Protein AF-A0A2V5NYV8-F1 (afdb_monomer)

Structure (mmCIF, N/CA/C/O backbone):
data_AF-A0A2V5NYV8-F1
#
_entry.id   AF-A0A2V5NYV8-F1
#
loop_
_atom_site.group_PDB
_atom_site.id
_atom_site.type_symbol
_atom_site.label_atom_id
_atom_site.label_alt_id
_atom_site.label_comp_id
_atom_site.label_asym_id
_atom_site.label_entity_id
_atom_site.label_seq_id
_atom_site.pdbx_PDB_ins_code
_atom_site.Cartn_x
_atom_site.Cartn_y
_atom_site.Cartn_z
_atom_site.occupancy
_atom_site.B_iso_or_equiv
_atom_site.auth_seq_id
_atom_site.auth_comp_id
_atom_site.auth_asym_id
_atom_site.auth_atom_id
_atom_site.pdbx_PDB_model_num
ATOM 1 N N . MET A 1 1 ? -5.155 -26.600 -13.018 1.00 32.81 1 MET A N 1
ATOM 2 C CA . MET A 1 1 ? -5.856 -27.735 -12.370 1.00 32.81 1 MET A CA 1
ATOM 3 C C . MET A 1 1 ? -5.398 -27.894 -10.908 1.00 32.81 1 MET A C 1
ATOM 5 O O . MET A 1 1 ? -5.091 -28.987 -10.468 1.00 32.81 1 MET A O 1
ATOM 9 N N . ILE A 1 2 ? -5.321 -26.784 -10.155 1.00 35.56 2 ILE A N 1
ATOM 10 C CA . ILE A 1 2 ? -4.570 -26.661 -8.880 1.00 35.56 2 ILE A CA 1
ATOM 11 C C . ILE A 1 2 ? -5.507 -26.612 -7.647 1.00 35.56 2 ILE A C 1
ATOM 13 O O . ILE A 1 2 ? -5.056 -26.497 -6.518 1.00 35.56 2 ILE A O 1
ATOM 17 N N . CYS A 1 3 ? -6.829 -26.720 -7.821 1.00 31.75 3 CYS A N 1
ATOM 18 C CA . CYS A 1 3 ? -7.785 -26.412 -6.745 1.00 31.75 3 CYS A CA 1
ATOM 19 C C . CYS A 1 3 ? -8.550 -27.589 -6.130 1.00 31.75 3 CYS A C 1
ATOM 21 O O . CYS A 1 3 ? -9.298 -27.330 -5.206 1.00 31.75 3 CYS A O 1
ATOM 23 N N . ILE A 1 4 ? -8.409 -28.838 -6.589 1.00 34.25 4 ILE A N 1
ATOM 24 C CA . ILE A 1 4 ? -9.364 -29.893 -6.177 1.00 34.25 4 ILE A CA 1
ATOM 25 C C . ILE A 1 4 ? -8.821 -30.813 -5.065 1.00 34.25 4 ILE A C 1
ATOM 27 O O . ILE A 1 4 ? -9.597 -31.350 -4.285 1.00 34.25 4 ILE A O 1
ATOM 31 N N . GLN A 1 5 ? -7.501 -30.980 -4.919 1.00 30.12 5 GLN A N 1
ATOM 32 C CA . GLN A 1 5 ? -6.946 -31.970 -3.973 1.00 30.12 5 GLN A CA 1
ATOM 33 C C . GLN A 1 5 ? -6.513 -31.419 -2.606 1.00 30.12 5 GLN A C 1
ATOM 35 O O . GLN A 1 5 ? -6.285 -32.208 -1.693 1.00 30.12 5 GLN A O 1
ATOM 40 N N . PHE A 1 6 ? -6.472 -30.096 -2.420 1.00 33.28 6 PHE A N 1
ATOM 41 C CA . PHE A 1 6 ? -6.241 -29.489 -1.098 1.00 33.28 6 PHE A CA 1
ATOM 42 C C . PHE A 1 6 ? -7.518 -29.387 -0.240 1.00 33.28 6 PHE A C 1
ATOM 44 O O . PHE A 1 6 ? -7.420 -29.228 0.977 1.00 33.28 6 PHE A O 1
ATOM 51 N N . ASP A 1 7 ? -8.702 -29.547 -0.841 1.00 33.78 7 ASP A N 1
ATOM 52 C CA . ASP A 1 7 ? -9.995 -29.411 -0.155 1.00 33.78 7 ASP A CA 1
ATOM 53 C C . ASP A 1 7 ? -10.250 -30.522 0.884 1.00 33.78 7 ASP A C 1
ATOM 55 O O . ASP A 1 7 ? -10.947 -30.299 1.870 1.00 33.78 7 ASP A O 1
ATOM 59 N N . ILE A 1 8 ? -9.660 -31.712 0.726 1.00 34.81 8 ILE A N 1
ATOM 60 C CA . ILE A 1 8 ? -10.034 -32.883 1.542 1.00 34.81 8 ILE A CA 1
ATOM 61 C C . ILE A 1 8 ? -9.319 -32.915 2.904 1.00 34.81 8 ILE A C 1
ATOM 63 O O . ILE A 1 8 ? -9.892 -33.401 3.877 1.00 34.81 8 ILE A O 1
ATOM 67 N N . LEU A 1 9 ? -8.106 -32.359 3.024 1.00 32.06 9 LEU A N 1
ATOM 68 C CA . LEU A 1 9 ? -7.354 -32.402 4.289 1.00 32.06 9 LEU A CA 1
ATOM 69 C C . LEU A 1 9 ? -7.637 -31.224 5.236 1.00 32.06 9 LEU A C 1
ATOM 71 O O . LEU A 1 9 ? -7.461 -31.380 6.442 1.00 32.06 9 LEU A O 1
ATOM 75 N N . PHE A 1 10 ? -8.100 -30.073 4.733 1.00 34.00 10 PHE A N 1
ATOM 76 C CA . PHE A 1 10 ? -8.349 -28.882 5.565 1.00 34.00 10 PHE A CA 1
ATOM 77 C C . PHE A 1 10 ? -9.833 -28.606 5.854 1.00 34.00 10 PHE A C 1
ATOM 79 O O . PHE A 1 10 ? -10.146 -28.061 6.914 1.00 34.00 10 PHE A O 1
ATOM 86 N N . ALA A 1 11 ? -10.766 -29.036 4.993 1.00 34.03 11 ALA A N 1
ATOM 87 C CA . ALA A 1 11 ? -12.200 -28.791 5.200 1.00 34.03 11 ALA A CA 1
ATOM 88 C C . ALA A 1 11 ? -12.790 -29.520 6.426 1.00 34.03 11 ALA A C 1
ATOM 90 O O . ALA A 1 11 ? -13.852 -29.145 6.923 1.00 34.03 11 ALA A O 1
ATOM 91 N N . GLY A 1 12 ? -12.105 -30.551 6.936 1.00 29.92 12 GLY A N 1
ATOM 92 C CA . GLY A 1 12 ? -12.563 -31.338 8.082 1.00 29.92 12 GLY A CA 1
ATOM 93 C C . GLY A 1 12 ? -12.291 -30.721 9.459 1.00 29.92 12 GLY A C 1
ATOM 94 O O . GLY A 1 12 ? -12.978 -31.087 10.410 1.00 29.92 12 GLY A O 1
ATOM 95 N N . LEU A 1 13 ? -11.325 -29.800 9.591 1.00 35.03 13 LEU A N 1
ATOM 96 C CA . LEU A 1 13 ? -10.818 -29.386 10.911 1.00 35.03 13 LEU A CA 1
ATOM 97 C C . LEU A 1 13 ? -11.260 -28.002 11.392 1.00 35.03 13 LEU A C 1
ATOM 99 O O . LEU A 1 13 ? -11.182 -27.738 12.588 1.00 35.03 13 LEU A O 1
ATOM 103 N N . LEU A 1 14 ? -11.767 -27.134 10.518 1.00 39.56 14 LEU A N 1
ATOM 104 C CA . LEU A 1 14 ? -12.263 -25.814 10.909 1.00 39.56 14 LEU A CA 1
ATOM 105 C C . LEU A 1 14 ? -13.449 -25.438 10.020 1.00 39.56 14 LEU A C 1
ATOM 107 O O . LEU A 1 14 ? -13.295 -24.765 9.004 1.00 39.56 14 LEU A O 1
ATOM 111 N N . LYS A 1 15 ? -14.660 -25.858 10.405 1.00 31.72 15 LYS A N 1
ATOM 112 C CA . LYS A 1 15 ? -15.855 -25.168 9.906 1.00 31.72 15 LYS A CA 1
ATOM 113 C C . LYS A 1 15 ? -15.769 -23.724 10.417 1.00 31.72 15 LYS A C 1
ATOM 115 O O . LYS A 1 15 ? -15.721 -23.564 11.640 1.00 31.72 15 LYS A O 1
ATOM 120 N N . PRO A 1 16 ? -15.746 -22.693 9.551 1.00 36.78 16 PRO A N 1
ATOM 121 C CA . PRO A 1 16 ? -15.883 -21.324 10.019 1.00 36.78 16 PRO A CA 1
ATOM 122 C C . PRO A 1 16 ? -17.185 -21.255 10.812 1.00 36.78 16 PRO A C 1
ATOM 124 O O . PRO A 1 16 ? -18.257 -21.611 10.314 1.00 36.78 16 PRO A O 1
ATOM 127 N N . LYS A 1 17 ? -17.080 -20.883 12.089 1.00 33.84 17 LYS A N 1
ATOM 128 C CA . LYS A 1 17 ? -18.261 -20.577 12.888 1.00 33.84 17 LYS A CA 1
ATOM 129 C C . LYS A 1 17 ? -18.995 -19.460 12.139 1.00 33.84 17 LYS A C 1
ATOM 131 O O . LYS A 1 17 ? -18.331 -18.506 11.732 1.00 33.84 17 LYS A O 1
ATOM 136 N N . PRO A 1 18 ? -20.318 -19.553 11.923 1.00 35.09 18 PRO A N 1
ATOM 137 C CA . PRO A 1 18 ? -21.057 -18.394 11.449 1.00 35.09 18 PRO A CA 1
ATOM 138 C C . PRO A 1 18 ? -20.745 -17.237 12.400 1.00 35.09 18 PRO A C 1
ATOM 140 O O . PRO A 1 18 ? -20.776 -17.436 13.621 1.00 35.09 18 PRO A O 1
ATOM 143 N N . LEU A 1 19 ? -20.377 -16.082 11.828 1.00 43.38 19 LEU A N 1
ATOM 144 C CA . LEU A 1 19 ? -20.242 -14.819 12.550 1.00 43.38 19 LEU A CA 1
ATOM 145 C C . LEU A 1 19 ? -21.416 -14.739 13.518 1.00 43.38 19 LEU A C 1
ATOM 147 O O . LEU A 1 19 ? -22.576 -14.810 13.108 1.00 43.38 19 LEU A O 1
ATOM 151 N N . LYS A 1 20 ? -21.094 -14.735 14.811 1.00 37.03 20 LYS A N 1
ATOM 152 C CA . LYS A 1 20 ? -22.098 -14.653 15.860 1.00 37.03 20 LYS A CA 1
ATOM 153 C C . LYS A 1 20 ? -22.907 -13.396 15.568 1.00 37.03 20 LYS A C 1
ATOM 155 O O . LYS A 1 20 ? -22.323 -12.336 15.363 1.00 37.03 20 LYS A O 1
ATOM 160 N N . ASP A 1 21 ? -24.223 -13.539 15.556 1.00 38.69 21 ASP A N 1
ATOM 161 C CA . ASP A 1 21 ? -25.167 -12.429 15.577 1.00 38.69 21 ASP A CA 1
ATOM 162 C C . ASP A 1 21 ? -24.959 -11.716 16.928 1.00 38.69 21 ASP A C 1
ATOM 164 O O . ASP A 1 21 ? -25.566 -12.057 17.946 1.00 38.69 21 ASP A O 1
ATOM 168 N N . SER A 1 22 ? -23.931 -10.866 17.018 1.00 40.97 22 SER A N 1
ATOM 169 C CA . SER A 1 22 ? -23.590 -10.170 18.249 1.00 40.97 22 SER A CA 1
ATOM 170 C C . SER A 1 22 ? -24.521 -8.981 18.360 1.00 40.97 22 SER A C 1
ATOM 172 O O . SER A 1 22 ? -24.280 -7.923 17.791 1.00 40.97 22 SER A O 1
ATOM 174 N N . SER A 1 23 ? -25.571 -9.156 19.151 1.00 37.06 23 SER A N 1
ATOM 175 C CA . SER A 1 23 ? -26.461 -8.112 19.657 1.00 37.06 23 SER A CA 1
ATOM 176 C C . SER A 1 23 ? -25.756 -7.099 20.589 1.00 37.06 23 SER A C 1
ATOM 178 O O . SER A 1 23 ? -26.356 -6.614 21.545 1.00 37.06 23 SER A O 1
ATOM 180 N N . MET A 1 24 ? -24.474 -6.819 20.348 1.00 46.19 24 MET A N 1
ATOM 181 C CA . MET A 1 24 ? -23.681 -5.733 20.913 1.00 46.19 24 MET A CA 1
ATOM 182 C C . MET A 1 24 ? -22.956 -5.098 19.724 1.00 46.19 24 MET A C 1
ATOM 184 O O . MET A 1 24 ? -22.078 -5.732 19.140 1.00 46.19 24 MET A O 1
ATOM 188 N N . ASP A 1 25 ? -23.363 -3.890 19.331 1.00 65.62 25 ASP A N 1
ATOM 189 C CA . ASP A 1 25 ? -22.759 -3.130 18.229 1.00 65.62 25 ASP A CA 1
ATOM 190 C C . ASP A 1 25 ? -21.314 -2.739 18.588 1.00 65.62 25 ASP A C 1
ATOM 192 O O . ASP A 1 25 ? -21.036 -1.623 19.038 1.00 65.62 25 ASP A O 1
ATOM 196 N N . ASN A 1 26 ? -20.376 -3.673 18.422 1.00 84.44 26 ASN A N 1
ATOM 197 C CA . ASN A 1 26 ? -18.964 -3.403 18.638 1.00 84.44 26 ASN A CA 1
ATOM 198 C C . ASN A 1 26 ? -18.486 -2.398 17.584 1.00 84.44 26 ASN A C 1
ATOM 200 O O . ASN A 1 26 ? -18.541 -2.655 16.379 1.00 84.44 26 ASN A O 1
ATOM 204 N N . THR A 1 27 ? -17.999 -1.237 18.024 1.00 94.06 27 THR A N 1
ATOM 205 C CA . THR A 1 27 ? -17.425 -0.247 17.110 1.00 94.06 27 THR A CA 1
ATOM 206 C C . THR A 1 27 ? -15.948 -0.539 16.895 1.00 94.06 27 THR A C 1
ATOM 208 O O . THR A 1 27 ? -15.146 -0.472 17.824 1.00 94.06 27 THR A O 1
ATOM 211 N N . ILE A 1 28 ? -15.590 -0.818 15.644 1.00 96.94 28 ILE A N 1
ATOM 212 C CA . ILE A 1 28 ? -14.224 -1.153 15.246 1.00 96.94 28 ILE A CA 1
ATOM 213 C C . ILE A 1 28 ? -13.594 0.045 14.540 1.00 96.94 28 ILE A C 1
ATOM 215 O O . ILE A 1 28 ? -14.099 0.500 13.509 1.00 96.94 28 ILE A O 1
ATOM 219 N N . LEU A 1 29 ? -12.486 0.551 15.083 1.00 97.88 29 LEU A N 1
ATOM 220 C CA . LEU A 1 29 ? -11.746 1.684 14.531 1.00 97.88 29 LEU A CA 1
ATOM 221 C C . LEU A 1 29 ? -10.468 1.230 13.826 1.00 97.88 29 LEU A C 1
ATOM 223 O O . LEU A 1 29 ? -9.530 0.710 14.428 1.00 97.88 29 LEU A O 1
ATOM 227 N N . TYR A 1 30 ? -10.416 1.512 12.533 1.00 97.81 30 TYR A N 1
ATOM 228 C CA . TYR A 1 30 ? -9.289 1.240 11.662 1.00 97.81 30 TYR A CA 1
ATOM 229 C C . TYR A 1 30 ? -8.469 2.518 11.476 1.00 97.81 30 TYR A C 1
ATOM 231 O O . TYR A 1 30 ? -8.816 3.387 10.670 1.00 97.81 30 TYR A O 1
ATOM 239 N N . ILE A 1 31 ? -7.407 2.677 12.268 1.00 98.31 31 ILE A N 1
ATOM 240 C CA . ILE A 1 31 ? -6.591 3.895 12.266 1.00 98.31 31 ILE A CA 1
ATOM 241 C C . ILE A 1 31 ? -5.532 3.775 11.172 1.00 98.31 31 ILE A C 1
ATOM 243 O O . ILE A 1 31 ? -4.658 2.906 11.222 1.00 98.31 31 ILE A O 1
ATOM 247 N N . ALA A 1 32 ? -5.605 4.669 10.192 1.00 97.25 32 ALA A N 1
ATOM 248 C CA . ALA A 1 32 ? -4.770 4.679 9.004 1.00 97.25 32 ALA A CA 1
ATOM 249 C C . ALA A 1 32 ? -4.195 6.077 8.733 1.00 97.25 32 ALA A C 1
ATOM 251 O O . ALA A 1 32 ? -4.641 7.098 9.261 1.00 97.25 32 ALA A O 1
ATOM 252 N N . GLY A 1 33 ? -3.166 6.112 7.901 1.00 95.38 33 GLY A N 1
ATOM 253 C CA . GLY A 1 33 ? -2.465 7.319 7.487 1.00 95.38 33 GLY A CA 1
ATOM 254 C C . GLY A 1 33 ? -1.069 6.954 7.017 1.00 95.38 33 GLY A C 1
ATOM 255 O O . GLY A 1 33 ? -0.478 5.992 7.512 1.00 95.38 33 GLY A O 1
ATOM 256 N N . ALA A 1 34 ? -0.536 7.715 6.063 1.00 94.12 34 ALA A N 1
ATOM 257 C CA . ALA A 1 34 ? 0.838 7.512 5.624 1.00 94.12 34 ALA A CA 1
ATOM 258 C C . ALA A 1 34 ? 1.811 7.562 6.820 1.00 94.12 34 ALA A C 1
ATOM 260 O O . ALA A 1 34 ? 1.552 8.164 7.872 1.00 94.12 34 ALA A O 1
ATOM 261 N N . HIS A 1 35 ? 2.961 6.903 6.669 1.00 90.31 35 HIS A N 1
ATOM 262 C CA . HIS A 1 35 ? 4.016 6.955 7.680 1.00 90.31 35 HIS A CA 1
ATOM 263 C C . HIS A 1 35 ? 4.336 8.412 8.036 1.00 90.31 35 HIS A C 1
ATOM 265 O O . HIS A 1 35 ? 4.335 9.288 7.179 1.00 90.31 35 HIS A O 1
ATOM 271 N N . ARG A 1 36 ? 4.636 8.682 9.312 1.00 90.88 36 ARG A N 1
ATOM 272 C CA . ARG A 1 36 ? 4.987 10.028 9.820 1.00 90.88 36 ARG A CA 1
ATOM 273 C C . ARG A 1 36 ? 3.875 11.092 9.708 1.00 90.88 36 ARG A C 1
ATOM 275 O O . ARG A 1 36 ? 4.133 12.265 9.995 1.00 90.88 36 ARG A O 1
ATOM 282 N N . SER A 1 37 ? 2.632 10.698 9.412 1.00 93.50 37 SER A N 1
ATOM 283 C CA . SER A 1 37 ? 1.458 11.591 9.412 1.00 93.50 37 SER A CA 1
ATOM 284 C C . SER A 1 37 ? 0.828 11.833 10.790 1.00 93.50 37 SER A C 1
ATOM 286 O O . SER A 1 37 ? -0.146 12.569 10.886 1.00 93.50 37 SER A O 1
ATOM 288 N N . GLY A 1 38 ? 1.376 11.251 11.864 1.00 92.19 38 GLY A N 1
ATOM 289 C CA . GLY A 1 38 ? 0.868 11.424 13.234 1.00 92.19 38 GLY A CA 1
ATOM 290 C C . GLY A 1 38 ? -0.091 10.329 13.711 1.00 92.19 38 GLY A C 1
ATOM 291 O O . GLY A 1 38 ? -0.788 10.517 14.704 1.00 92.19 38 GLY A O 1
ATOM 292 N N . THR A 1 39 ? -0.105 9.171 13.051 1.00 93.56 39 THR A N 1
ATOM 293 C CA . THR A 1 39 ? -0.942 8.016 13.418 1.00 93.56 39 THR A CA 1
ATOM 294 C C . THR A 1 39 ? -0.701 7.529 14.853 1.00 93.56 39 THR A C 1
ATOM 296 O O . THR A 1 39 ? -1.661 7.250 15.564 1.00 93.56 39 THR A O 1
ATOM 299 N N . SER A 1 40 ? 0.549 7.499 15.332 1.00 92.88 40 SER A N 1
ATOM 300 C CA . SER A 1 40 ? 0.873 7.139 16.727 1.00 92.88 40 SER A CA 1
ATOM 301 C C . SER A 1 40 ? 0.317 8.139 17.743 1.00 92.88 40 SER A C 1
ATOM 303 O O . SER A 1 40 ? -0.157 7.741 18.803 1.00 92.88 40 SER A O 1
ATOM 305 N N . MET A 1 41 ? 0.342 9.438 17.415 1.00 94.44 41 MET A N 1
ATOM 306 C CA . MET A 1 41 ? -0.258 10.473 18.261 1.00 94.44 41 MET A CA 1
ATOM 307 C C . MET A 1 41 ? -1.767 10.252 18.360 1.00 94.44 41 MET A C 1
ATOM 309 O O . MET A 1 41 ? -2.295 10.205 19.465 1.00 94.44 41 MET A O 1
ATOM 313 N N . LEU A 1 42 ? -2.440 10.058 17.223 1.00 96.50 42 LEU A N 1
ATOM 314 C CA . LEU A 1 42 ? -3.876 9.790 17.187 1.00 96.50 42 LEU A CA 1
ATOM 315 C C . LEU A 1 42 ? -4.243 8.531 17.984 1.00 96.50 42 LEU A C 1
ATOM 317 O O . LEU A 1 42 ? -5.142 8.588 18.815 1.00 96.50 42 LEU A O 1
ATOM 321 N N . ALA A 1 43 ? -3.517 7.427 17.789 1.00 96.38 43 ALA A N 1
ATOM 322 C CA . ALA A 1 43 ? -3.752 6.181 18.516 1.00 96.38 43 ALA A CA 1
ATOM 323 C C . ALA A 1 43 ? -3.633 6.367 20.037 1.00 96.38 43 ALA A C 1
ATOM 325 O O . ALA A 1 43 ? -4.521 5.940 20.770 1.00 96.38 43 ALA A O 1
ATOM 326 N N . ARG A 1 44 ? -2.600 7.081 20.509 1.00 95.00 44 ARG A N 1
ATOM 327 C CA . ARG A 1 44 ? -2.444 7.416 21.932 1.00 95.00 44 ARG A CA 1
ATOM 328 C C . ARG A 1 44 ? -3.617 8.230 22.470 1.00 95.00 44 ARG A C 1
ATOM 330 O O . ARG A 1 44 ? -4.140 7.913 23.532 1.00 95.00 44 ARG A O 1
ATOM 337 N N . LEU A 1 45 ? -4.012 9.285 21.753 1.00 96.06 45 LEU A N 1
ATOM 338 C CA . LEU A 1 45 ? -5.104 10.163 22.179 1.00 96.06 45 LEU A CA 1
ATOM 339 C C . LEU A 1 45 ? -6.422 9.389 22.288 1.00 96.06 45 LEU A C 1
ATOM 341 O O . LEU A 1 45 ? -7.124 9.510 23.286 1.00 96.06 45 LEU A O 1
ATOM 345 N N . LEU A 1 46 ? -6.728 8.548 21.297 1.00 96.75 46 LEU A N 1
ATOM 346 C CA . LEU A 1 46 ? -7.939 7.728 21.306 1.00 96.75 46 LEU A CA 1
ATOM 347 C C . LEU A 1 46 ? -7.907 6.660 22.391 1.00 96.75 46 LEU A C 1
ATOM 349 O O . LEU A 1 46 ? -8.931 6.416 23.022 1.00 96.75 46 LEU A O 1
ATOM 353 N N . HIS A 1 47 ? -6.742 6.066 22.646 1.00 95.44 47 HIS A N 1
ATOM 354 C CA . HIS A 1 47 ? -6.571 5.139 23.755 1.00 95.44 47 HIS A CA 1
ATOM 355 C C . HIS A 1 47 ? -6.884 5.807 25.101 1.00 95.44 47 HIS A C 1
ATOM 357 O O . HIS A 1 47 ? -7.649 5.265 25.893 1.00 95.44 47 HIS A O 1
ATOM 363 N N . THR A 1 48 ? -6.398 7.035 25.327 1.00 94.69 48 THR A N 1
ATOM 364 C CA . THR A 1 48 ? -6.771 7.838 26.508 1.00 94.69 48 THR A CA 1
ATOM 365 C C . THR A 1 48 ? -8.277 8.133 26.562 1.00 94.69 48 THR A C 1
ATOM 367 O O . THR A 1 48 ? -8.866 8.152 27.644 1.00 94.69 48 THR A O 1
ATOM 370 N N . CYS A 1 49 ? -8.929 8.295 25.408 1.00 95.56 49 CYS A N 1
ATOM 371 C CA . CYS A 1 49 ? -10.384 8.446 25.299 1.00 95.56 49 CYS A CA 1
ATOM 372 C C . CYS A 1 49 ? -11.181 7.134 25.458 1.00 95.56 49 CYS A C 1
ATOM 374 O O . CYS A 1 49 ? -12.403 7.163 25.334 1.00 95.56 49 CYS A O 1
ATOM 376 N N . GLY A 1 50 ? -10.529 6.004 25.751 1.00 94.62 50 GLY A N 1
ATOM 377 C CA . GLY A 1 50 ? -11.189 4.721 26.012 1.00 94.62 50 GLY A CA 1
ATOM 378 C C . GLY A 1 50 ? -11.191 3.737 24.840 1.00 94.62 50 GLY A C 1
ATOM 379 O O . GLY A 1 50 ? -11.854 2.709 24.927 1.00 94.62 50 GLY A O 1
ATOM 380 N N . LEU A 1 51 ? -10.453 4.008 23.756 1.00 96.44 51 LEU A N 1
ATOM 381 C CA . LEU A 1 51 ? -10.262 3.032 22.683 1.00 96.44 51 LEU A CA 1
ATOM 382 C C . LEU A 1 51 ? -9.365 1.877 23.146 1.00 96.44 51 LEU A C 1
ATOM 384 O O . LEU A 1 51 ? -8.197 2.077 23.500 1.00 96.44 51 LEU A O 1
ATOM 388 N N . TYR A 1 52 ? -9.872 0.651 23.057 1.00 97.12 52 TYR A N 1
ATOM 389 C CA . TYR A 1 52 ? -9.063 -0.534 23.310 1.00 97.12 52 TYR A CA 1
ATOM 390 C C . TYR A 1 52 ? -8.180 -0.882 22.098 1.00 97.12 52 TYR A C 1
ATOM 392 O O . TYR A 1 52 ? -8.685 -1.089 20.997 1.00 97.12 52 TYR A O 1
ATOM 400 N N . LEU A 1 53 ? -6.857 -0.948 22.296 1.00 96.69 53 LEU A N 1
ATOM 401 C CA . LEU A 1 53 ? -5.863 -1.282 21.255 1.00 96.69 53 LEU A CA 1
ATOM 402 C C . LEU A 1 53 ? -5.258 -2.691 21.425 1.00 96.69 53 LEU A C 1
ATOM 404 O O . LEU A 1 53 ? -4.310 -3.067 20.727 1.00 96.69 53 LEU A O 1
ATOM 408 N N . GLY A 1 54 ? -5.805 -3.472 22.356 1.00 95.25 54 GLY A N 1
ATOM 409 C CA . GLY A 1 54 ? -5.252 -4.749 22.794 1.00 95.25 54 GLY A CA 1
ATOM 410 C C . GLY A 1 54 ? -4.473 -4.625 24.108 1.00 95.25 54 GLY A C 1
ATOM 411 O O . GLY A 1 54 ? -4.364 -3.528 24.667 1.00 95.25 54 GLY A O 1
ATOM 412 N N . PRO A 1 55 ? -3.937 -5.742 24.624 1.00 93.06 55 PRO A N 1
ATOM 413 C CA . PRO A 1 55 ? -3.110 -5.745 25.825 1.00 93.06 55 PRO A CA 1
ATOM 414 C C . PRO A 1 55 ? -1.852 -4.889 25.638 1.00 93.06 55 PRO A C 1
ATOM 416 O O . PRO A 1 55 ? -1.221 -4.936 24.583 1.00 93.06 55 PRO A O 1
ATOM 419 N N . GLU A 1 56 ? -1.433 -4.157 26.674 1.00 89.75 56 GLU A N 1
ATOM 420 C CA . GLU A 1 56 ? -0.220 -3.321 26.614 1.00 89.75 56 GLU A CA 1
ATOM 421 C C . GLU A 1 56 ? 1.035 -4.128 26.247 1.00 89.75 56 GLU A C 1
ATOM 423 O O . GLU A 1 56 ? 1.906 -3.624 25.541 1.00 89.75 56 GLU A O 1
ATOM 428 N N . SER A 1 57 ? 1.099 -5.403 26.650 1.00 91.00 57 SER A N 1
ATOM 429 C CA . SER A 1 57 ? 2.183 -6.333 26.303 1.00 91.00 57 SER A CA 1
ATOM 430 C C . SER A 1 57 ? 2.327 -6.591 24.801 1.00 91.00 57 SER A C 1
ATOM 432 O O . SER A 1 57 ? 3.390 -7.014 24.349 1.00 91.00 57 SER A O 1
ATOM 434 N N . ASP A 1 58 ? 1.267 -6.358 24.026 1.00 92.81 58 ASP A N 1
ATOM 435 C CA . ASP A 1 58 ? 1.259 -6.519 22.574 1.00 92.81 58 ASP A CA 1
ATOM 436 C C . ASP A 1 58 ? 1.441 -5.195 21.824 1.00 92.81 58 ASP A C 1
ATOM 438 O O . ASP A 1 58 ? 1.581 -5.202 20.595 1.00 92.81 58 ASP A O 1
ATOM 442 N N . LEU A 1 59 ? 1.492 -4.065 22.535 1.00 92.88 59 LEU A N 1
ATOM 443 C CA . LEU A 1 59 ? 1.779 -2.769 21.938 1.00 92.88 59 LEU A CA 1
ATOM 444 C C . LEU A 1 59 ? 3.285 -2.593 21.727 1.00 92.88 59 LEU A C 1
ATOM 446 O O . LEU A 1 59 ? 4.101 -2.786 22.627 1.00 92.88 59 LEU A O 1
ATOM 450 N N . VAL A 1 60 ? 3.666 -2.183 20.518 1.00 87.00 60 VAL A N 1
ATOM 451 C CA . VAL A 1 60 ? 5.063 -1.931 20.162 1.00 87.00 60 VAL A CA 1
ATOM 452 C C . VAL A 1 60 ? 5.594 -0.745 20.987 1.00 87.00 60 VAL A C 1
ATOM 454 O O . VAL A 1 60 ? 5.069 0.375 20.863 1.00 87.00 60 VAL A O 1
ATOM 457 N N . PRO A 1 61 ? 6.642 -0.954 21.810 1.00 79.56 61 PRO A N 1
ATOM 458 C CA . PRO A 1 61 ? 7.159 0.071 22.706 1.00 79.56 61 PRO A CA 1
ATOM 459 C C . PRO A 1 61 ? 7.858 1.186 21.930 1.00 79.56 61 PRO A C 1
ATOM 461 O O . PRO A 1 61 ? 8.344 0.984 20.816 1.00 79.56 61 PRO A O 1
ATOM 464 N N . GLY A 1 62 ? 7.944 2.370 22.536 1.00 79.31 62 GLY A N 1
ATOM 465 C CA . GLY A 1 62 ? 8.671 3.500 21.955 1.00 79.31 62 GLY A CA 1
ATOM 466 C C . GLY A 1 62 ? 10.150 3.178 21.743 1.00 79.31 62 GLY A C 1
ATOM 467 O O . GLY A 1 62 ? 10.774 2.501 22.558 1.00 79.31 62 GLY A O 1
ATOM 468 N N . ARG A 1 63 ? 10.716 3.666 20.637 1.00 74.38 63 ARG A N 1
ATOM 469 C CA . ARG A 1 63 ? 12.152 3.584 20.308 1.00 74.38 63 ARG A CA 1
ATOM 470 C C . ARG A 1 63 ? 12.624 4.936 19.777 1.00 74.38 63 ARG A C 1
ATOM 472 O O . ARG A 1 63 ? 11.792 5.807 19.559 1.00 74.38 63 ARG A O 1
ATOM 479 N N . GLY A 1 64 ? 13.935 5.124 19.607 1.00 69.00 64 GLY A N 1
ATOM 480 C CA . GLY A 1 64 ? 14.591 6.425 19.377 1.00 69.00 64 GLY A CA 1
ATOM 481 C C . GLY A 1 64 ? 13.836 7.451 18.511 1.00 69.00 64 GLY A C 1
ATOM 482 O O . GLY A 1 64 ? 13.720 8.604 18.917 1.00 69.00 64 GLY A O 1
ATOM 483 N N . ASP A 1 65 ? 13.267 7.050 17.369 1.00 66.44 65 ASP A N 1
ATOM 484 C CA . ASP A 1 65 ? 12.559 7.932 16.423 1.00 66.44 65 ASP A CA 1
ATOM 485 C C . ASP A 1 65 ? 11.088 8.243 16.787 1.00 66.44 65 ASP A C 1
ATOM 487 O O . ASP A 1 65 ? 10.447 9.084 16.142 1.00 66.44 65 ASP A O 1
ATOM 491 N N . ASN A 1 66 ? 10.548 7.562 17.800 1.00 72.31 66 ASN A N 1
ATOM 492 C CA . ASN A 1 66 ? 9.243 7.796 18.410 1.00 72.31 66 ASN A CA 1
ATOM 493 C C . ASN A 1 66 ? 9.230 7.357 19.898 1.00 72.31 66 ASN A C 1
ATOM 495 O O . ASN A 1 66 ? 8.694 6.297 20.247 1.00 72.31 66 ASN A O 1
ATOM 499 N N . PRO A 1 67 ? 9.798 8.175 20.804 1.00 71.62 67 PRO A N 1
ATOM 500 C CA . PRO A 1 67 ? 9.955 7.824 22.219 1.00 71.62 67 PRO A CA 1
ATOM 501 C C . PRO A 1 67 ? 8.626 7.726 22.981 1.00 71.62 67 PRO A C 1
ATOM 503 O O . PRO A 1 67 ? 8.558 7.099 24.029 1.00 71.62 67 PRO A O 1
ATOM 506 N N . ASP A 1 68 ? 7.556 8.319 22.448 1.00 73.12 68 ASP A N 1
ATOM 507 C CA . ASP A 1 68 ? 6.226 8.338 23.064 1.00 73.12 68 ASP A CA 1
ATOM 508 C C . ASP A 1 68 ? 5.415 7.043 22.787 1.00 73.12 68 ASP A C 1
ATOM 510 O O . ASP A 1 68 ? 4.226 6.984 23.114 1.00 73.12 68 ASP A O 1
ATOM 514 N N . GLY A 1 69 ? 6.029 6.027 22.167 1.00 80.38 69 GLY A N 1
ATOM 515 C CA . GLY A 1 69 ? 5.382 4.762 21.810 1.00 80.38 69 GLY A CA 1
ATOM 516 C C . GLY A 1 69 ? 4.851 4.745 20.383 1.00 80.38 69 GLY A C 1
ATOM 517 O O . GLY A 1 69 ? 4.365 5.759 19.875 1.00 80.38 69 GLY A O 1
ATOM 518 N N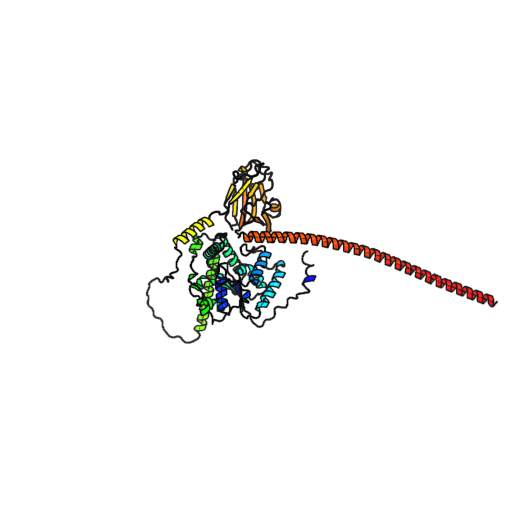 . PHE A 1 70 ? 4.922 3.590 19.718 1.00 82.81 70 PHE A N 1
ATOM 519 C CA . PHE A 1 70 ? 4.306 3.440 18.401 1.00 82.81 70 PHE A CA 1
ATOM 520 C C . PHE A 1 70 ? 2.802 3.256 18.505 1.00 82.81 70 PHE A C 1
ATOM 522 O O . PHE A 1 70 ? 2.113 3.747 17.621 1.00 82.81 70 PHE A O 1
ATOM 529 N N . TRP A 1 71 ? 2.278 2.625 19.562 1.00 91.44 71 TRP A N 1
ATOM 530 C CA . TRP A 1 71 ? 0.842 2.305 19.681 1.00 91.44 71 TRP A CA 1
ATOM 531 C C . TRP A 1 71 ? 0.347 1.414 18.526 1.00 91.44 71 TRP A C 1
ATOM 533 O O . TRP A 1 71 ? -0.791 1.501 18.079 1.00 91.44 71 TRP A O 1
ATOM 543 N N . GLU A 1 72 ? 1.259 0.621 17.961 1.00 93.88 72 GLU A N 1
ATOM 544 C CA . GLU A 1 72 ? 0.980 -0.468 17.022 1.00 93.88 72 GLU A CA 1
ATOM 545 C C . GLU A 1 72 ? 0.734 -1.737 17.830 1.00 93.88 72 GLU A C 1
ATOM 547 O O . GLU A 1 72 ? 1.535 -2.041 18.709 1.00 93.88 72 GLU A O 1
ATOM 552 N N . ASN A 1 73 ? -0.310 -2.498 17.516 1.00 96.56 73 ASN A N 1
ATOM 553 C CA . ASN A 1 73 ? -0.428 -3.860 18.024 1.00 96.56 73 ASN A CA 1
ATOM 554 C C . ASN A 1 73 ? 0.424 -4.786 17.142 1.00 96.56 73 ASN A C 1
ATOM 556 O O . ASN A 1 73 ? 0.182 -4.891 15.937 1.00 96.56 73 ASN A O 1
ATOM 560 N N . ARG A 1 74 ? 1.428 -5.445 17.729 1.00 94.75 74 ARG A N 1
ATOM 561 C CA . ARG A 1 74 ? 2.448 -6.212 16.992 1.00 94.75 74 ARG A CA 1
ATOM 562 C C . ARG A 1 74 ? 1.877 -7.337 16.127 1.00 94.75 74 ARG A C 1
ATOM 564 O O . ARG A 1 74 ? 2.483 -7.680 15.117 1.00 94.75 74 ARG A O 1
ATOM 571 N N . TRP A 1 75 ? 0.727 -7.895 16.501 1.00 96.31 75 TRP A N 1
ATOM 572 C CA . TRP A 1 75 ? 0.092 -8.980 15.758 1.00 96.31 75 TRP A CA 1
ATOM 573 C C . TRP A 1 75 ? -0.604 -8.476 14.494 1.00 96.31 75 TRP A C 1
ATOM 575 O O . TRP A 1 75 ? -0.460 -9.088 13.439 1.00 96.31 75 TRP A O 1
ATOM 585 N N . PHE A 1 76 ? -1.268 -7.317 14.565 1.00 97.56 76 PHE A N 1
ATOM 586 C CA . PHE A 1 76 ? -1.809 -6.653 13.374 1.00 97.56 76 PHE A CA 1
ATOM 587 C C . PHE A 1 76 ? -0.695 -6.211 12.422 1.00 97.56 76 PHE A C 1
ATOM 589 O O . PHE A 1 76 ? -0.843 -6.360 11.212 1.00 97.56 76 PHE A O 1
ATOM 596 N N . VAL A 1 77 ? 0.432 -5.723 12.958 1.00 94.62 77 VAL A N 1
ATOM 597 C CA . VAL A 1 77 ? 1.612 -5.371 12.148 1.00 94.62 77 VAL A CA 1
ATOM 598 C C . VAL A 1 77 ? 2.162 -6.585 11.420 1.00 94.62 77 VAL A C 1
ATOM 600 O O . VAL A 1 77 ? 2.327 -6.540 10.205 1.00 94.62 77 VAL A O 1
ATOM 603 N N . ALA A 1 78 ? 2.410 -7.676 12.151 1.00 92.81 78 ALA A N 1
ATOM 604 C CA . ALA A 1 78 ? 2.936 -8.904 11.570 1.00 92.81 78 ALA A CA 1
ATOM 605 C C . ALA A 1 78 ? 2.017 -9.432 10.463 1.00 92.81 78 ALA A C 1
ATOM 607 O O . ALA A 1 78 ? 2.492 -9.782 9.386 1.00 92.81 78 ALA A O 1
ATOM 608 N N . LEU A 1 79 ? 0.700 -9.417 10.688 1.00 95.12 79 LEU A N 1
ATOM 609 C CA . LEU A 1 79 ? -0.252 -9.887 9.690 1.00 95.12 79 LEU A CA 1
ATOM 610 C C . LEU A 1 79 ? -0.339 -8.958 8.472 1.00 95.12 79 LEU A C 1
ATOM 612 O O . LEU A 1 79 ? -0.409 -9.442 7.348 1.00 95.12 79 LEU A O 1
ATOM 616 N N . ASN A 1 80 ? -0.290 -7.637 8.668 1.00 95.12 80 ASN A N 1
ATOM 617 C CA . ASN A 1 80 ? -0.194 -6.686 7.560 1.00 95.12 80 ASN A CA 1
ATOM 618 C C . ASN A 1 80 ? 1.083 -6.915 6.738 1.00 95.12 80 ASN A C 1
ATOM 620 O O . ASN A 1 80 ? 1.017 -6.899 5.513 1.00 95.12 80 ASN A O 1
ATOM 624 N N . ASP A 1 81 ? 2.230 -7.139 7.386 1.00 90.06 81 ASP A N 1
ATOM 625 C CA . ASP A 1 81 ? 3.481 -7.465 6.696 1.00 90.06 81 ASP A CA 1
ATOM 626 C C . ASP A 1 81 ? 3.366 -8.792 5.924 1.00 90.06 81 ASP A C 1
ATOM 628 O O . ASP A 1 81 ? 3.765 -8.843 4.764 1.00 90.06 81 ASP A O 1
ATOM 632 N N . GLU A 1 82 ? 2.775 -9.844 6.505 1.00 88.31 82 GLU A N 1
ATOM 633 C CA . GLU A 1 82 ? 2.521 -11.117 5.807 1.00 88.31 82 GLU A CA 1
ATOM 634 C C . GLU A 1 82 ? 1.620 -10.932 4.575 1.00 88.31 82 GLU A C 1
ATOM 636 O O . GLU A 1 82 ? 1.943 -11.442 3.504 1.00 88.31 82 GLU A O 1
ATOM 641 N N . VAL A 1 83 ? 0.533 -10.160 4.693 1.00 89.44 83 VAL A N 1
ATOM 642 C CA . VAL A 1 83 ? -0.370 -9.859 3.569 1.00 89.44 83 VAL A CA 1
ATOM 643 C C . VAL A 1 83 ? 0.363 -9.114 2.455 1.00 89.44 83 VAL A C 1
ATOM 645 O O . VAL A 1 83 ? 0.207 -9.461 1.287 1.00 89.44 83 VAL A O 1
ATOM 648 N N . LEU A 1 84 ? 1.166 -8.098 2.789 1.00 86.62 84 LEU A N 1
ATOM 649 C CA . LEU A 1 84 ? 1.932 -7.354 1.787 1.00 86.62 84 LEU A CA 1
ATOM 650 C C . LEU A 1 84 ? 2.991 -8.237 1.121 1.00 86.62 84 LEU A C 1
ATOM 652 O O . LEU A 1 84 ? 3.113 -8.198 -0.101 1.00 86.62 84 LEU A O 1
ATOM 656 N N . ASN A 1 85 ? 3.704 -9.056 1.897 1.00 79.94 85 ASN A N 1
ATOM 657 C CA . ASN A 1 85 ? 4.727 -9.960 1.375 1.00 79.94 85 ASN A CA 1
ATOM 658 C C . ASN A 1 85 ? 4.133 -11.003 0.418 1.00 79.94 85 ASN A C 1
ATOM 660 O O . ASN A 1 85 ? 4.728 -11.266 -0.623 1.00 79.94 85 ASN A O 1
ATOM 664 N N . GLU A 1 86 ? 2.954 -11.557 0.724 1.00 79.75 86 GLU A N 1
ATOM 665 C CA . GLU A 1 86 ? 2.261 -12.512 -0.157 1.00 79.75 86 GLU A CA 1
ATOM 666 C C . GLU A 1 86 ? 1.827 -11.872 -1.488 1.00 79.75 86 GLU A C 1
ATOM 668 O O . GLU A 1 86 ? 1.704 -12.548 -2.510 1.00 79.75 86 GLU A O 1
ATOM 673 N N . LEU A 1 87 ? 1.642 -10.550 -1.498 1.00 77.69 87 LEU A N 1
ATOM 674 C CA . LEU A 1 87 ? 1.419 -9.762 -2.708 1.00 77.69 87 LEU A CA 1
ATOM 675 C C . LEU A 1 87 ? 2.723 -9.287 -3.372 1.00 77.69 87 LEU A C 1
ATOM 677 O O . LEU A 1 87 ? 2.672 -8.510 -4.311 1.00 77.69 87 LEU A O 1
ATOM 681 N N . GLY A 1 88 ? 3.900 -9.726 -2.919 1.00 72.88 88 GLY A N 1
ATOM 682 C CA . GLY A 1 88 ? 5.182 -9.285 -3.485 1.00 72.88 88 GLY A CA 1
ATOM 683 C C . GLY A 1 88 ? 5.559 -7.843 -3.120 1.00 72.88 88 GLY A C 1
ATOM 684 O O . GLY A 1 88 ? 6.439 -7.248 -3.741 1.00 72.88 88 GLY A O 1
ATOM 685 N N . GLY A 1 89 ? 4.910 -7.275 -2.103 1.00 78.19 89 GLY A N 1
ATOM 686 C CA . GLY A 1 89 ? 5.134 -5.919 -1.622 1.00 78.19 89 GLY A CA 1
ATOM 687 C C . GLY A 1 89 ? 5.683 -5.853 -0.198 1.00 78.19 89 GLY A C 1
ATOM 688 O O . GLY A 1 89 ? 5.906 -6.850 0.479 1.00 78.19 89 GLY A O 1
ATOM 689 N N . ALA A 1 90 ? 5.909 -4.630 0.262 1.00 82.06 90 ALA A N 1
ATOM 690 C CA . ALA A 1 90 ? 6.287 -4.274 1.622 1.00 82.06 90 ALA A CA 1
ATOM 691 C C . ALA A 1 90 ? 5.822 -2.836 1.916 1.00 82.06 90 ALA A C 1
ATOM 693 O O . ALA A 1 90 ? 5.238 -2.161 1.068 1.00 82.06 90 ALA A O 1
ATOM 694 N N . TRP A 1 91 ? 6.091 -2.321 3.116 1.00 86.06 91 TRP A N 1
ATOM 695 C CA . TRP A 1 91 ? 5.705 -0.949 3.467 1.00 86.06 91 TRP A CA 1
ATOM 696 C C . TRP A 1 91 ? 6.399 0.119 2.598 1.00 86.06 91 TRP A C 1
ATOM 698 O O . TRP A 1 91 ? 5.816 1.166 2.320 1.00 86.06 91 TRP A O 1
ATOM 708 N N . ASP A 1 92 ? 7.639 -0.143 2.199 1.00 80.88 92 ASP A N 1
ATOM 709 C CA . ASP A 1 92 ? 8.524 0.697 1.385 1.00 80.88 92 ASP A CA 1
ATOM 710 C C . ASP A 1 92 ? 8.516 0.322 -0.098 1.00 80.88 92 ASP A C 1
ATOM 712 O O . ASP A 1 92 ? 9.079 1.043 -0.915 1.00 80.88 92 ASP A O 1
ATOM 716 N N . LEU A 1 93 ? 7.844 -0.772 -0.440 1.00 78.75 93 LEU A N 1
ATOM 717 C CA . LEU A 1 93 ? 7.551 -1.177 -1.804 1.00 78.75 93 LEU A CA 1
ATOM 718 C C . LEU A 1 93 ? 6.082 -1.599 -1.869 1.00 78.75 93 LEU A C 1
ATOM 720 O O . LEU A 1 93 ? 5.786 -2.795 -1.850 1.00 78.75 93 LEU A O 1
ATOM 724 N N . PRO A 1 94 ? 5.140 -0.644 -1.859 1.00 84.12 94 PRO A N 1
ATOM 725 C CA . PRO A 1 94 ? 3.734 -0.996 -1.872 1.00 84.12 94 PRO A CA 1
ATOM 726 C C . PRO A 1 94 ? 3.399 -1.865 -3.096 1.00 84.12 94 PRO A C 1
ATOM 728 O O . PRO A 1 94 ? 3.866 -1.542 -4.193 1.00 84.12 94 PRO A O 1
ATOM 731 N N . PRO A 1 95 ? 2.582 -2.923 -2.927 1.00 80.19 95 PRO A N 1
ATOM 732 C CA . PRO A 1 95 ? 2.130 -3.769 -4.031 1.00 80.19 95 PRO A CA 1
ATOM 733 C C . PRO A 1 95 ? 1.424 -2.946 -5.119 1.00 80.19 95 PRO A C 1
ATOM 735 O O . PRO A 1 95 ? 0.986 -1.812 -4.876 1.00 80.19 95 PRO A O 1
ATOM 738 N N . LYS A 1 96 ? 1.260 -3.487 -6.328 1.00 73.00 96 LYS A N 1
ATOM 739 C CA . LYS A 1 96 ? 0.512 -2.782 -7.390 1.00 73.00 96 LYS A CA 1
ATOM 740 C C . LYS A 1 96 ? -0.988 -2.716 -7.072 1.00 73.00 96 LYS A C 1
ATOM 742 O O . LYS A 1 96 ? -1.485 -3.454 -6.229 1.00 73.00 96 LYS A O 1
ATOM 747 N N . ALA A 1 97 ? -1.720 -1.772 -7.671 1.00 65.12 97 ALA A N 1
ATOM 748 C CA . ALA A 1 97 ? -3.152 -1.590 -7.379 1.00 65.12 97 ALA A CA 1
ATOM 749 C C . ALA A 1 97 ? -4.013 -2.744 -7.894 1.00 65.12 97 ALA A C 1
ATOM 751 O O . ALA A 1 97 ? -5.044 -3.060 -7.306 1.00 65.12 97 ALA A O 1
ATOM 752 N N . GLU A 1 98 ? -3.558 -3.381 -8.968 1.00 61.75 98 GLU A N 1
ATOM 753 C CA . GLU A 1 98 ? -4.230 -4.489 -9.632 1.00 61.75 98 GLU A CA 1
ATOM 754 C C . GLU A 1 98 ? -4.003 -5.827 -8.911 1.00 61.75 98 GLU A C 1
ATOM 756 O O . GLU A 1 98 ? -4.647 -6.822 -9.244 1.00 61.75 98 GLU A O 1
ATOM 761 N N . GLU A 1 99 ? -3.107 -5.875 -7.919 1.00 63.91 99 GLU A N 1
ATOM 762 C CA . GLU A 1 99 ? -2.882 -7.068 -7.108 1.00 63.91 99 GLU A CA 1
ATOM 763 C C . GLU A 1 99 ? -4.062 -7.294 -6.158 1.00 63.91 99 GLU A C 1
ATOM 765 O O . GLU A 1 99 ? -4.417 -6.476 -5.306 1.00 63.91 99 GLU A O 1
ATOM 770 N N . ILE A 1 100 ? -4.722 -8.434 -6.358 1.00 62.84 100 ILE A N 1
ATOM 771 C CA . ILE A 1 100 ? -6.046 -8.698 -5.810 1.00 62.84 100 ILE A CA 1
ATOM 772 C C . ILE A 1 100 ? -5.916 -9.206 -4.368 1.00 62.84 100 ILE A C 1
ATOM 774 O O . ILE A 1 100 ? -5.609 -10.373 -4.135 1.00 62.84 100 ILE A O 1
ATOM 778 N N . LEU A 1 101 ? -6.262 -8.360 -3.393 1.00 69.12 101 LEU A N 1
ATOM 779 C CA . LEU A 1 101 ? -6.380 -8.723 -1.966 1.00 69.12 101 LEU A CA 1
ATOM 780 C C . LEU A 1 101 ? -7.450 -9.808 -1.683 1.00 69.12 101 LEU A C 1
ATOM 782 O O . LEU A 1 101 ? -7.528 -10.336 -0.577 1.00 69.12 101 LEU A O 1
ATOM 786 N N . ASN A 1 102 ? -8.232 -10.200 -2.694 1.00 60.12 102 ASN A N 1
ATOM 787 C CA . ASN A 1 102 ? -9.204 -11.303 -2.653 1.00 60.12 102 ASN A CA 1
ATOM 788 C C . ASN A 1 102 ? -8.655 -12.606 -3.266 1.00 60.12 102 ASN A C 1
ATOM 790 O O . ASN A 1 102 ? -9.416 -13.521 -3.581 1.00 60.12 102 ASN A O 1
ATOM 794 N N . HIS A 1 103 ? -7.342 -12.707 -3.488 1.00 68.00 103 HIS A N 1
ATOM 795 C CA . HIS A 1 103 ? -6.740 -13.925 -4.019 1.00 68.00 103 HIS A CA 1
ATOM 796 C C . HIS A 1 103 ? -6.841 -15.069 -3.000 1.00 68.00 103 HIS A C 1
ATOM 798 O O . HIS A 1 103 ? -6.485 -14.898 -1.837 1.00 68.00 103 HIS A O 1
ATOM 804 N N . ARG A 1 104 ? -7.170 -16.288 -3.462 1.00 72.94 104 ARG A N 1
ATOM 805 C CA . ARG A 1 104 ? -7.175 -17.527 -2.643 1.00 72.94 104 ARG A CA 1
ATOM 806 C C . ARG A 1 104 ? -5.877 -17.795 -1.860 1.00 72.94 104 ARG A C 1
ATOM 808 O O . ARG A 1 104 ? -5.869 -18.608 -0.947 1.00 72.94 104 ARG A O 1
ATOM 815 N N . ARG A 1 105 ? -4.777 -17.129 -2.226 1.00 75.56 105 ARG A N 1
ATOM 816 C CA . ARG A 1 105 ? -3.473 -17.250 -1.561 1.00 75.56 105 ARG A CA 1
ATOM 817 C C . ARG A 1 105 ? -3.496 -16.643 -0.154 1.00 75.56 105 ARG A C 1
ATOM 819 O O . ARG A 1 105 ? -2.730 -17.059 0.700 1.00 75.56 105 ARG A O 1
ATOM 826 N N . LEU A 1 106 ? -4.427 -15.723 0.104 1.00 84.38 106 LEU A N 1
ATOM 827 C CA . LEU A 1 106 ? -4.570 -15.033 1.382 1.00 84.38 106 LEU A CA 1
ATOM 828 C C . LEU A 1 106 ? -5.496 -15.766 2.369 1.00 84.38 106 LEU A C 1
ATOM 830 O O . LEU A 1 106 ? -5.583 -15.347 3.519 1.00 84.38 106 LEU A O 1
ATOM 834 N N . GLU A 1 107 ? -6.157 -16.865 1.980 1.00 84.44 107 GLU A N 1
ATOM 835 C CA . GLU A 1 107 ? -7.077 -17.608 2.864 1.00 84.44 107 GLU A CA 1
ATOM 836 C C . GLU A 1 107 ? -6.437 -18.072 4.186 1.00 84.44 107 GLU A C 1
ATOM 838 O O . GLU A 1 107 ? -7.039 -17.853 5.241 1.00 84.44 107 GLU A O 1
ATOM 843 N N . PRO A 1 108 ? -5.199 -18.613 4.213 1.00 88.06 108 PRO A N 1
ATOM 844 C CA . PRO A 1 108 ? -4.542 -18.934 5.481 1.00 88.06 108 PRO A CA 1
ATOM 845 C C . PRO A 1 108 ? -4.368 -17.706 6.387 1.00 88.06 108 PRO A C 1
ATOM 847 O O . PRO A 1 108 ? -4.499 -17.805 7.608 1.00 88.06 108 PRO A O 1
ATOM 850 N N . LEU A 1 109 ? -4.115 -16.532 5.797 1.00 90.50 109 LEU A N 1
ATOM 851 C CA . LEU A 1 109 ? -3.978 -15.275 6.534 1.00 90.50 109 LEU A CA 1
ATOM 852 C C . LEU A 1 109 ? -5.328 -14.769 7.050 1.00 90.50 109 LEU A C 1
ATOM 854 O O . LEU A 1 109 ? -5.375 -14.186 8.130 1.00 90.50 109 LEU A O 1
ATOM 858 N N . ARG A 1 110 ? -6.434 -15.036 6.342 1.00 90.81 110 ARG A N 1
ATOM 859 C CA . ARG A 1 110 ? -7.796 -14.729 6.814 1.00 90.81 110 ARG A CA 1
ATOM 860 C C . ARG A 1 110 ? -8.159 -15.523 8.063 1.00 90.81 110 ARG A C 1
ATOM 862 O O . ARG A 1 110 ? -8.722 -14.958 8.994 1.00 90.81 110 ARG A O 1
ATOM 869 N N . VAL A 1 111 ? -7.771 -16.797 8.129 1.00 89.69 111 VAL A N 1
ATOM 870 C CA . VAL A 1 111 ? -7.963 -17.620 9.336 1.00 89.69 111 VAL A CA 1
ATOM 871 C C . VAL A 1 111 ? -7.156 -17.060 10.512 1.00 89.69 111 VAL A C 1
ATOM 873 O O . VAL A 1 111 ? -7.699 -16.897 11.604 1.00 89.69 111 VAL A O 1
ATOM 876 N N . LYS A 1 112 ? -5.883 -16.695 10.291 1.00 92.88 112 LYS A N 1
ATOM 877 C CA . LYS A 1 112 ? -5.065 -16.023 11.318 1.00 92.88 112 LYS A CA 1
ATOM 878 C C . LYS A 1 112 ? -5.693 -14.702 11.778 1.00 92.88 112 LYS A C 1
ATOM 880 O O . LYS A 1 112 ? -5.722 -14.427 12.974 1.00 92.88 112 LYS A O 1
ATOM 885 N N . ALA A 1 113 ? -6.202 -13.902 10.839 1.00 95.75 113 ALA A N 1
ATOM 886 C CA . ALA A 1 113 ? -6.873 -12.639 11.130 1.00 95.75 113 ALA A CA 1
ATOM 887 C C . ALA A 1 113 ? -8.109 -12.846 12.011 1.00 95.75 113 ALA A C 1
ATOM 889 O O . ALA A 1 113 ? -8.281 -12.122 12.986 1.00 95.75 113 ALA A O 1
ATOM 890 N N . GLN A 1 114 ? -8.935 -13.850 11.704 1.00 93.94 114 GLN A N 1
ATOM 891 C CA . GLN A 1 114 ? -10.136 -14.162 12.475 1.00 93.94 114 GLN A CA 1
ATOM 892 C C . GLN A 1 114 ? -9.799 -14.498 13.934 1.00 93.94 114 GLN A C 1
ATOM 894 O O . GLN A 1 114 ? -10.395 -13.928 14.843 1.00 93.94 114 GLN A O 1
ATOM 899 N N . LEU A 1 115 ? -8.791 -15.346 14.160 1.00 93.00 115 LEU A N 1
ATOM 900 C CA . LEU A 1 115 ? -8.322 -15.686 15.509 1.00 93.00 115 LEU A CA 1
ATOM 901 C C . LEU A 1 115 ? -7.783 -14.465 16.266 1.00 93.00 115 LEU A C 1
ATOM 903 O O . LEU A 1 115 ? -7.992 -14.338 17.470 1.00 93.00 115 LEU A O 1
ATOM 907 N N . LEU A 1 116 ? -7.094 -13.555 15.569 1.00 95.50 116 LEU A N 1
ATOM 908 C CA . LEU A 1 116 ? -6.616 -12.309 16.165 1.00 95.50 116 LEU A CA 1
ATOM 909 C C . LEU A 1 116 ? -7.782 -11.401 16.582 1.00 95.50 116 LEU A C 1
ATOM 911 O O . LEU A 1 116 ? -7.746 -10.838 17.673 1.00 95.50 116 LEU A O 1
ATOM 915 N N . ILE A 1 117 ? -8.809 -11.278 15.738 1.00 95.50 117 ILE A N 1
ATOM 916 C CA . ILE A 1 117 ? -10.004 -10.462 15.998 1.00 95.50 117 ILE A CA 1
ATOM 917 C C . ILE A 1 117 ? -10.781 -10.991 17.211 1.00 95.50 117 ILE A C 1
ATOM 919 O O . ILE A 1 117 ? -11.178 -10.195 18.056 1.00 95.50 117 ILE A O 1
ATOM 923 N N . GLU A 1 118 ? -10.942 -12.311 17.342 1.00 92.44 118 GLU A N 1
ATOM 924 C CA . GLU A 1 118 ? -11.635 -12.941 18.483 1.00 92.44 118 GLU A CA 1
ATOM 925 C C . GLU A 1 118 ? -11.011 -12.557 19.839 1.00 92.44 118 GLU A C 1
ATOM 927 O O . GLU A 1 118 ? -11.706 -12.458 20.851 1.00 92.44 118 GLU A O 1
ATOM 932 N N . GLY A 1 119 ? -9.707 -12.255 19.870 1.00 91.50 119 GLY A N 1
ATOM 933 C CA . GLY A 1 119 ? -9.019 -11.752 21.064 1.00 91.50 119 GLY A CA 1
ATOM 934 C C . GLY A 1 119 ? -9.491 -10.372 21.551 1.00 91.50 119 GLY A C 1
ATOM 935 O O . GLY A 1 119 ? -9.111 -9.954 22.643 1.00 91.50 119 GLY A O 1
ATOM 936 N N . PHE A 1 120 ? -10.309 -9.664 20.768 1.00 94.38 120 PHE A N 1
ATOM 937 C CA . PHE A 1 120 ? -10.816 -8.321 21.066 1.00 94.38 120 PHE A CA 1
ATOM 938 C C . PHE A 1 120 ? -12.310 -8.299 21.420 1.00 94.38 120 PHE A C 1
ATOM 940 O O . PHE A 1 120 ? -12.826 -7.241 21.782 1.00 94.38 120 PHE A O 1
ATOM 947 N N . ASP A 1 121 ? -12.993 -9.449 21.394 1.00 87.12 121 ASP A N 1
ATOM 948 C CA . ASP A 1 121 ? -14.445 -9.571 21.611 1.00 87.12 121 ASP A CA 1
ATOM 949 C C . ASP A 1 121 ? -14.929 -9.015 22.962 1.00 87.12 121 ASP A C 1
ATOM 951 O O . ASP A 1 121 ? -16.101 -8.670 23.115 1.00 87.12 121 ASP A O 1
ATOM 955 N N . SER A 1 122 ? -14.042 -8.908 23.957 1.00 87.50 122 SER A N 1
ATOM 956 C CA . SER A 1 122 ? -14.368 -8.357 25.277 1.00 87.50 122 SER A CA 1
ATOM 957 C C . SER A 1 122 ? -14.559 -6.836 25.298 1.00 87.50 122 SER A C 1
ATOM 959 O O . SER A 1 122 ? -15.032 -6.305 26.303 1.00 87.50 122 SER A O 1
ATOM 961 N N . ALA A 1 123 ? -14.160 -6.118 24.243 1.00 91.69 123 ALA A N 1
ATOM 962 C CA . ALA A 1 123 ? -14.244 -4.663 24.168 1.00 91.69 123 ALA A CA 1
ATOM 963 C C . ALA A 1 123 ? -15.379 -4.210 23.236 1.00 91.69 123 ALA A C 1
ATOM 965 O O . ALA A 1 123 ? -15.442 -4.607 22.076 1.00 91.69 123 ALA A O 1
ATOM 966 N N . SER A 1 124 ? -16.238 -3.307 23.720 1.00 91.75 124 SER A N 1
ATOM 967 C CA . SER A 1 124 ? -17.320 -2.717 22.915 1.00 91.75 124 SER A CA 1
ATOM 968 C C . SER A 1 124 ? -16.821 -1.712 21.874 1.00 91.75 124 SER A C 1
ATOM 970 O O . SER A 1 124 ? -17.450 -1.523 20.835 1.00 91.75 124 SER A O 1
ATOM 972 N N . ILE A 1 125 ? -15.689 -1.052 22.135 1.00 95.69 125 ILE A N 1
ATOM 973 C CA . ILE A 1 125 ? -15.027 -0.149 21.191 1.00 95.69 125 ILE A CA 1
ATOM 974 C C . ILE A 1 125 ? -13.542 -0.478 21.178 1.00 95.69 125 ILE A C 1
ATOM 976 O O . ILE A 1 125 ? -12.828 -0.270 22.164 1.00 95.69 125 ILE A O 1
ATOM 980 N N . TRP A 1 126 ? -13.066 -0.981 20.048 1.00 97.44 126 TRP A N 1
ATOM 981 C CA . TRP A 1 126 ? -11.673 -1.365 19.879 1.00 97.44 126 TRP A CA 1
ATOM 982 C C . TRP A 1 126 ? -11.161 -0.994 18.496 1.00 97.44 126 TRP A C 1
ATOM 984 O O . TRP A 1 126 ? -11.913 -0.612 17.601 1.00 97.44 126 TRP A O 1
ATOM 994 N N . GLY A 1 127 ? -9.851 -1.051 18.324 1.00 97.38 127 GLY A N 1
ATOM 995 C CA . GLY A 1 127 ? -9.235 -0.748 17.050 1.00 97.38 127 GLY A CA 1
ATOM 996 C C . GLY A 1 127 ? -7.757 -1.059 17.036 1.00 97.38 127 GLY A C 1
ATOM 997 O O . GLY A 1 127 ? -7.178 -1.531 18.012 1.00 97.38 127 GLY A O 1
ATOM 998 N N . TRP A 1 128 ? -7.129 -0.755 15.913 1.00 98.19 128 TRP A N 1
ATOM 999 C CA . TRP A 1 128 ? -5.686 -0.846 15.775 1.00 98.19 128 TRP A CA 1
ATOM 1000 C C . TRP A 1 128 ? -5.185 0.240 14.842 1.00 98.19 128 TRP A C 1
ATOM 1002 O O . TRP A 1 128 ? -5.916 0.796 14.016 1.00 98.19 128 TRP A O 1
ATOM 1012 N N . LYS A 1 129 ? -3.897 0.532 14.982 1.00 96.69 129 LYS A N 1
ATOM 1013 C CA . LYS A 1 129 ? -3.178 1.464 14.131 1.00 96.69 129 LYS A CA 1
ATOM 1014 C C . LYS A 1 129 ? -2.003 0.748 13.502 1.00 96.69 129 LYS A C 1
ATOM 1016 O O . LYS A 1 129 ? -1.205 0.157 14.218 1.00 96.69 129 LYS A O 1
ATOM 1021 N N . ASP A 1 130 ? -1.850 0.925 12.199 1.00 96.19 130 ASP A N 1
ATOM 1022 C CA . ASP A 1 130 ? -0.638 0.642 11.430 1.00 96.19 130 ASP A CA 1
ATOM 1023 C C . ASP A 1 130 ? -0.664 1.550 10.193 1.00 96.19 130 ASP A C 1
ATOM 1025 O O . ASP A 1 130 ? -1.707 1.634 9.551 1.00 96.19 130 ASP A O 1
ATOM 1029 N N . PRO A 1 131 ? 0.416 2.249 9.807 1.00 94.31 131 PRO A N 1
ATOM 1030 C CA . PRO A 1 131 ? 0.438 2.968 8.534 1.00 94.31 131 PRO A CA 1
ATOM 1031 C C . PRO A 1 131 ? 0.055 2.101 7.319 1.00 94.31 131 PRO A C 1
ATOM 1033 O O . PRO A 1 131 ? -0.615 2.581 6.405 1.00 94.31 131 PRO A O 1
ATOM 1036 N N . ARG A 1 132 ? 0.422 0.810 7.316 1.00 95.12 132 ARG A N 1
ATOM 1037 C CA . ARG A 1 132 ? 0.094 -0.168 6.258 1.00 95.12 132 ARG A CA 1
ATOM 1038 C C . ARG A 1 132 ? -1.393 -0.443 6.127 1.00 95.12 132 ARG A C 1
ATOM 1040 O O . ARG A 1 132 ? -1.804 -0.979 5.104 1.00 95.12 132 ARG A O 1
ATOM 1047 N N . ASN A 1 133 ? -2.199 -0.024 7.100 1.00 96.62 133 ASN A N 1
ATOM 1048 C CA . ASN A 1 133 ? -3.648 -0.077 6.994 1.00 96.62 133 ASN A CA 1
ATOM 1049 C C . ASN A 1 133 ? -4.160 0.646 5.730 1.00 96.62 133 ASN A C 1
ATOM 1051 O O . ASN A 1 133 ? -5.161 0.261 5.133 1.00 96.62 133 ASN A O 1
ATOM 1055 N N . CYS A 1 134 ? -3.425 1.651 5.245 1.00 95.25 134 CYS A N 1
ATOM 1056 C CA . CYS A 1 134 ? -3.690 2.284 3.954 1.00 95.25 134 CYS A CA 1
ATOM 1057 C C . CYS A 1 134 ? -3.671 1.325 2.752 1.00 95.25 134 CYS A C 1
ATOM 1059 O O . CYS A 1 134 ? -4.337 1.575 1.751 1.00 95.25 134 CYS A O 1
ATOM 1061 N N . LEU A 1 135 ? -2.893 0.248 2.843 1.00 93.38 135 LEU A N 1
ATOM 1062 C CA . LEU A 1 135 ? -2.670 -0.723 1.777 1.00 93.38 135 LEU A CA 1
ATOM 1063 C C . LEU A 1 135 ? -3.511 -1.991 1.958 1.00 93.38 135 LEU A C 1
ATOM 1065 O O . LEU A 1 135 ? -3.847 -2.634 0.969 1.00 93.38 135 LEU A O 1
ATOM 1069 N N . THR A 1 136 ? -3.857 -2.348 3.199 1.00 94.81 136 THR A N 1
ATOM 1070 C CA . THR A 1 136 ? -4.505 -3.626 3.536 1.00 94.81 136 THR A CA 1
ATOM 1071 C C . THR A 1 136 ? -6.001 -3.511 3.837 1.00 94.81 136 THR A C 1
ATOM 1073 O O . THR A 1 136 ? -6.633 -4.521 4.147 1.00 94.81 136 THR A O 1
ATOM 1076 N N . LEU A 1 137 ? -6.608 -2.323 3.710 1.00 93.88 137 LEU A N 1
ATOM 1077 C CA . LEU A 1 137 ? -8.029 -2.120 4.019 1.00 93.88 137 LEU A CA 1
ATOM 1078 C C . LEU A 1 137 ? -8.971 -3.129 3.329 1.00 93.88 137 LEU A C 1
ATOM 1080 O O . LEU A 1 137 ? -9.842 -3.651 4.026 1.00 93.88 137 LEU A O 1
ATOM 1084 N N . PRO A 1 138 ? -8.842 -3.448 2.022 1.00 91.31 138 PRO A N 1
ATOM 1085 C CA . PRO A 1 138 ? -9.720 -4.440 1.397 1.00 91.31 138 PRO A CA 1
ATOM 1086 C C . PRO A 1 138 ? -9.693 -5.805 2.097 1.00 91.31 138 PRO A C 1
ATOM 1088 O O . PRO A 1 138 ? -10.757 -6.346 2.374 1.00 91.31 138 PRO A O 1
ATOM 1091 N N . PHE A 1 139 ? -8.506 -6.299 2.475 1.00 93.44 139 PHE A N 1
ATOM 1092 C CA . PHE A 1 139 ? -8.351 -7.569 3.192 1.00 93.44 139 PHE A CA 1
ATOM 1093 C C . PHE A 1 139 ? -9.115 -7.570 4.523 1.00 93.44 139 PHE A C 1
ATOM 1095 O O . PHE A 1 139 ? -9.848 -8.516 4.809 1.00 93.44 139 PHE A O 1
ATOM 1102 N N . TRP A 1 140 ? -8.985 -6.497 5.309 1.00 94.88 140 TRP A N 1
ATOM 1103 C CA . TRP A 1 140 ? -9.641 -6.377 6.614 1.00 94.88 140 TRP A CA 1
ATOM 1104 C C . TRP A 1 140 ? -11.143 -6.128 6.515 1.00 94.88 140 TRP A C 1
ATOM 1106 O O . TRP A 1 140 ? -11.899 -6.652 7.325 1.00 94.88 140 TRP A O 1
ATOM 1116 N N . ARG A 1 141 ? -11.597 -5.363 5.518 1.00 91.31 141 ARG A N 1
ATOM 1117 C CA . ARG A 1 141 ? -13.023 -5.087 5.298 1.00 91.31 141 ARG A CA 1
ATOM 1118 C C . ARG A 1 141 ? -13.805 -6.350 4.941 1.00 91.31 141 ARG A C 1
ATOM 1120 O O . ARG A 1 141 ? -14.967 -6.446 5.313 1.00 91.31 141 ARG A O 1
ATOM 1127 N N . ASP A 1 142 ? -13.188 -7.303 4.245 1.00 89.50 142 ASP A N 1
ATOM 1128 C CA . ASP A 1 142 ? -13.837 -8.587 3.955 1.00 89.50 142 ASP A CA 1
ATOM 1129 C C . ASP A 1 142 ? -14.167 -9.366 5.240 1.00 89.50 142 ASP A C 1
ATOM 1131 O O . ASP A 1 142 ? -15.177 -10.062 5.296 1.00 89.50 142 ASP A O 1
ATOM 1135 N N . LEU A 1 143 ? -13.334 -9.226 6.277 1.00 91.75 143 LEU A N 1
ATOM 1136 C CA . LEU A 1 143 ? -13.526 -9.857 7.587 1.00 91.75 143 LEU A CA 1
ATOM 1137 C C . LEU A 1 143 ? -14.411 -9.012 8.512 1.00 91.75 143 LEU A C 1
ATOM 1139 O O . LEU A 1 143 ? -15.170 -9.549 9.313 1.00 91.75 143 LEU A O 1
ATOM 1143 N N . LEU A 1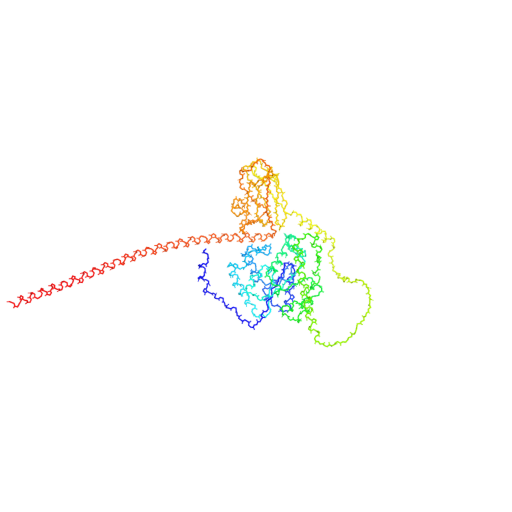 144 ? -14.312 -7.685 8.401 1.00 93.75 144 LEU A N 1
ATOM 1144 C CA . LEU A 1 144 ? -14.969 -6.703 9.264 1.00 93.75 144 LEU A CA 1
ATOM 1145 C C . LEU A 1 144 ? -15.677 -5.621 8.420 1.00 93.75 144 LEU A C 1
ATOM 1147 O O . LEU A 1 144 ? -15.197 -4.486 8.335 1.00 93.75 144 LEU A O 1
ATOM 1151 N N . PRO A 1 145 ? -16.832 -5.928 7.795 1.00 91.00 145 PRO A N 1
ATOM 1152 C CA . PRO A 1 145 ? -17.487 -5.029 6.834 1.00 91.00 145 PRO A CA 1
ATOM 1153 C C . PRO A 1 145 ? -17.921 -3.678 7.416 1.00 91.00 145 PRO A C 1
ATOM 1155 O O . PRO A 1 145 ? -17.986 -2.674 6.700 1.00 91.00 145 PRO A O 1
ATOM 1158 N N . GLU A 1 146 ? -18.199 -3.646 8.720 1.00 90.69 146 GLU A N 1
ATOM 1159 C CA . GLU A 1 146 ? -18.731 -2.475 9.417 1.00 90.69 146 GLU A CA 1
ATOM 1160 C C . GLU A 1 146 ? -17.657 -1.571 10.043 1.00 90.69 146 GLU A C 1
ATOM 1162 O O . GLU A 1 146 ? -18.013 -0.536 10.616 1.00 90.69 146 GLU A O 1
ATOM 1167 N N . LEU A 1 147 ? -16.363 -1.896 9.889 1.00 94.94 147 LEU A N 1
ATOM 1168 C CA . LEU A 1 147 ? -15.268 -1.088 10.437 1.00 94.94 147 LEU A CA 1
ATOM 1169 C C . LEU A 1 147 ? -15.350 0.381 9.981 1.00 94.94 147 LEU A C 1
ATOM 1171 O O . LEU A 1 147 ? -15.704 0.695 8.838 1.00 94.94 147 LEU A O 1
ATOM 1175 N N . LYS A 1 148 ? -14.982 1.297 10.881 1.00 96.81 148 LYS A N 1
ATOM 1176 C CA . LYS A 1 148 ? -14.875 2.736 10.614 1.00 96.81 148 LYS A CA 1
ATOM 1177 C C . LYS A 1 148 ? -13.412 3.128 10.452 1.00 96.81 148 LYS A C 1
ATOM 1179 O O . LYS A 1 148 ? -12.578 2.792 11.286 1.00 96.81 148 LYS A O 1
ATOM 1184 N N . VAL A 1 149 ? -13.096 3.883 9.407 1.00 98.00 149 VAL A N 1
ATOM 1185 C CA . VAL A 1 149 ? -11.726 4.301 9.089 1.00 98.00 149 VAL A CA 1
ATOM 1186 C C . VAL A 1 149 ? -11.445 5.694 9.645 1.00 98.00 149 VAL A C 1
ATOM 1188 O O . VAL A 1 149 ? -12.174 6.641 9.361 1.00 98.00 149 VAL A O 1
ATOM 1191 N N . LEU A 1 150 ? -10.352 5.843 10.387 1.00 98.19 150 LEU A N 1
ATOM 1192 C CA . LEU A 1 150 ? -9.805 7.142 10.776 1.00 98.19 150 LEU A CA 1
ATOM 1193 C C . LEU A 1 150 ? -8.547 7.396 9.949 1.00 98.19 150 LEU A C 1
ATOM 1195 O O . LEU A 1 150 ? -7.533 6.739 10.169 1.00 98.19 150 LEU A O 1
ATOM 1199 N N . LEU A 1 151 ? -8.615 8.327 8.997 1.00 97.88 151 LEU A N 1
ATOM 1200 C CA . LEU A 1 151 ? -7.495 8.684 8.129 1.00 97.88 151 LEU A CA 1
ATOM 1201 C C . LEU A 1 151 ? -6.859 9.985 8.612 1.00 97.88 151 LEU A C 1
ATOM 1203 O O . LEU A 1 151 ? -7.430 11.056 8.417 1.00 97.88 151 LEU A O 1
ATOM 1207 N N . ILE A 1 152 ? -5.662 9.911 9.193 1.00 97.56 152 ILE A N 1
ATOM 1208 C CA . ILE A 1 152 ? -4.884 11.112 9.515 1.00 97.56 152 ILE A CA 1
ATOM 1209 C C . ILE A 1 152 ? -3.954 11.499 8.366 1.00 97.56 152 ILE A C 1
ATOM 1211 O O . ILE A 1 152 ? -3.167 10.690 7.872 1.00 97.56 152 ILE A O 1
ATOM 1215 N N . VAL A 1 153 ? -4.024 12.767 7.966 1.00 96.50 153 VAL A N 1
ATOM 1216 C CA . VAL A 1 153 ? -3.276 13.327 6.842 1.00 96.50 153 VAL A CA 1
ATOM 1217 C C . VAL A 1 153 ? -2.406 14.479 7.324 1.00 96.50 153 VAL A C 1
ATOM 1219 O O . VAL A 1 153 ? -2.824 15.336 8.105 1.00 96.50 153 VAL A O 1
ATOM 1222 N N . ARG A 1 154 ? -1.173 14.507 6.826 1.00 94.69 154 ARG A N 1
ATOM 1223 C CA . ARG A 1 154 ? -0.173 15.546 7.082 1.00 94.69 154 ARG A CA 1
ATOM 1224 C C . ARG A 1 154 ? 0.400 16.024 5.754 1.00 94.69 154 ARG A C 1
ATOM 1226 O O . ARG A 1 154 ? 0.395 15.246 4.801 1.00 94.69 154 ARG A O 1
ATOM 1233 N N . ASN A 1 155 ? 0.903 17.259 5.711 1.00 92.31 155 ASN A N 1
ATOM 1234 C CA . ASN A 1 155 ? 1.545 17.821 4.525 1.00 92.31 155 ASN A CA 1
ATOM 1235 C C . ASN A 1 155 ? 2.590 16.836 3.937 1.00 92.31 155 ASN A C 1
ATOM 1237 O O . ASN A 1 155 ? 3.455 16.368 4.690 1.00 92.31 155 ASN A O 1
ATOM 1241 N N . PRO A 1 156 ? 2.533 16.533 2.624 1.00 89.75 156 PRO A N 1
ATOM 1242 C CA . PRO A 1 156 ? 3.436 15.582 1.974 1.00 89.75 156 PRO A CA 1
ATOM 1243 C C . PRO A 1 156 ? 4.927 15.889 2.171 1.00 89.75 156 PRO A C 1
ATOM 1245 O O . PRO A 1 156 ? 5.711 14.976 2.425 1.00 89.75 156 PRO A O 1
ATOM 1248 N N . LEU A 1 157 ? 5.333 17.165 2.125 1.00 82.69 157 LEU A N 1
ATOM 1249 C CA . LEU A 1 157 ? 6.733 17.564 2.326 1.00 82.69 157 LEU A CA 1
ATOM 1250 C C . LEU A 1 157 ? 7.205 17.305 3.750 1.00 82.69 157 LEU A C 1
ATOM 1252 O O . LEU A 1 157 ? 8.339 16.882 3.957 1.00 82.69 157 LEU A O 1
ATOM 1256 N N . GLU A 1 158 ? 6.344 17.534 4.740 1.00 87.50 158 GLU A N 1
ATOM 1257 C CA . GLU A 1 158 ? 6.683 17.249 6.135 1.00 87.50 158 GLU A CA 1
ATOM 1258 C C . GLU A 1 158 ? 6.851 15.750 6.377 1.00 87.50 158 GLU A C 1
ATOM 1260 O O . GLU A 1 158 ? 7.714 15.337 7.155 1.00 87.50 158 GLU A O 1
ATOM 1265 N N . VAL A 1 159 ? 6.029 14.937 5.709 1.00 89.50 159 VAL A N 1
ATOM 1266 C CA . VAL A 1 159 ? 6.136 13.479 5.755 1.00 89.50 159 VAL A CA 1
ATOM 1267 C C . VAL A 1 159 ? 7.432 13.020 5.097 1.00 89.50 159 VAL A C 1
ATOM 1269 O O . VAL A 1 159 ? 8.194 12.292 5.732 1.00 89.50 159 VAL A O 1
ATOM 1272 N N . ALA A 1 160 ? 7.729 13.495 3.886 1.00 83.12 160 ALA A N 1
ATOM 1273 C CA . ALA A 1 160 ? 8.961 13.163 3.175 1.00 83.12 160 ALA A CA 1
ATOM 1274 C C . ALA A 1 160 ? 10.213 13.583 3.965 1.00 83.12 160 ALA A C 1
ATOM 1276 O O . ALA A 1 160 ? 11.131 12.783 4.146 1.00 83.12 160 ALA A O 1
ATOM 1277 N N . TYR A 1 161 ? 10.210 14.794 4.528 1.00 82.25 161 TYR A N 1
ATOM 1278 C CA . TYR A 1 161 ? 11.269 15.280 5.413 1.00 82.25 161 TYR A CA 1
ATOM 1279 C C . TYR A 1 161 ? 11.441 14.385 6.646 1.00 82.25 161 TYR A C 1
ATOM 1281 O O . TYR A 1 161 ? 12.552 13.975 6.983 1.00 82.25 161 TYR A O 1
ATOM 1289 N N . SER A 1 162 ? 10.340 14.037 7.321 1.00 83.69 162 SER A N 1
ATOM 1290 C CA . SER A 1 162 ? 10.409 13.180 8.506 1.00 83.69 162 SER A CA 1
ATOM 1291 C C . SER A 1 162 ? 10.857 11.754 8.186 1.00 83.69 162 SER A C 1
ATOM 1293 O O . SER A 1 162 ? 11.452 11.129 9.063 1.00 83.69 162 SER A O 1
ATOM 1295 N N . LEU A 1 163 ? 10.531 11.220 7.006 1.00 81.88 163 LEU A N 1
ATOM 1296 C CA . LEU A 1 163 ? 10.968 9.893 6.569 1.00 81.88 163 LEU A CA 1
ATOM 1297 C C . LEU A 1 163 ? 12.473 9.869 6.314 1.00 81.88 163 LEU A C 1
ATOM 1299 O O . LEU A 1 163 ? 13.145 8.982 6.834 1.00 81.88 163 LEU A O 1
ATOM 1303 N N . ARG A 1 164 ? 13.003 10.885 5.625 1.00 76.94 164 ARG A N 1
ATOM 1304 C CA . ARG A 1 164 ? 14.442 11.017 5.371 1.00 76.94 164 ARG A CA 1
ATOM 1305 C C . ARG A 1 164 ? 15.264 11.103 6.650 1.00 76.94 164 ARG A C 1
ATOM 1307 O O . ARG A 1 164 ? 16.277 10.432 6.775 1.00 76.94 164 ARG A O 1
ATOM 1314 N N . ASN A 1 165 ? 14.806 11.879 7.630 1.00 77.31 165 ASN A N 1
ATOM 1315 C CA . ASN A 1 165 ? 15.510 11.980 8.911 1.00 77.31 165 ASN A CA 1
ATOM 1316 C C . ASN A 1 165 ? 15.470 10.682 9.731 1.00 77.31 165 ASN A C 1
ATOM 1318 O O . ASN A 1 165 ? 16.264 10.523 10.651 1.00 77.31 165 ASN A O 1
ATOM 1322 N N . ARG A 1 166 ? 14.520 9.783 9.443 1.00 74.00 166 ARG A N 1
ATOM 1323 C CA . ARG A 1 166 ? 14.443 8.457 10.067 1.00 74.00 166 ARG A CA 1
ATOM 1324 C C . ARG A 1 166 ? 15.341 7.450 9.345 1.00 74.00 166 ARG A C 1
ATOM 1326 O O . ARG A 1 166 ? 15.976 6.635 10.001 1.00 74.00 166 ARG A O 1
ATOM 1333 N N . ASN A 1 167 ? 15.357 7.496 8.013 1.00 68.25 167 ASN A N 1
ATOM 1334 C CA . ASN A 1 167 ? 16.064 6.558 7.151 1.00 68.25 167 ASN A CA 1
ATOM 1335 C C . ASN A 1 167 ? 16.967 7.354 6.198 1.00 68.25 167 ASN A C 1
ATOM 1337 O O . ASN A 1 167 ? 16.473 7.879 5.195 1.00 68.25 167 ASN A O 1
ATOM 1341 N N . GLU A 1 168 ? 18.267 7.427 6.491 1.00 58.88 168 GLU A N 1
ATOM 1342 C CA . GLU A 1 168 ? 19.230 8.255 5.743 1.00 58.88 168 GLU A CA 1
ATOM 1343 C C . GLU A 1 168 ? 19.251 7.943 4.233 1.00 58.88 168 GLU A C 1
ATOM 1345 O O . GLU A 1 168 ? 19.404 8.855 3.417 1.00 58.88 168 GLU A O 1
ATOM 1350 N N . ASP A 1 169 ? 18.953 6.695 3.860 1.00 60.81 169 ASP A N 1
ATOM 1351 C CA . ASP A 1 169 ? 18.925 6.215 2.472 1.00 60.81 169 ASP A CA 1
ATOM 1352 C C . ASP A 1 169 ? 17.636 6.567 1.703 1.00 60.81 169 ASP A C 1
ATOM 1354 O O . ASP A 1 169 ? 17.488 6.220 0.532 1.00 60.81 169 ASP A O 1
ATOM 1358 N N . THR A 1 170 ? 16.661 7.235 2.334 1.00 66.81 170 THR A N 1
ATOM 1359 C CA . THR A 1 170 ? 15.393 7.589 1.669 1.00 66.81 170 THR A CA 1
ATOM 1360 C C . THR A 1 170 ? 15.427 8.983 1.044 1.00 66.81 170 THR A C 1
ATOM 1362 O O . THR A 1 170 ? 15.794 9.978 1.673 1.00 66.81 170 THR A O 1
ATOM 1365 N N . SER A 1 171 ? 15.007 9.077 -0.220 1.00 66.62 171 SER A N 1
ATOM 1366 C CA . SER A 1 171 ? 14.895 10.351 -0.935 1.00 66.62 171 SER A CA 1
ATOM 1367 C C . SER A 1 171 ? 13.575 11.070 -0.615 1.00 66.62 171 SER A C 1
ATOM 1369 O O . SER A 1 171 ? 12.600 10.472 -0.154 1.00 66.62 171 SER A O 1
ATOM 1371 N N . TYR A 1 172 ? 13.505 12.374 -0.894 1.00 70.81 172 TYR A N 1
ATOM 1372 C CA . TYR A 1 172 ? 12.237 13.106 -0.777 1.00 70.81 172 TYR A CA 1
ATOM 1373 C C . TYR A 1 172 ? 11.202 12.641 -1.799 1.00 70.81 172 TYR A C 1
ATOM 1375 O O . TYR A 1 172 ? 10.028 12.540 -1.452 1.00 70.81 172 TYR A O 1
ATOM 1383 N N . ALA A 1 173 ? 11.633 12.326 -3.026 1.00 67.31 173 ALA A N 1
ATOM 1384 C CA . ALA A 1 173 ? 10.765 11.772 -4.063 1.00 67.31 173 ALA A CA 1
ATOM 1385 C C . ALA A 1 173 ? 10.113 10.464 -3.588 1.00 67.31 173 ALA A C 1
ATOM 1387 O O . ALA A 1 173 ? 8.895 10.323 -3.663 1.00 67.31 173 ALA A O 1
ATOM 1388 N N . PHE A 1 174 ? 10.899 9.578 -2.969 1.00 74.12 174 PHE A N 1
ATOM 1389 C CA . PHE A 1 174 ? 10.397 8.362 -2.335 1.00 74.12 174 PHE A CA 1
ATOM 1390 C C . PHE A 1 174 ? 9.356 8.662 -1.247 1.00 74.12 174 PHE A C 1
ATOM 1392 O O . PHE A 1 174 ? 8.283 8.062 -1.226 1.00 74.12 174 PHE A O 1
ATOM 1399 N N . GLY A 1 175 ? 9.635 9.624 -0.362 1.00 79.81 175 GLY A N 1
ATOM 1400 C CA . GLY A 1 175 ? 8.696 10.027 0.687 1.00 79.81 175 GLY A CA 1
ATOM 1401 C C . GLY A 1 175 ? 7.374 10.586 0.147 1.00 79.81 175 GLY A C 1
ATOM 1402 O O . GLY A 1 175 ? 6.311 10.233 0.659 1.00 79.81 175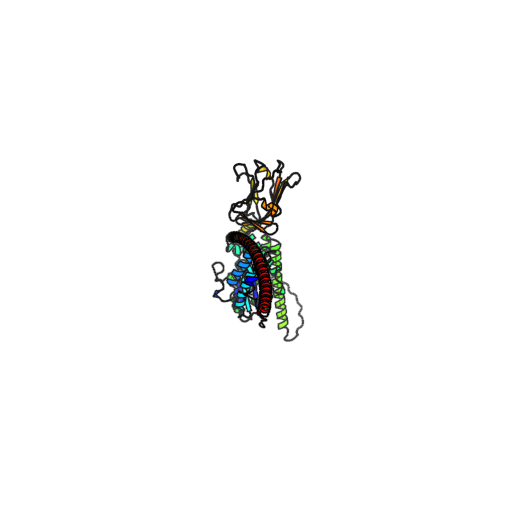 GLY A O 1
ATOM 1403 N N . LEU A 1 176 ? 7.428 11.417 -0.900 1.00 79.62 176 LEU A N 1
ATOM 1404 C CA . LEU A 1 176 ? 6.247 11.967 -1.575 1.00 79.62 176 LEU A CA 1
ATOM 1405 C C . LEU A 1 176 ? 5.437 10.873 -2.277 1.00 79.62 176 LEU A C 1
ATOM 1407 O O . LEU A 1 176 ? 4.217 10.830 -2.125 1.00 79.62 176 LEU A O 1
ATOM 1411 N N . ARG A 1 177 ? 6.109 9.948 -2.968 1.00 81.81 177 ARG A N 1
ATOM 1412 C CA . ARG A 1 177 ? 5.473 8.794 -3.610 1.00 81.81 177 ARG A CA 1
ATOM 1413 C C . ARG A 1 177 ? 4.783 7.893 -2.591 1.00 81.81 177 ARG A C 1
ATOM 1415 O O . ARG A 1 177 ? 3.624 7.537 -2.780 1.00 81.81 177 ARG A O 1
ATOM 1422 N N . LEU A 1 178 ? 5.464 7.522 -1.503 1.00 87.00 178 LEU A N 1
ATOM 1423 C CA . LEU A 1 178 ? 4.851 6.707 -0.450 1.00 87.00 178 LEU A CA 1
ATOM 1424 C C . LEU A 1 178 ? 3.639 7.411 0.156 1.00 87.00 178 LEU A C 1
ATOM 1426 O O . LEU A 1 178 ? 2.609 6.775 0.373 1.00 87.00 178 LEU A O 1
ATOM 1430 N N . TRP A 1 179 ? 3.748 8.717 0.413 1.00 92.75 179 TRP A N 1
ATOM 1431 C CA . TRP A 1 179 ? 2.622 9.510 0.892 1.00 92.75 179 TRP A CA 1
ATOM 1432 C C . TRP A 1 179 ? 1.437 9.429 -0.075 1.00 92.75 179 TRP A C 1
ATOM 1434 O O . TRP A 1 179 ? 0.312 9.183 0.362 1.00 92.75 179 TRP A O 1
ATOM 1444 N N . GLU A 1 180 ? 1.684 9.581 -1.375 1.00 89.62 180 GLU A N 1
ATOM 1445 C CA . GLU A 1 180 ? 0.644 9.504 -2.396 1.00 89.62 180 GLU A CA 1
ATOM 1446 C C . GLU A 1 180 ? -0.012 8.125 -2.427 1.00 89.62 180 GLU A C 1
ATOM 1448 O O . GLU A 1 180 ? -1.223 8.027 -2.241 1.00 89.62 180 GLU A O 1
ATOM 1453 N N . ILE A 1 181 ? 0.783 7.062 -2.597 1.00 88.88 181 ILE A N 1
ATOM 1454 C CA . ILE A 1 181 ? 0.285 5.688 -2.735 1.00 88.88 181 ILE A CA 1
ATOM 1455 C C . ILE A 1 181 ? -0.580 5.311 -1.534 1.00 88.88 181 ILE A C 1
ATOM 1457 O O . ILE A 1 181 ? -1.686 4.806 -1.711 1.00 88.88 181 ILE A O 1
ATOM 1461 N N . TYR A 1 182 ? -0.108 5.576 -0.313 1.00 94.69 182 TYR A N 1
ATOM 1462 C CA . TYR A 1 182 ? -0.836 5.212 0.901 1.00 94.69 182 TYR A CA 1
ATOM 1463 C C . TYR A 1 182 ? -2.187 5.929 0.975 1.00 94.69 182 TYR A C 1
ATOM 1465 O O . TYR A 1 182 ? -3.221 5.296 1.185 1.00 94.69 182 TYR A O 1
ATOM 1473 N N . ASN A 1 183 ? -2.202 7.251 0.807 1.00 94.94 183 ASN A N 1
ATOM 1474 C CA . ASN A 1 183 ? -3.445 8.003 0.945 1.00 94.94 183 ASN A CA 1
ATOM 1475 C C . ASN A 1 183 ? -4.410 7.721 -0.217 1.00 94.94 183 ASN A C 1
ATOM 1477 O O . ASN A 1 183 ? -5.600 7.523 0.026 1.00 94.94 183 ASN A O 1
ATOM 1481 N N . ARG A 1 184 ? -3.906 7.635 -1.455 1.00 92.56 184 ARG A N 1
ATOM 1482 C CA . ARG A 1 184 ? -4.707 7.335 -2.649 1.00 92.56 184 ARG A CA 1
ATOM 1483 C C . ARG A 1 184 ? -5.378 5.967 -2.523 1.00 92.56 184 ARG A C 1
ATOM 1485 O O . ARG A 1 184 ? -6.602 5.884 -2.607 1.00 92.56 184 ARG A O 1
ATOM 1492 N N . ARG A 1 185 ? -4.607 4.925 -2.188 1.00 90.31 185 ARG A N 1
ATOM 1493 C CA . ARG A 1 185 ? -5.109 3.551 -2.034 1.00 90.31 185 ARG A CA 1
ATOM 1494 C C . ARG A 1 185 ? -6.213 3.451 -0.984 1.00 90.31 185 ARG A C 1
ATOM 1496 O O . ARG A 1 185 ? -7.236 2.807 -1.221 1.00 90.31 185 ARG A O 1
ATOM 1503 N N . LEU A 1 186 ? -6.037 4.098 0.168 1.00 92.56 186 LEU A N 1
ATOM 1504 C CA . LEU A 1 186 ? -7.048 4.074 1.221 1.00 92.56 186 LEU A CA 1
ATOM 1505 C C . LEU A 1 186 ? -8.345 4.752 0.760 1.00 92.56 186 LEU A C 1
ATOM 1507 O O . LEU A 1 186 ? -9.428 4.226 1.006 1.00 92.56 186 LEU A O 1
ATOM 1511 N N . ILE A 1 187 ? -8.248 5.902 0.085 1.00 92.62 187 ILE A N 1
ATOM 1512 C CA . ILE A 1 187 ? -9.414 6.652 -0.400 1.00 92.62 187 ILE A CA 1
ATOM 1513 C C . ILE A 1 187 ? -10.167 5.890 -1.490 1.00 92.62 187 ILE A C 1
ATOM 1515 O O . ILE A 1 187 ? -11.395 5.834 -1.428 1.00 92.62 187 ILE A O 1
ATOM 1519 N N . GLU A 1 188 ? -9.456 5.281 -2.438 1.00 89.38 188 GLU A N 1
ATOM 1520 C CA . GLU A 1 188 ? -10.038 4.475 -3.522 1.00 89.38 188 GLU A CA 1
ATOM 1521 C C . GLU A 1 188 ? -10.755 3.228 -2.992 1.00 89.38 188 GLU A C 1
ATOM 1523 O O . GLU A 1 188 ? -11.766 2.792 -3.542 1.00 89.38 188 GLU A O 1
ATOM 1528 N N . THR A 1 189 ? -10.262 2.662 -1.889 1.00 88.62 189 THR A N 1
ATOM 1529 C CA . THR A 1 189 ? -10.791 1.417 -1.322 1.00 88.62 189 THR A CA 1
ATOM 1530 C C . THR A 1 189 ? -11.795 1.626 -0.191 1.00 88.62 189 THR A C 1
ATOM 1532 O O . THR A 1 189 ? -12.397 0.653 0.272 1.00 88.62 189 THR A O 1
ATOM 1535 N N . THR A 1 190 ? -12.050 2.866 0.232 1.00 90.62 190 THR A N 1
ATOM 1536 C CA . THR A 1 190 ? -13.009 3.176 1.299 1.00 90.62 190 THR A CA 1
ATOM 1537 C C . THR A 1 190 ? -14.139 4.088 0.832 1.00 90.62 190 THR A C 1
ATOM 1539 O O . THR A 1 190 ? -13.965 4.993 0.021 1.00 90.62 190 THR A O 1
ATOM 1542 N N . LYS A 1 191 ? -15.333 3.890 1.394 1.00 88.56 191 LYS A N 1
ATOM 1543 C CA . LYS A 1 191 ? -16.489 4.754 1.123 1.00 88.56 191 LYS A CA 1
ATOM 1544 C C . LYS A 1 191 ? -16.428 5.979 2.034 1.00 88.56 191 LYS A C 1
ATOM 1546 O O . LYS A 1 191 ? -16.224 5.819 3.233 1.00 88.56 191 LYS A O 1
ATOM 1551 N N . ALA A 1 192 ? -16.720 7.173 1.511 1.00 86.88 192 ALA A N 1
ATOM 1552 C CA . ALA A 1 192 ? -16.702 8.428 2.282 1.00 86.88 192 ALA A CA 1
ATOM 1553 C C . ALA A 1 192 ? -17.497 8.348 3.605 1.00 86.88 192 ALA A C 1
ATOM 1555 O O . ALA A 1 192 ? -17.023 8.780 4.644 1.00 86.88 192 ALA A O 1
ATOM 1556 N N . LYS A 1 193 ? -18.666 7.688 3.610 1.00 87.56 193 LYS A N 1
ATOM 1557 C CA . LYS A 1 193 ? -19.504 7.517 4.817 1.00 87.56 193 LYS A CA 1
ATOM 1558 C C . LYS A 1 193 ? -18.893 6.625 5.909 1.00 87.56 193 LYS A C 1
ATOM 1560 O O . LYS A 1 193 ? -19.372 6.645 7.037 1.00 87.56 193 LYS A O 1
ATOM 1565 N N . LYS A 1 194 ? -17.899 5.801 5.571 1.00 91.94 194 LYS A N 1
ATOM 1566 C CA . LYS A 1 194 ? -17.220 4.874 6.490 1.00 91.94 194 LYS A CA 1
ATOM 1567 C C . LYS A 1 194 ? -15.855 5.403 6.938 1.00 91.94 194 LYS A C 1
ATOM 1569 O O . LYS A 1 194 ? -15.179 4.714 7.696 1.00 91.94 194 LYS A O 1
ATOM 1574 N N . ARG A 1 195 ? -15.447 6.604 6.507 1.00 95.62 195 ARG A N 1
ATOM 1575 C CA . ARG A 1 195 ? -14.179 7.227 6.905 1.00 95.62 195 ARG A CA 1
ATOM 1576 C C . ARG A 1 195 ? -14.371 8.612 7.517 1.00 95.62 195 ARG A C 1
ATOM 1578 O O . ARG A 1 195 ? -15.314 9.321 7.186 1.00 95.62 195 ARG A O 1
ATOM 1585 N N . LEU A 1 196 ? -13.426 9.000 8.363 1.00 97.06 196 LEU A N 1
ATOM 1586 C CA . LEU A 1 196 ? -13.227 10.369 8.819 1.00 97.06 196 LEU A CA 1
ATOM 1587 C C . LEU A 1 196 ? -11.805 10.799 8.465 1.00 97.06 196 LEU A C 1
ATOM 1589 O O . LEU A 1 196 ? -10.844 10.169 8.910 1.00 97.06 196 LEU A O 1
ATOM 1593 N N . VAL A 1 197 ? -11.670 11.874 7.687 1.00 97.25 197 VAL A N 1
ATOM 1594 C CA . VAL A 1 197 ? -10.366 12.481 7.390 1.00 97.25 197 VAL A CA 1
ATOM 1595 C C . VAL A 1 197 ? -10.023 13.501 8.471 1.00 97.25 197 VAL A C 1
ATOM 1597 O O . VAL A 1 197 ? -10.852 14.334 8.847 1.00 97.25 197 VAL A O 1
ATOM 1600 N N . ILE A 1 198 ? -8.804 13.412 8.993 1.00 97.00 198 ILE A N 1
ATOM 1601 C CA . ILE A 1 198 ? -8.280 14.195 10.112 1.00 97.00 198 ILE A CA 1
ATOM 1602 C C . ILE A 1 198 ? -7.025 14.915 9.630 1.00 97.00 198 ILE A C 1
ATOM 1604 O O . ILE A 1 198 ? -6.053 14.282 9.217 1.00 97.00 198 ILE A O 1
ATOM 1608 N N . GLN A 1 199 ? -7.016 16.242 9.709 1.00 95.06 199 GLN A N 1
ATOM 1609 C CA . GLN A 1 199 ? -5.813 17.013 9.424 1.00 95.06 199 GLN A CA 1
ATOM 1610 C C . GLN A 1 199 ? -4.917 17.026 10.665 1.00 95.06 199 GLN A C 1
ATOM 1612 O O . GLN A 1 199 ? -5.319 17.505 11.721 1.00 95.06 199 GLN A O 1
ATOM 1617 N N . TYR A 1 200 ? -3.671 16.571 10.530 1.00 94.19 200 TYR A N 1
ATOM 1618 C CA . TYR A 1 200 ? -2.686 16.555 11.617 1.00 94.19 200 TYR A CA 1
ATOM 1619 C C . TYR A 1 200 ? -2.547 17.916 12.326 1.00 94.19 200 TYR A C 1
ATOM 1621 O O . TYR A 1 200 ? -2.454 17.979 13.550 1.00 94.19 200 TYR A O 1
ATOM 1629 N N . ASP A 1 201 ? -2.595 19.014 11.568 1.00 90.81 201 ASP A N 1
ATOM 1630 C CA . ASP A 1 201 ? -2.478 20.375 12.102 1.00 90.81 201 ASP A CA 1
ATOM 1631 C C . ASP A 1 201 ? -3.668 20.821 12.963 1.00 90.81 201 ASP A C 1
ATOM 1633 O O . ASP A 1 201 ? -3.516 21.749 13.758 1.00 90.81 201 ASP A O 1
ATOM 1637 N N . ALA A 1 202 ? -4.831 20.169 12.852 1.00 92.06 202 ALA A N 1
ATOM 1638 C CA . ALA A 1 202 ? -6.016 20.524 13.632 1.00 92.06 202 ALA A CA 1
ATOM 1639 C C . ALA A 1 202 ? -5.765 20.378 15.142 1.00 92.06 202 ALA A C 1
ATOM 1641 O O . ALA A 1 202 ? -6.122 21.274 15.907 1.00 92.06 202 ALA A O 1
ATOM 1642 N N . PHE A 1 203 ? -5.023 19.345 15.560 1.00 92.44 203 PHE A N 1
ATOM 1643 C CA . PHE A 1 203 ? -4.656 19.130 16.966 1.00 92.44 203 PHE A CA 1
ATOM 1644 C C . PHE A 1 203 ? -3.825 20.268 17.566 1.00 92.44 203 PHE A C 1
ATOM 1646 O O . PHE A 1 203 ? -3.853 20.497 18.771 1.00 92.44 203 PHE A O 1
ATOM 1653 N N . PHE A 1 204 ? -3.067 20.995 16.746 1.00 90.75 204 PHE A N 1
ATOM 1654 C CA . PHE A 1 204 ? -2.217 22.085 17.226 1.00 90.75 204 PHE A CA 1
ATOM 1655 C C . PHE A 1 204 ? -2.952 23.427 17.259 1.00 90.75 204 PHE A C 1
ATOM 1657 O O . PHE A 1 204 ? -2.519 24.330 17.977 1.00 90.75 204 PHE A O 1
ATOM 1664 N N . LYS A 1 205 ? -4.071 23.541 16.530 1.00 89.50 205 LYS A N 1
ATOM 1665 C CA . LYS A 1 205 ? -4.984 24.688 16.582 1.00 89.50 205 LYS A CA 1
ATOM 1666 C C . LYS A 1 205 ? -5.927 24.567 17.777 1.00 89.50 205 LYS A C 1
ATOM 1668 O O . LYS A 1 205 ? -5.903 25.426 18.653 1.00 89.50 205 LYS A O 1
ATOM 1673 N N . ASP A 1 206 ? -6.688 23.476 17.831 1.00 91.19 206 ASP A N 1
ATOM 1674 C CA . ASP A 1 206 ? -7.648 23.178 18.895 1.00 91.19 206 ASP A CA 1
ATOM 1675 C C . ASP A 1 206 ? -7.806 21.655 19.050 1.00 91.19 206 ASP A C 1
ATOM 1677 O O . ASP A 1 206 ? -8.601 21.006 18.368 1.00 91.19 206 ASP A O 1
ATOM 1681 N N . ALA A 1 207 ? -7.000 21.073 19.943 1.00 93.69 207 ALA A N 1
ATOM 1682 C CA . ALA A 1 207 ? -7.002 19.636 20.203 1.00 93.69 207 ALA A CA 1
ATOM 1683 C C . ALA A 1 207 ? -8.324 19.135 20.795 1.00 93.69 207 ALA A C 1
ATOM 1685 O O . ALA A 1 207 ? -8.729 18.016 20.493 1.00 93.69 207 ALA A O 1
ATOM 1686 N N . GLU A 1 208 ? -8.977 19.925 21.650 1.00 94.94 208 GLU A N 1
ATOM 1687 C CA . GLU A 1 208 ? -10.197 19.504 22.342 1.00 94.94 208 GLU A CA 1
ATOM 1688 C C . GLU A 1 208 ? -11.361 19.404 21.354 1.00 94.94 208 GLU A C 1
ATOM 1690 O O . GLU A 1 208 ? -12.045 18.380 21.316 1.00 94.94 208 GLU A O 1
ATOM 1695 N N . SER A 1 209 ? -11.539 20.424 20.510 1.00 93.94 209 SER A N 1
ATOM 1696 C CA . SER A 1 209 ? -12.571 20.425 19.468 1.00 93.94 209 SER A CA 1
ATOM 1697 C C . SER A 1 209 ? -12.369 19.290 18.459 1.00 93.94 209 SER A C 1
ATOM 1699 O O . SER A 1 209 ? -13.302 18.532 18.173 1.00 93.94 209 SER A O 1
ATOM 1701 N N . GLU A 1 210 ? -11.135 19.088 17.983 1.00 95.50 210 GLU A N 1
ATOM 1702 C CA . GLU A 1 210 ? -10.845 18.008 17.033 1.00 95.50 210 GLU A CA 1
ATOM 1703 C C . GLU A 1 210 ? -11.045 16.620 17.664 1.00 95.50 210 GLU A C 1
ATOM 1705 O O . GLU A 1 210 ? -11.592 15.721 17.025 1.00 95.50 210 GLU A O 1
ATOM 1710 N N . LEU A 1 211 ? -10.686 16.430 18.939 1.00 96.25 211 LEU A N 1
ATOM 1711 C CA . LEU A 1 211 ? -10.940 15.166 19.634 1.00 96.25 211 LEU A CA 1
ATOM 1712 C C . LEU A 1 211 ? -12.429 14.900 19.862 1.00 96.25 211 LEU A C 1
ATOM 1714 O O . LEU A 1 211 ? -12.837 13.752 19.707 1.00 96.25 211 LEU A O 1
ATOM 1718 N N . ARG A 1 212 ? -13.255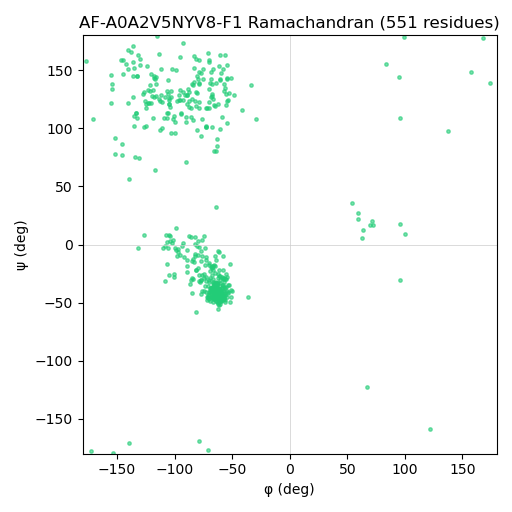 15.918 20.151 1.00 95.56 212 ARG A N 1
ATOM 1719 C CA . ARG A 1 212 ? -14.727 15.761 20.199 1.00 95.56 212 ARG A CA 1
ATOM 1720 C C . ARG A 1 212 ? -15.283 15.317 18.856 1.00 95.56 212 ARG A C 1
ATOM 1722 O O . ARG A 1 212 ? -16.100 14.400 18.798 1.00 95.56 212 ARG A O 1
ATOM 1729 N N . ARG A 1 213 ? -14.795 15.914 17.765 1.00 94.75 213 ARG A N 1
ATOM 1730 C CA . ARG A 1 213 ? -15.176 15.543 16.396 1.00 94.75 213 ARG A CA 1
ATOM 1731 C C . ARG A 1 213 ? -14.904 14.062 16.121 1.00 94.75 213 ARG A C 1
ATOM 1733 O O . ARG A 1 213 ? -15.767 13.353 15.602 1.00 94.75 213 ARG A O 1
ATOM 1740 N N . ILE A 1 214 ? -13.716 13.594 16.503 1.00 96.19 214 ILE A N 1
ATOM 1741 C CA . ILE A 1 214 ? -13.301 12.204 16.304 1.00 96.19 214 ILE A CA 1
ATOM 1742 C C . ILE A 1 214 ? -14.064 11.263 17.242 1.00 96.19 214 ILE A C 1
ATOM 1744 O O . ILE A 1 214 ? -14.533 10.222 16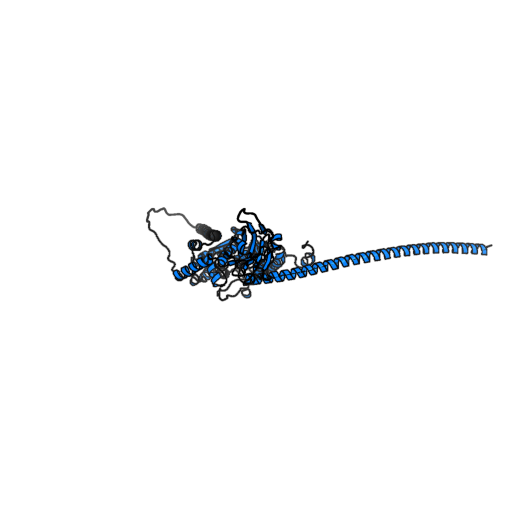.787 1.00 96.19 214 ILE A O 1
ATOM 1748 N N . ALA A 1 215 ? -14.237 11.628 18.515 1.00 95.25 215 ALA A N 1
ATOM 1749 C CA . ALA A 1 215 ? -14.977 10.840 19.499 1.00 95.25 215 ALA A CA 1
ATOM 1750 C C . ALA A 1 215 ? -16.433 10.620 19.070 1.00 95.25 215 ALA A C 1
ATOM 1752 O O . ALA A 1 215 ? -16.904 9.486 19.092 1.00 95.25 215 ALA A O 1
ATOM 1753 N N . CYS A 1 216 ? -17.101 11.662 18.562 1.00 94.75 216 CYS A N 1
ATOM 1754 C CA . CYS A 1 216 ? -18.456 11.577 18.019 1.00 94.75 216 CYS A CA 1
ATOM 1755 C C . CYS A 1 216 ? -18.559 10.557 16.871 1.00 94.75 216 CYS A C 1
ATOM 1757 O O . CYS A 1 216 ? -19.433 9.692 16.873 1.00 94.75 216 CYS A O 1
ATOM 1759 N N . PHE A 1 217 ? -17.632 10.598 15.909 1.00 94.38 217 PHE A N 1
ATOM 1760 C CA . PHE A 1 217 ? -17.592 9.621 14.815 1.00 94.38 217 PHE A CA 1
ATOM 1761 C C . PHE A 1 217 ? -17.290 8.195 15.314 1.00 94.38 217 PHE A C 1
ATOM 1763 O O . PHE A 1 217 ? -17.883 7.213 14.847 1.00 94.38 217 PHE A O 1
ATOM 1770 N N . ALA A 1 218 ? -16.374 8.090 16.276 1.00 93.19 218 ALA A N 1
ATOM 1771 C CA . ALA A 1 218 ? -15.905 6.845 16.866 1.00 93.19 218 ALA A CA 1
ATOM 1772 C C . ALA A 1 218 ? -16.878 6.222 17.882 1.00 93.19 218 ALA A C 1
ATOM 1774 O O . ALA A 1 218 ? -16.707 5.059 18.224 1.00 93.19 218 ALA A O 1
ATOM 1775 N N . GLY A 1 219 ? -17.886 6.962 18.354 1.00 93.44 219 GLY A N 1
ATOM 1776 C CA . GLY A 1 219 ? -18.764 6.528 19.445 1.00 93.44 219 GLY A CA 1
ATOM 1777 C C . GLY A 1 219 ? -18.088 6.513 20.823 1.00 93.44 219 GLY A C 1
ATOM 1778 O O . GLY A 1 219 ? -18.562 5.825 21.719 1.00 93.44 219 GLY A O 1
ATOM 1779 N N . LEU A 1 220 ? -16.978 7.238 20.998 1.00 93.62 220 LEU A N 1
ATOM 1780 C CA . LEU A 1 220 ? -16.267 7.343 22.278 1.00 93.62 220 LEU A CA 1
ATOM 1781 C C . LEU A 1 220 ? -16.916 8.402 23.180 1.00 93.62 220 LEU A C 1
ATOM 1783 O O . LEU A 1 220 ? -17.482 9.379 22.696 1.00 93.62 220 LEU A O 1
ATOM 1787 N N . ALA A 1 221 ? -16.799 8.223 24.497 1.00 91.75 221 ALA A N 1
ATOM 1788 C CA . ALA A 1 221 ? -17.342 9.158 25.477 1.00 91.75 221 ALA A CA 1
ATOM 1789 C C . ALA A 1 221 ? -16.460 10.409 25.657 1.00 91.75 221 ALA A C 1
ATOM 1791 O O . ALA A 1 221 ? -15.231 10.341 25.635 1.00 91.75 221 ALA A O 1
ATOM 1792 N N . ASP A 1 222 ? -17.095 11.541 25.963 1.00 90.88 222 ASP A N 1
ATOM 1793 C CA . ASP A 1 222 ? -16.418 12.837 26.105 1.00 90.88 222 ASP A CA 1
ATOM 1794 C C . ASP A 1 222 ? -15.569 12.990 27.385 1.00 90.88 222 ASP A C 1
ATOM 1796 O O . ASP A 1 222 ? -14.797 13.945 27.508 1.00 90.88 222 ASP A O 1
ATOM 1800 N N . ALA A 1 223 ? -15.684 12.061 28.342 1.00 89.12 223 ALA A N 1
ATOM 1801 C CA . ALA A 1 223 ? -15.142 12.199 29.699 1.00 89.12 223 ALA A CA 1
ATOM 1802 C C . ALA A 1 223 ? -13.625 12.477 29.748 1.00 89.12 223 ALA A C 1
ATOM 1804 O O . ALA A 1 223 ? -13.172 13.279 30.564 1.00 89.12 223 ALA A O 1
ATOM 1805 N N . ASN A 1 224 ? -12.851 11.865 28.847 1.00 93.62 224 ASN A N 1
ATOM 1806 C CA . ASN A 1 224 ? -11.385 11.938 28.838 1.00 93.62 224 ASN A CA 1
ATOM 1807 C C . ASN A 1 224 ? -10.819 12.852 27.741 1.00 93.62 224 ASN A C 1
ATOM 1809 O O . ASN A 1 224 ? -9.609 12.899 27.532 1.00 93.62 224 ASN A O 1
ATOM 1813 N N . ILE A 1 225 ? -11.661 13.607 27.032 1.00 93.75 225 ILE A N 1
ATOM 1814 C CA . ILE A 1 225 ? -11.191 14.426 25.908 1.00 93.75 225 ILE A CA 1
ATOM 1815 C C . ILE A 1 225 ? -10.210 15.504 26.373 1.00 93.75 225 ILE A C 1
ATOM 1817 O O . ILE A 1 225 ? -9.175 15.709 25.743 1.00 93.75 225 ILE A O 1
ATOM 1821 N N . LYS A 1 226 ? -10.498 16.176 27.494 1.00 92.94 226 LYS A N 1
ATOM 1822 C CA . LYS A 1 226 ? -9.627 17.234 28.030 1.00 92.94 226 LYS A CA 1
ATOM 1823 C C . LYS A 1 226 ? -8.257 16.701 28.446 1.00 92.94 226 LYS A C 1
ATOM 1825 O O . LYS A 1 226 ? -7.241 17.330 28.157 1.00 92.94 226 LYS A O 1
ATOM 1830 N N . SER A 1 227 ? -8.220 15.539 29.101 1.00 93.25 227 SER A N 1
ATOM 1831 C CA . SER A 1 227 ? -6.962 14.906 29.511 1.00 93.25 227 SER A CA 1
ATOM 1832 C C . SER A 1 227 ? -6.169 14.409 28.303 1.00 93.25 227 SER A C 1
ATOM 1834 O O . SER A 1 227 ? -4.963 14.634 28.244 1.00 93.25 227 SER A O 1
ATOM 1836 N N . ALA A 1 228 ? -6.836 13.826 27.303 1.00 93.44 228 ALA A N 1
ATOM 1837 C CA . ALA A 1 228 ? -6.204 13.443 26.046 1.00 93.44 228 ALA A CA 1
ATOM 1838 C C . ALA A 1 228 ? -5.633 14.664 25.303 1.00 93.44 228 ALA A C 1
ATOM 1840 O O . ALA A 1 228 ? -4.463 14.655 24.923 1.00 93.44 228 ALA A O 1
ATOM 1841 N N . ALA A 1 229 ? -6.402 15.748 25.156 1.00 93.44 229 ALA A N 1
ATOM 1842 C CA . ALA A 1 229 ? -5.975 16.976 24.480 1.00 93.44 229 ALA A CA 1
ATOM 1843 C C . ALA A 1 229 ? -4.685 17.568 25.080 1.00 93.44 229 ALA A C 1
ATOM 1845 O O . ALA A 1 229 ? -3.813 18.032 24.343 1.00 93.44 229 ALA A O 1
ATOM 1846 N N . ALA A 1 230 ? -4.517 17.483 26.404 1.00 92.44 230 ALA A N 1
ATOM 1847 C CA . ALA A 1 230 ? -3.317 17.947 27.101 1.00 92.44 230 ALA A CA 1
ATOM 1848 C C . ALA A 1 230 ? -2.037 17.164 26.734 1.00 92.44 230 ALA A C 1
ATOM 1850 O O . ALA A 1 230 ? -0.931 17.669 26.927 1.00 92.44 230 ALA A O 1
ATOM 1851 N N . LEU A 1 231 ? -2.150 15.958 26.162 1.00 91.19 231 LEU A N 1
ATOM 1852 C CA . LEU A 1 231 ? -1.003 15.159 25.709 1.00 91.19 231 LEU A CA 1
ATOM 1853 C C . LEU A 1 231 ? -0.394 15.669 24.391 1.00 91.19 231 LEU A C 1
ATOM 1855 O O . LEU A 1 231 ? 0.666 15.182 23.975 1.00 91.19 231 LEU A O 1
ATOM 1859 N N . VAL A 1 232 ? -1.043 16.609 23.696 1.00 88.81 232 VAL A N 1
ATOM 1860 C CA . VAL A 1 232 ? -0.526 17.188 22.449 1.00 88.81 232 VAL A CA 1
ATOM 1861 C C . VAL A 1 232 ? 0.644 18.125 22.764 1.00 88.81 232 VAL A C 1
ATOM 1863 O O . VAL A 1 232 ? 0.482 19.274 23.169 1.00 88.81 232 VAL A O 1
ATOM 1866 N N . LYS A 1 233 ? 1.866 17.632 22.546 1.00 82.06 233 LYS A N 1
ATOM 1867 C CA . LYS A 1 233 ? 3.106 18.388 22.767 1.00 82.06 233 LYS A CA 1
ATOM 1868 C C . LYS A 1 233 ? 3.326 19.383 21.624 1.00 82.06 233 LYS A C 1
ATOM 1870 O O . LYS A 1 233 ? 3.923 19.025 20.609 1.00 82.06 233 LYS A O 1
ATOM 1875 N N . ARG A 1 234 ? 2.871 20.631 21.797 1.00 74.44 234 ARG A N 1
ATOM 1876 C CA . ARG A 1 234 ? 3.040 21.720 20.807 1.00 74.44 234 ARG A CA 1
ATOM 1877 C C . ARG A 1 234 ? 4.489 21.933 20.397 1.00 74.44 234 ARG A C 1
ATOM 1879 O O . ARG A 1 234 ? 4.748 22.198 19.230 1.00 74.44 234 ARG A O 1
ATOM 1886 N N . GLU A 1 235 ? 5.415 21.752 21.334 1.00 63.72 235 GLU A N 1
ATOM 1887 C CA . GLU A 1 235 ? 6.848 21.872 21.083 1.00 63.72 235 GLU A CA 1
ATOM 1888 C C . GLU A 1 235 ? 7.268 20.974 19.924 1.00 63.72 235 GLU A C 1
ATOM 1890 O O . GLU A 1 235 ? 7.841 21.485 18.984 1.00 63.72 235 GLU A O 1
ATOM 1895 N N . LYS A 1 236 ? 6.824 19.712 19.854 1.00 65.81 236 LYS A N 1
ATOM 1896 C CA . LYS A 1 236 ? 7.188 18.782 18.766 1.00 65.81 236 LYS A CA 1
ATOM 1897 C C . LYS A 1 236 ? 6.722 19.213 17.357 1.00 65.81 236 LYS A C 1
ATOM 1899 O O . LYS A 1 236 ? 7.085 18.566 16.371 1.00 65.81 236 LYS A O 1
ATOM 1904 N N . ARG A 1 237 ? 5.940 20.292 17.213 1.00 69.62 237 ARG A N 1
ATOM 1905 C CA . ARG A 1 237 ? 5.509 20.878 15.929 1.00 69.62 237 ARG A CA 1
ATOM 1906 C C . ARG A 1 237 ? 6.512 21.938 15.445 1.00 69.62 237 ARG A C 1
ATOM 1908 O O . ARG A 1 237 ? 6.205 23.122 15.404 1.00 69.62 237 ARG A O 1
ATOM 1915 N N . HIS A 1 238 ? 7.698 21.508 15.019 1.00 63.38 238 HIS A N 1
ATOM 1916 C CA . HIS A 1 238 ? 8.770 22.433 14.607 1.00 63.38 238 HIS A CA 1
ATOM 1917 C C . HIS A 1 238 ? 8.852 22.724 13.094 1.00 63.38 238 HIS A C 1
ATOM 1919 O O . HIS A 1 238 ? 9.636 23.571 12.687 1.00 63.38 238 HIS A O 1
ATOM 1925 N N . ILE A 1 239 ? 8.111 22.010 12.235 1.00 68.88 239 ILE A N 1
ATOM 1926 C CA . ILE A 1 239 ? 8.296 22.079 10.768 1.00 68.88 239 ILE A CA 1
ATOM 1927 C C . ILE A 1 239 ? 6.957 22.172 10.060 1.00 68.88 239 ILE A C 1
ATOM 1929 O O . ILE A 1 239 ? 6.306 21.145 9.917 1.00 68.88 239 ILE A O 1
ATOM 1933 N N . HIS A 1 240 ? 6.563 23.356 9.604 1.00 76.44 240 HIS A N 1
ATOM 1934 C CA . HIS A 1 240 ? 5.311 23.570 8.879 1.00 76.44 240 HIS A CA 1
ATOM 1935 C C . HIS A 1 240 ? 5.575 23.938 7.417 1.00 76.44 240 HIS A C 1
ATOM 1937 O O . HIS A 1 240 ? 6.344 24.866 7.166 1.00 76.44 240 HIS A O 1
ATOM 1943 N N . PHE A 1 241 ? 4.931 23.235 6.480 1.00 78.06 241 PHE A N 1
ATOM 1944 C CA . PHE A 1 241 ? 4.946 23.588 5.056 1.00 78.06 241 PHE A CA 1
ATOM 1945 C C . PHE A 1 241 ? 3.546 23.954 4.544 1.00 78.06 241 PHE A C 1
ATOM 1947 O O . PHE A 1 241 ? 2.548 23.340 4.936 1.00 78.06 241 PHE A O 1
ATOM 1954 N N . THR A 1 242 ? 3.475 24.919 3.624 1.00 77.00 242 THR A N 1
ATOM 1955 C CA . THR A 1 242 ? 2.234 25.320 2.937 1.00 77.00 242 THR A CA 1
ATOM 1956 C C . THR A 1 242 ? 2.034 24.568 1.615 1.00 77.00 242 THR A C 1
ATOM 1958 O O . THR A 1 242 ? 2.900 23.808 1.173 1.00 77.00 242 THR A O 1
ATOM 1961 N N . ILE A 1 243 ? 0.872 24.752 0.977 1.00 77.19 243 ILE A N 1
ATOM 1962 C CA . ILE A 1 243 ? 0.596 24.193 -0.357 1.00 77.19 243 ILE A CA 1
ATOM 1963 C C . ILE A 1 243 ? 1.424 24.920 -1.422 1.00 77.19 243 ILE A C 1
ATOM 1965 O O . ILE A 1 243 ? 1.911 24.287 -2.350 1.00 77.19 243 ILE A O 1
ATOM 1969 N N . GLU A 1 244 ? 1.635 26.225 -1.277 1.00 70.81 244 GLU A N 1
ATOM 1970 C CA . GLU A 1 244 ? 2.490 27.013 -2.171 1.00 70.81 244 GLU A CA 1
ATOM 1971 C C . GLU A 1 244 ? 3.914 26.463 -2.145 1.00 70.81 244 GLU A C 1
ATOM 1973 O O . GLU A 1 244 ? 4.499 26.224 -3.191 1.00 70.81 244 GLU A O 1
ATOM 1978 N N . GLN A 1 245 ? 4.424 26.124 -0.960 1.00 73.56 245 GLN A N 1
ATOM 1979 C CA . GLN A 1 245 ? 5.735 25.493 -0.830 1.00 73.56 245 GLN A CA 1
ATOM 1980 C C . GLN A 1 245 ? 5.781 24.085 -1.436 1.00 73.56 245 GLN A C 1
ATOM 1982 O O . GLN A 1 245 ? 6.833 23.684 -1.918 1.00 73.56 245 GLN A O 1
ATOM 1987 N N . LEU A 1 246 ? 4.669 23.341 -1.449 1.00 69.94 246 LEU A N 1
ATOM 1988 C CA . LEU A 1 246 ? 4.551 22.056 -2.154 1.00 69.94 246 LEU A CA 1
ATOM 1989 C C . LEU A 1 246 ? 4.611 22.240 -3.684 1.00 69.94 246 LEU A C 1
ATOM 1991 O O . LEU A 1 246 ? 5.243 21.437 -4.370 1.00 69.94 246 LEU A O 1
ATOM 1995 N N . ILE A 1 247 ? 4.014 23.316 -4.206 1.00 67.62 247 ILE A N 1
ATOM 1996 C CA . ILE A 1 247 ? 4.077 23.697 -5.627 1.00 67.62 247 ILE A CA 1
ATOM 1997 C C . ILE A 1 247 ? 5.486 24.170 -5.998 1.00 67.62 247 ILE A C 1
ATOM 1999 O O . ILE A 1 247 ? 6.063 23.680 -6.967 1.00 67.62 247 ILE A O 1
ATOM 2003 N N . ASP A 1 248 ? 6.071 25.067 -5.202 1.00 64.81 248 ASP A N 1
ATOM 2004 C CA . ASP A 1 248 ? 7.444 25.556 -5.376 1.00 64.81 248 ASP A CA 1
ATOM 2005 C C . ASP A 1 248 ? 8.452 24.403 -5.332 1.00 64.81 248 ASP A C 1
ATOM 2007 O O . ASP A 1 248 ? 9.492 24.437 -5.997 1.00 64.81 248 ASP A O 1
ATOM 2011 N N . ALA A 1 249 ? 8.115 23.346 -4.587 1.00 60.44 249 ALA A N 1
ATOM 2012 C CA . ALA A 1 249 ? 8.899 22.128 -4.511 1.00 60.44 249 ALA A CA 1
ATOM 2013 C C . ALA A 1 249 ? 8.825 21.234 -5.749 1.00 60.44 249 ALA A C 1
ATOM 2015 O O . ALA A 1 249 ? 9.484 20.195 -5.785 1.00 60.44 249 ALA A O 1
ATOM 2016 N N . ARG A 1 250 ? 8.010 21.606 -6.740 1.00 63.16 250 ARG A N 1
ATOM 2017 C CA . ARG A 1 250 ? 7.718 20.798 -7.925 1.00 63.16 250 ARG A CA 1
ATOM 2018 C C . ARG A 1 250 ? 7.224 19.392 -7.570 1.00 63.16 250 ARG A C 1
ATOM 2020 O O . ARG A 1 250 ? 7.548 18.433 -8.267 1.00 63.16 250 ARG A O 1
ATOM 2027 N N . ALA A 1 251 ? 6.452 19.260 -6.486 1.00 67.06 251 ALA A N 1
ATOM 2028 C CA . ALA A 1 251 ? 5.701 18.032 -6.251 1.00 67.06 251 ALA A CA 1
ATOM 2029 C C . ALA A 1 251 ? 4.759 17.773 -7.438 1.00 67.06 251 ALA A C 1
ATOM 2031 O O . ALA A 1 251 ? 4.326 18.717 -8.106 1.00 67.06 251 ALA A O 1
ATOM 2032 N N . SER A 1 252 ? 4.446 16.505 -7.709 1.00 70.38 252 SER A N 1
ATOM 2033 C CA . SER A 1 252 ? 3.535 16.163 -8.801 1.00 70.38 252 SER A CA 1
ATOM 2034 C C . SER A 1 252 ? 2.166 16.815 -8.590 1.00 70.38 252 SER A C 1
ATOM 2036 O O . SER A 1 252 ? 1.701 16.982 -7.456 1.00 70.38 252 SER A O 1
ATOM 2038 N N . THR A 1 253 ? 1.505 17.163 -9.696 1.00 71.50 253 THR A N 1
ATOM 2039 C CA . THR A 1 253 ? 0.127 17.670 -9.672 1.00 71.50 253 THR A CA 1
ATOM 2040 C C . THR A 1 253 ? -0.787 16.710 -8.911 1.00 71.50 253 THR A C 1
ATOM 2042 O O . THR A 1 253 ? -1.539 17.148 -8.048 1.00 71.50 253 THR A O 1
ATOM 2045 N N . ASP A 1 254 ? -0.613 15.405 -9.127 1.00 75.56 254 ASP A N 1
ATOM 2046 C CA . ASP A 1 254 ? -1.294 14.328 -8.408 1.00 75.56 254 ASP A CA 1
ATOM 2047 C C . ASP A 1 254 ? -1.192 14.434 -6.877 1.00 75.56 254 ASP A C 1
ATOM 2049 O O . ASP A 1 254 ? -2.203 14.384 -6.174 1.00 75.56 254 ASP A O 1
ATOM 2053 N N . VAL A 1 255 ? 0.016 14.631 -6.335 1.00 80.94 255 VAL A N 1
ATOM 2054 C CA . VAL A 1 255 ? 0.233 14.790 -4.886 1.00 80.94 255 VAL A CA 1
ATOM 2055 C C . VAL A 1 255 ? -0.464 16.046 -4.362 1.00 80.94 255 VAL A C 1
ATOM 2057 O O . VAL A 1 255 ? -1.086 16.017 -3.296 1.00 80.94 255 VAL A O 1
ATOM 2060 N N . ILE A 1 256 ? -0.362 17.154 -5.098 1.00 78.31 256 ILE A N 1
ATOM 2061 C CA . ILE A 1 256 ? -0.945 18.444 -4.708 1.00 78.31 256 ILE A CA 1
ATOM 2062 C C . ILE A 1 256 ? -2.475 18.360 -4.694 1.00 78.31 256 ILE A C 1
ATOM 2064 O O . ILE A 1 256 ? -3.110 18.802 -3.732 1.00 78.31 256 ILE A O 1
ATOM 2068 N N . GLU A 1 257 ? -3.069 17.796 -5.743 1.00 84.81 257 GLU A N 1
ATOM 2069 C CA . GLU A 1 257 ? -4.516 17.642 -5.886 1.00 84.81 257 GLU A CA 1
ATOM 2070 C C . GLU A 1 257 ? -5.084 16.680 -4.847 1.00 84.81 257 GLU A C 1
ATOM 2072 O O . GLU A 1 257 ? -6.061 17.020 -4.174 1.00 84.81 257 GLU A O 1
ATOM 2077 N N . LEU A 1 258 ? -4.425 15.537 -4.626 1.00 91.12 258 LEU A N 1
ATOM 2078 C CA . LEU A 1 258 ? -4.815 14.592 -3.584 1.00 91.12 258 LEU A CA 1
ATOM 2079 C C . LEU A 1 258 ? -4.772 15.242 -2.197 1.00 91.12 258 LEU A C 1
ATOM 2081 O O . LEU A 1 258 ? -5.714 15.103 -1.415 1.00 91.12 258 LEU A O 1
ATOM 2085 N N . TYR A 1 259 ? -3.713 15.996 -1.884 1.00 94.12 259 TYR A N 1
ATOM 2086 C CA . TYR A 1 259 ? -3.615 16.685 -0.599 1.00 94.12 259 TYR A CA 1
ATOM 2087 C C . TYR A 1 259 ? -4.715 17.736 -0.428 1.00 94.12 259 TYR A C 1
ATOM 2089 O O . TYR A 1 259 ? -5.372 17.767 0.613 1.00 94.12 259 TYR A O 1
ATOM 2097 N N . ARG A 1 260 ? -4.979 18.552 -1.456 1.00 91.75 260 ARG A N 1
ATOM 2098 C CA . ARG A 1 260 ? -6.077 19.534 -1.441 1.00 91.75 260 ARG A CA 1
ATOM 2099 C C . ARG A 1 260 ? -7.433 18.875 -1.205 1.00 91.75 260 ARG A C 1
ATOM 2101 O O . ARG A 1 260 ? -8.195 19.361 -0.370 1.00 91.75 260 ARG A O 1
ATOM 2108 N N . ALA A 1 261 ? -7.715 17.773 -1.897 1.00 91.81 261 ALA A N 1
ATOM 2109 C CA . ALA A 1 261 ? -8.964 17.034 -1.747 1.00 91.81 261 ALA A CA 1
ATOM 2110 C C . ALA A 1 261 ? -9.142 16.502 -0.316 1.00 91.81 261 ALA A C 1
ATOM 2112 O O . ALA A 1 261 ? -10.194 16.698 0.289 1.00 91.81 261 ALA A O 1
ATOM 2113 N N . LEU A 1 262 ? -8.091 15.910 0.263 1.00 94.06 262 LEU A N 1
ATOM 2114 C CA . LEU A 1 262 ? -8.109 15.388 1.633 1.00 94.06 262 LEU A CA 1
ATOM 2115 C C . LEU A 1 262 ? -8.320 16.485 2.683 1.00 94.06 262 LEU A C 1
ATOM 2117 O O . LEU A 1 262 ? -9.096 16.298 3.621 1.00 94.06 262 LEU A O 1
ATOM 2121 N N . ILE A 1 263 ? -7.659 17.636 2.532 1.00 93.44 263 ILE A N 1
ATOM 2122 C CA . ILE A 1 263 ? -7.860 18.775 3.437 1.00 93.44 263 ILE A CA 1
ATOM 2123 C C . ILE A 1 263 ? -9.280 19.334 3.302 1.00 93.44 263 ILE A C 1
ATOM 2125 O O . ILE A 1 263 ? -9.919 19.607 4.316 1.00 93.44 263 ILE A O 1
ATOM 2129 N N . SER A 1 264 ? -9.805 19.444 2.078 1.00 90.94 264 SER A N 1
ATOM 2130 C CA . SER A 1 264 ? -11.186 19.884 1.855 1.00 90.94 264 SER A CA 1
ATOM 2131 C C . SER A 1 264 ? -12.200 18.941 2.512 1.00 90.94 264 SER A C 1
ATOM 2133 O O . SER A 1 264 ? -13.105 19.408 3.203 1.00 90.94 264 SER A O 1
ATOM 2135 N N . GLU A 1 265 ? -12.019 17.622 2.378 1.00 92.31 265 GLU A N 1
ATOM 2136 C CA . GLU A 1 265 ? -12.876 16.621 3.027 1.00 92.31 265 GLU A CA 1
ATOM 2137 C C . GLU A 1 265 ? -12.825 16.737 4.562 1.00 92.31 265 GLU A C 1
ATOM 2139 O O . GLU A 1 265 ? -13.864 16.693 5.227 1.00 92.31 265 GLU A O 1
ATOM 2144 N N . ALA A 1 266 ? -11.634 16.951 5.135 1.00 90.50 266 ALA A N 1
ATOM 2145 C CA . ALA A 1 266 ? -11.474 17.154 6.575 1.00 90.50 266 ALA A CA 1
ATOM 2146 C C . ALA A 1 266 ? -12.227 18.403 7.075 1.00 90.50 266 ALA A C 1
ATOM 2148 O O . ALA A 1 266 ? -12.911 18.335 8.100 1.00 90.50 266 ALA A O 1
ATOM 2149 N N . SER A 1 267 ? -12.146 19.520 6.342 1.00 84.94 267 SER A N 1
ATOM 2150 C CA . SER A 1 267 ? -12.837 20.772 6.682 1.00 84.94 267 SER A CA 1
ATOM 2151 C C . SER A 1 267 ? -14.361 20.654 6.580 1.00 84.94 267 SER A C 1
ATOM 2153 O O . SER A 1 267 ? -15.060 21.030 7.519 1.00 84.94 267 SER A O 1
ATOM 2155 N N . GLN A 1 268 ? -14.886 20.056 5.505 1.00 80.06 268 GLN A N 1
ATOM 2156 C CA . GLN A 1 268 ? -16.333 19.841 5.341 1.00 80.06 268 GLN A CA 1
ATOM 2157 C C . GLN A 1 268 ? -16.910 18.958 6.458 1.00 80.06 268 GLN A C 1
ATOM 2159 O O . GLN A 1 268 ? -18.002 19.213 6.971 1.00 80.06 268 GLN A O 1
ATOM 2164 N N . GLY A 1 269 ? -16.159 17.934 6.881 1.00 70.00 269 GLY A N 1
ATOM 2165 C CA . GLY A 1 269 ? -16.540 17.091 8.013 1.00 70.00 269 GLY A CA 1
ATOM 2166 C C . GLY A 1 269 ? -16.618 17.858 9.338 1.00 70.00 269 GLY A C 1
ATOM 2167 O O . GLY A 1 269 ? -17.475 17.552 10.166 1.00 70.00 269 GLY A O 1
ATOM 2168 N N . ALA A 1 270 ? -15.755 18.855 9.548 1.00 63.38 270 ALA A N 1
ATOM 2169 C CA . ALA A 1 270 ? -15.806 19.721 10.726 1.00 63.38 270 ALA A CA 1
ATOM 2170 C C . ALA A 1 270 ? -17.027 20.657 10.709 1.00 63.38 270 ALA A C 1
ATOM 2172 O O . ALA A 1 270 ? -17.737 20.760 11.711 1.00 63.38 270 ALA A O 1
ATOM 2173 N N . GLU A 1 271 ? -17.335 21.265 9.563 1.00 64.94 271 GLU A N 1
ATOM 2174 C CA . GLU A 1 271 ? -18.481 22.173 9.402 1.00 64.94 271 GLU A CA 1
ATOM 2175 C C . GLU A 1 271 ? -19.836 21.458 9.553 1.00 64.94 271 GLU A C 1
ATOM 2177 O O . GLU A 1 271 ? -20.755 21.968 10.206 1.00 64.94 271 GLU A O 1
ATOM 2182 N N . ALA A 1 272 ? -19.966 20.240 9.013 1.00 59.69 272 ALA A N 1
ATOM 2183 C CA . ALA A 1 272 ? -21.189 19.443 9.126 1.00 59.69 272 ALA A CA 1
ATOM 2184 C C . ALA A 1 272 ? -21.515 19.060 10.584 1.00 59.69 272 ALA A C 1
ATOM 2186 O O . ALA A 1 272 ? -22.685 19.044 10.979 1.00 59.69 272 ALA A O 1
ATOM 2187 N N . LEU A 1 273 ? -20.488 18.779 11.394 1.00 58.12 273 LEU A N 1
ATOM 2188 C CA . LEU A 1 273 ? -20.633 18.468 12.819 1.00 58.12 273 LEU A CA 1
ATOM 2189 C C . LEU A 1 273 ? -20.932 19.722 13.650 1.00 58.12 273 LEU A C 1
ATOM 2191 O O . LEU A 1 273 ? -21.824 19.676 14.497 1.00 58.12 273 LEU A O 1
ATOM 2195 N N . ALA A 1 274 ? -20.290 20.856 13.347 1.00 56.03 274 ALA A N 1
ATOM 2196 C CA . ALA A 1 274 ? -20.608 22.140 13.977 1.00 56.03 274 ALA A CA 1
ATOM 2197 C C . ALA A 1 274 ? -22.074 22.550 13.737 1.00 56.03 274 ALA A C 1
ATOM 2199 O O . ALA A 1 274 ? -22.760 22.984 14.660 1.00 56.03 274 ALA A O 1
ATOM 2200 N N . THR A 1 275 ? -22.594 22.326 12.526 1.00 54.34 275 THR A N 1
ATOM 2201 C CA . THR A 1 275 ? -23.991 22.639 12.172 1.00 54.34 275 THR A CA 1
ATOM 2202 C C . THR A 1 275 ? -25.000 21.711 12.868 1.00 54.34 275 THR A C 1
ATOM 2204 O O . THR A 1 275 ? -26.111 22.138 13.192 1.00 54.34 275 THR A O 1
ATOM 2207 N N . LYS A 1 276 ? -24.638 20.444 13.130 1.00 50.88 276 LYS A N 1
ATOM 2208 C CA . LYS A 1 276 ? -25.466 19.516 13.923 1.00 50.88 276 LYS A CA 1
ATOM 2209 C C . LYS A 1 276 ? -25.496 19.895 15.406 1.00 50.88 276 LYS A C 1
ATOM 2211 O O . LYS A 1 276 ? -26.588 19.958 15.962 1.00 50.88 276 LYS A O 1
ATOM 2216 N N . GLY A 1 277 ? -24.345 20.226 15.998 1.00 40.53 277 GLY A N 1
ATOM 2217 C CA . GLY A 1 277 ? -24.264 20.694 17.388 1.00 40.53 277 GLY A CA 1
ATOM 2218 C C . GLY A 1 277 ? -25.061 21.982 17.626 1.00 40.53 277 GLY A C 1
ATOM 2219 O O . GLY A 1 277 ? -25.815 22.075 18.589 1.00 40.53 277 GLY A O 1
ATOM 2220 N N . TYR A 1 278 ? -25.013 22.926 16.677 1.00 33.16 278 TYR A N 1
ATOM 2221 C CA . TYR A 1 278 ? -25.808 24.161 16.740 1.00 33.16 278 TYR A CA 1
ATOM 2222 C C . TYR A 1 278 ? -27.327 23.912 16.677 1.00 33.16 278 TYR A C 1
ATOM 2224 O O . TYR A 1 278 ? -28.103 24.636 17.296 1.00 33.16 278 TYR A O 1
ATOM 2232 N N . LYS A 1 279 ? -27.786 22.884 15.948 1.00 38.22 279 LYS A N 1
ATOM 2233 C CA . LYS A 1 279 ? -29.218 22.536 15.883 1.00 38.22 279 LYS A CA 1
ATOM 2234 C C . LYS A 1 279 ? -29.729 21.850 17.151 1.00 38.22 279 LYS A C 1
ATOM 2236 O O . LYS A 1 279 ? -30.908 22.005 17.462 1.00 38.22 279 LYS A O 1
ATOM 2241 N N . GLU A 1 280 ? -28.875 21.129 17.874 1.00 37.94 280 GLU A N 1
ATOM 2242 C CA . GLU A 1 280 ? -29.235 20.510 19.156 1.00 37.94 280 GLU A CA 1
ATOM 2243 C C . GLU A 1 280 ? -29.271 21.535 20.307 1.00 37.94 280 GLU A C 1
ATOM 2245 O O . GLU A 1 280 ? -30.130 21.424 21.182 1.00 37.94 280 GLU A O 1
ATOM 2250 N N . GLU A 1 281 ? -28.453 22.597 20.264 1.00 36.00 281 GLU A N 1
ATOM 2251 C CA . GLU A 1 281 ? -28.497 23.694 21.252 1.00 36.00 281 GLU A CA 1
ATOM 2252 C C . GLU A 1 281 ? -29.627 24.722 21.020 1.00 36.00 281 GLU A C 1
ATOM 2254 O O . GLU A 1 281 ? -30.123 25.310 21.981 1.00 36.00 281 GLU A O 1
ATOM 2259 N N . ILE A 1 282 ? -30.118 24.912 19.787 1.00 38.44 282 ILE A N 1
ATOM 2260 C CA . ILE A 1 282 ? -31.187 25.896 19.481 1.00 38.44 282 ILE A CA 1
ATOM 2261 C C . ILE A 1 282 ? -32.599 25.411 19.887 1.00 38.44 282 ILE A C 1
ATOM 2263 O O . ILE A 1 282 ? -33.562 26.178 19.871 1.00 38.44 282 ILE A O 1
ATOM 2267 N N . ALA A 1 283 ? -32.764 24.167 20.345 1.00 32.91 283 ALA A N 1
ATOM 2268 C CA . ALA A 1 283 ? -34.073 23.634 20.737 1.00 32.91 283 ALA A CA 1
ATOM 2269 C C . ALA A 1 283 ? -34.623 24.156 22.089 1.00 32.91 283 ALA A C 1
ATOM 2271 O O . ALA A 1 283 ? -35.664 23.675 22.542 1.00 32.91 283 ALA A O 1
ATOM 2272 N N . LYS A 1 284 ? -33.989 25.143 22.745 1.00 32.81 284 LYS A N 1
ATOM 2273 C CA . LYS A 1 284 ? -34.525 25.768 23.970 1.00 32.81 284 LYS A CA 1
ATOM 2274 C C . LYS A 1 284 ? -34.432 27.306 23.966 1.00 32.81 284 LYS A C 1
ATOM 2276 O O . LYS A 1 284 ? -33.387 27.878 24.258 1.00 32.81 284 LYS A O 1
ATOM 2281 N N . THR A 1 285 ? -35.615 27.932 23.869 1.00 28.42 285 THR A N 1
ATOM 2282 C CA . THR A 1 285 ? -36.001 29.304 24.317 1.00 28.42 285 THR A CA 1
ATOM 2283 C C . THR A 1 285 ? -35.692 30.506 23.382 1.00 28.42 285 THR A C 1
ATOM 2285 O O . THR A 1 285 ? -34.894 30.374 22.462 1.00 28.42 285 THR A O 1
ATOM 2288 N N . PRO A 1 286 ? -36.430 31.643 23.486 1.00 29.58 286 PRO A N 1
ATOM 2289 C CA . PRO A 1 286 ? -37.215 32.179 22.374 1.00 29.58 286 PRO A CA 1
ATOM 2290 C C . PRO A 1 286 ? -36.727 33.532 21.828 1.00 29.58 286 PRO A C 1
ATOM 2292 O O . PRO A 1 286 ? -36.000 34.291 22.464 1.00 29.58 286 PRO A O 1
ATOM 2295 N N . GLN A 1 287 ? -37.222 33.829 20.628 1.00 34.47 287 GLN A N 1
ATOM 2296 C CA . GLN A 1 287 ? -37.024 35.045 19.844 1.00 34.47 287 GLN A CA 1
ATOM 2297 C C . GLN A 1 287 ? -37.393 36.329 20.605 1.00 34.47 287 GLN A C 1
ATOM 2299 O O . GLN A 1 287 ? -38.540 36.494 21.011 1.00 34.47 287 GLN A O 1
ATOM 2304 N N . ASN A 1 288 ? -36.440 37.264 20.712 1.00 28.67 288 ASN A N 1
ATOM 2305 C CA . ASN A 1 288 ? -36.688 38.711 20.729 1.00 28.67 288 ASN A CA 1
ATOM 2306 C C . ASN A 1 288 ? -35.369 39.503 20.626 1.00 28.67 288 ASN A C 1
ATOM 2308 O O . ASN A 1 288 ? -34.627 39.563 21.599 1.00 28.67 288 ASN A O 1
ATOM 2312 N N . ALA A 1 289 ? -35.108 40.144 19.478 1.00 26.59 289 ALA A N 1
ATOM 2313 C CA . ALA A 1 289 ? -34.604 41.527 19.365 1.00 26.59 289 ALA A CA 1
ATOM 2314 C C . ALA A 1 289 ? -34.279 41.902 17.903 1.00 26.59 289 ALA A C 1
ATOM 2316 O O . ALA A 1 289 ? -33.744 41.112 17.133 1.00 26.59 289 ALA A O 1
ATOM 2317 N N . LYS A 1 290 ? -34.646 43.138 17.553 1.00 29.34 290 LYS A N 1
ATOM 2318 C CA . LYS A 1 290 ? -34.570 43.817 16.246 1.00 29.34 290 LYS A CA 1
ATOM 2319 C C . LYS A 1 290 ? -33.137 44.182 15.797 1.00 29.34 290 LYS A C 1
ATOM 2321 O O . LYS A 1 290 ? -32.241 44.236 16.637 1.00 29.34 290 LYS A O 1
ATOM 2326 N N . PRO A 1 291 ? -32.940 44.510 14.501 1.00 27.75 291 PRO A N 1
ATOM 2327 C CA . PRO A 1 291 ? -31.628 44.759 13.910 1.00 27.75 291 PRO A CA 1
ATOM 2328 C C . PRO A 1 291 ? -31.124 46.177 14.208 1.00 27.75 291 PRO A C 1
ATOM 2330 O O . PRO A 1 291 ? -31.908 47.130 14.241 1.00 27.75 291 PRO A O 1
ATOM 2333 N N . ARG A 1 292 ? -29.808 46.321 14.389 1.00 27.47 292 ARG A N 1
ATOM 2334 C CA . ARG A 1 292 ? -29.117 47.613 14.329 1.00 27.47 292 ARG A CA 1
ATOM 2335 C C . ARG A 1 292 ? -28.107 47.601 13.190 1.00 27.47 292 ARG A C 1
ATOM 2337 O O . ARG A 1 292 ? -27.291 46.695 13.076 1.00 27.47 292 ARG A O 1
ATOM 2344 N N . ASP A 1 293 ? -28.268 48.625 12.372 1.00 27.03 293 ASP A N 1
ATOM 2345 C CA . ASP A 1 293 ? -27.460 49.056 11.244 1.00 27.03 293 ASP A CA 1
ATOM 2346 C C . ASP A 1 293 ? -26.215 49.817 11.739 1.00 27.03 293 ASP A C 1
ATOM 2348 O O . ASP A 1 293 ? -26.234 50.356 12.852 1.00 27.03 293 ASP A O 1
ATOM 2352 N N . GLY A 1 294 ? -25.170 49.898 10.914 1.00 26.05 294 GLY A N 1
ATOM 2353 C CA . GLY A 1 294 ? -24.018 50.773 11.162 1.00 26.05 294 GLY A CA 1
ATOM 2354 C C . GLY A 1 294 ? -22.653 50.149 10.886 1.00 26.05 294 GLY A C 1
ATOM 2355 O O . GLY A 1 294 ? -22.083 49.460 11.725 1.00 26.05 294 GLY A O 1
ATOM 2356 N N . SER A 1 295 ? -22.144 50.461 9.699 1.00 29.00 295 SER A N 1
ATOM 2357 C CA . SER A 1 295 ? -20.763 50.370 9.223 1.00 29.00 295 SER A CA 1
ATOM 2358 C C . SER A 1 295 ? -19.665 50.627 10.262 1.00 29.00 295 SER A C 1
ATOM 2360 O O . SER A 1 295 ? -19.704 51.650 10.935 1.00 29.00 295 SER A O 1
ATOM 2362 N N . ASP A 1 296 ? -18.614 49.804 10.229 1.00 26.20 296 ASP A N 1
ATOM 2363 C CA . ASP A 1 296 ? -17.230 50.289 10.257 1.00 26.20 296 ASP A CA 1
ATOM 2364 C C . ASP A 1 296 ? -16.289 49.255 9.620 1.00 26.20 296 ASP A C 1
ATOM 2366 O O . ASP A 1 296 ? -16.213 48.092 10.021 1.00 26.20 296 ASP A O 1
ATOM 2370 N N . MET A 1 297 ? -15.584 49.689 8.575 1.00 26.06 297 MET A N 1
ATOM 2371 C CA . MET A 1 297 ? -14.399 49.004 8.071 1.00 26.06 297 MET A CA 1
ATOM 2372 C C . MET A 1 297 ? -13.271 49.137 9.097 1.00 26.06 297 MET A C 1
ATOM 2374 O O . MET A 1 297 ? -13.080 50.223 9.630 1.00 26.06 297 MET A O 1
ATOM 2378 N N . LEU A 1 298 ? -12.463 48.088 9.282 1.00 25.00 298 LEU A N 1
ATOM 2379 C CA . LEU A 1 298 ? -11.012 48.100 9.027 1.00 25.00 298 LEU A CA 1
ATOM 2380 C C . LEU A 1 298 ? -10.391 46.695 9.264 1.00 25.00 298 LEU A C 1
ATOM 2382 O O . LEU A 1 298 ? -10.991 45.846 9.924 1.00 25.00 298 LEU A O 1
ATOM 2386 N N . PRO A 1 299 ? -9.219 46.419 8.656 1.00 27.03 299 PRO A N 1
ATOM 2387 C CA . PRO A 1 299 ? -8.703 45.091 8.352 1.00 27.03 299 PRO A CA 1
ATOM 2388 C C . PRO A 1 299 ? -7.746 44.549 9.419 1.00 27.03 299 PRO A C 1
ATOM 2390 O O . PRO A 1 299 ? -7.080 45.293 10.132 1.00 27.03 299 PRO A O 1
ATOM 2393 N N . GLY A 1 300 ? -7.561 43.230 9.395 1.00 23.67 300 GLY A N 1
ATOM 2394 C CA . GLY A 1 300 ? -6.373 42.590 9.950 1.00 23.67 300 GLY A CA 1
ATOM 2395 C C . GLY A 1 300 ? -6.533 42.072 11.374 1.00 23.67 300 GLY A C 1
ATOM 2396 O O . GLY A 1 300 ? -6.495 42.804 12.354 1.00 23.67 300 GLY A O 1
ATOM 2397 N N . SER A 1 301 ? -6.578 40.751 11.492 1.00 22.69 301 SER A N 1
ATOM 2398 C CA . SER A 1 301 ? -6.081 40.035 12.665 1.00 22.69 301 SER A CA 1
ATOM 2399 C C . SER A 1 301 ? -5.507 38.711 12.180 1.00 22.69 301 SER A C 1
ATOM 2401 O O . SER A 1 301 ? -6.123 37.656 12.265 1.00 22.69 301 SER A O 1
ATOM 2403 N N . ILE A 1 302 ? -4.305 38.793 11.605 1.00 24.00 302 ILE A N 1
ATOM 2404 C CA . ILE A 1 302 ? -3.416 37.641 11.488 1.00 24.00 302 ILE A CA 1
ATOM 2405 C C . ILE A 1 302 ? -3.009 37.312 12.923 1.00 24.00 302 ILE A C 1
ATOM 2407 O O . ILE A 1 302 ? -2.167 37.994 13.510 1.00 24.00 302 ILE A O 1
ATOM 2411 N N . SER A 1 303 ? -3.641 36.298 13.510 1.00 25.17 303 SER A N 1
ATOM 2412 C CA . SER A 1 303 ? -3.198 35.717 14.771 1.00 25.17 303 SER A CA 1
ATOM 2413 C C . SER A 1 303 ? -1.787 35.167 14.571 1.00 25.17 303 SER A C 1
ATOM 2415 O O . SER A 1 303 ? -1.583 34.095 14.003 1.00 25.17 303 SER A O 1
ATOM 2417 N N . ARG A 1 304 ? -0.798 35.949 15.015 1.00 26.58 304 ARG A N 1
ATOM 2418 C CA . ARG A 1 304 ? 0.602 35.550 15.146 1.00 26.58 304 ARG A CA 1
ATOM 2419 C C . ARG A 1 304 ? 0.693 34.421 16.170 1.00 26.58 304 ARG A C 1
ATOM 2421 O O . ARG A 1 304 ? 0.871 34.663 17.360 1.00 26.58 304 ARG A O 1
ATOM 2428 N N . LEU A 1 305 ? 0.597 33.182 15.705 1.00 24.75 305 LEU A N 1
ATOM 2429 C CA . LEU A 1 305 ? 1.215 32.068 16.407 1.00 24.75 305 LEU A CA 1
ATOM 2430 C C . LEU A 1 305 ? 2.722 32.193 16.173 1.00 24.75 305 LEU A C 1
ATOM 2432 O O . LEU A 1 305 ? 3.218 31.889 15.091 1.00 24.75 305 LEU A O 1
ATOM 2436 N N . ASN A 1 306 ? 3.436 32.692 17.184 1.00 23.77 306 ASN A N 1
ATOM 2437 C CA . ASN A 1 306 ? 4.890 32.587 17.274 1.00 23.77 306 ASN A CA 1
ATOM 2438 C C . ASN A 1 306 ? 5.255 31.098 17.371 1.00 23.77 306 ASN A C 1
ATOM 2440 O O . ASN A 1 306 ? 5.397 30.542 18.458 1.00 23.77 306 ASN A O 1
ATOM 2444 N N . VAL A 1 307 ? 5.366 30.443 16.220 1.00 28.28 307 VAL A N 1
ATOM 2445 C CA . VAL A 1 307 ? 6.034 29.153 16.078 1.00 28.28 307 VAL A CA 1
ATOM 2446 C C . VAL A 1 307 ? 7.472 29.471 15.701 1.00 28.28 307 VAL A C 1
ATOM 2448 O O . VAL A 1 307 ? 7.715 30.200 14.742 1.00 28.28 307 VAL A O 1
ATOM 2451 N N . SER A 1 308 ? 8.423 28.959 16.480 1.00 30.62 308 SER A N 1
ATOM 2452 C CA . SER A 1 308 ? 9.841 28.979 16.127 1.00 30.62 308 SER A CA 1
ATOM 2453 C C . SER A 1 308 ? 10.007 28.336 14.748 1.00 30.62 308 SER A C 1
ATOM 2455 O O . SER A 1 308 ? 9.868 27.123 14.602 1.00 30.62 308 SER A O 1
ATOM 2457 N N . ILE A 1 309 ? 10.227 29.168 13.729 1.00 36.19 309 ILE A N 1
ATOM 2458 C CA . ILE A 1 309 ? 10.644 28.740 12.399 1.00 36.19 309 ILE A CA 1
ATOM 2459 C C . ILE A 1 309 ? 12.109 28.318 12.573 1.00 36.19 309 ILE A C 1
ATOM 2461 O O . ILE A 1 309 ? 12.919 29.174 12.941 1.00 36.19 309 ILE A O 1
ATOM 2465 N N . PRO A 1 310 ? 12.492 27.048 12.342 1.00 36.81 310 PRO A N 1
ATOM 2466 C CA . PRO A 1 310 ? 13.904 26.709 12.249 1.00 36.81 310 PRO A CA 1
ATOM 2467 C C . PRO A 1 310 ? 14.506 27.643 11.205 1.00 36.81 310 PRO A C 1
ATOM 2469 O O . PRO A 1 310 ? 13.942 27.732 10.117 1.00 36.81 310 PRO A O 1
ATOM 2472 N N . ASN A 1 311 ? 15.549 28.393 11.589 1.00 39.28 311 ASN A N 1
ATOM 2473 C CA . ASN A 1 311 ? 16.046 29.589 10.899 1.00 39.28 311 ASN A CA 1
ATOM 2474 C C . ASN A 1 311 ? 15.766 29.502 9.390 1.00 39.28 311 ASN A C 1
ATOM 2476 O O . ASN A 1 311 ? 16.323 28.631 8.717 1.00 39.28 311 ASN A O 1
ATOM 2480 N N . SER A 1 312 ? 14.811 30.301 8.895 1.00 41.47 312 SER A N 1
ATOM 2481 C CA . SER A 1 312 ? 14.133 30.063 7.607 1.00 41.47 312 SER A CA 1
ATOM 2482 C C . SER A 1 312 ? 15.110 29.948 6.439 1.00 41.47 312 SER A C 1
ATOM 2484 O O . SER A 1 312 ? 14.835 29.251 5.471 1.00 41.47 312 SER A O 1
ATOM 2486 N N . GLU A 1 313 ? 16.290 30.555 6.550 1.00 39.75 313 GLU A N 1
ATOM 2487 C CA . GLU A 1 313 ? 17.379 30.407 5.594 1.00 39.75 313 GLU A CA 1
ATOM 2488 C C . GLU A 1 313 ? 18.040 29.029 5.576 1.00 39.75 313 GLU A C 1
ATOM 2490 O O . GLU A 1 313 ? 18.413 28.575 4.501 1.00 39.75 313 GLU A O 1
ATOM 2495 N N . THR A 1 314 ? 18.214 28.360 6.715 1.00 44.69 314 THR A N 1
ATOM 2496 C CA . THR A 1 314 ? 18.833 27.028 6.783 1.00 44.69 314 THR A CA 1
ATOM 2497 C C . THR A 1 314 ? 17.883 25.986 6.218 1.00 44.69 314 THR A C 1
ATOM 2499 O O . THR A 1 314 ? 18.278 25.226 5.344 1.00 44.69 314 THR A O 1
ATOM 2502 N N . VAL A 1 315 ? 16.602 26.037 6.599 1.00 41.31 315 VAL A N 1
ATOM 2503 C CA . VAL A 1 315 ? 15.572 25.160 6.025 1.00 41.31 315 VAL A CA 1
ATOM 2504 C C . VAL A 1 315 ? 15.374 25.469 4.550 1.00 41.31 315 VAL A C 1
ATOM 2506 O O . VAL A 1 315 ? 15.312 24.545 3.759 1.00 41.31 315 VAL A O 1
ATOM 2509 N N . ARG A 1 316 ? 15.361 26.741 4.131 1.00 43.12 316 ARG A N 1
ATOM 2510 C CA . ARG A 1 316 ? 15.260 27.108 2.710 1.00 43.12 316 ARG A CA 1
ATOM 2511 C C . ARG A 1 316 ? 16.526 26.767 1.919 1.00 43.12 316 ARG A C 1
ATOM 2513 O O . ARG A 1 316 ? 16.406 26.456 0.742 1.00 43.12 316 ARG A O 1
ATOM 2520 N N . ARG A 1 317 ? 17.730 26.791 2.511 1.00 51.44 317 ARG A N 1
ATOM 2521 C CA . ARG A 1 317 ? 18.980 26.317 1.875 1.00 51.44 317 ARG A CA 1
ATOM 2522 C C . ARG A 1 317 ? 19.002 24.804 1.763 1.00 51.44 317 ARG A C 1
ATOM 2524 O O . ARG A 1 317 ? 19.293 24.311 0.681 1.00 51.44 317 ARG A O 1
ATOM 2531 N N . ASP A 1 318 ? 18.673 24.086 2.831 1.00 49.16 318 ASP A N 1
ATOM 2532 C CA . ASP A 1 318 ? 18.564 22.631 2.818 1.00 49.16 318 ASP A CA 1
ATOM 2533 C C . ASP A 1 318 ? 17.466 22.201 1.851 1.00 49.16 318 ASP A C 1
ATOM 2535 O O . ASP A 1 318 ? 17.701 21.311 1.050 1.00 49.16 318 ASP A O 1
ATOM 2539 N N . PHE A 1 319 ? 16.329 22.897 1.824 1.00 45.88 319 PHE A N 1
ATOM 2540 C CA . PHE A 1 319 ? 15.231 22.659 0.896 1.00 45.88 319 PHE A CA 1
ATOM 2541 C C . PHE A 1 319 ? 15.595 23.009 -0.547 1.00 45.88 319 PHE A C 1
ATOM 2543 O O . PHE A 1 319 ? 15.383 22.193 -1.423 1.00 45.88 319 PHE A O 1
ATOM 2550 N N . ASN A 1 320 ? 16.229 24.150 -0.829 1.00 47.81 320 ASN A N 1
ATOM 2551 C CA . ASN A 1 320 ? 16.712 24.471 -2.180 1.00 47.81 320 ASN A CA 1
ATOM 2552 C C . ASN A 1 320 ? 17.827 23.521 -2.640 1.00 47.81 320 ASN A C 1
ATOM 2554 O O . ASN A 1 320 ? 17.898 23.188 -3.822 1.00 47.81 320 ASN A O 1
ATOM 2558 N N . ARG A 1 321 ? 18.691 23.058 -1.727 1.00 49.41 321 ARG A N 1
ATOM 2559 C CA . ARG A 1 321 ? 19.666 21.987 -1.984 1.00 49.41 321 ARG A CA 1
ATOM 2560 C C . ARG A 1 321 ? 18.941 20.678 -2.288 1.00 49.41 321 ARG A C 1
ATOM 2562 O O . ARG A 1 321 ? 19.319 19.988 -3.223 1.00 49.41 321 ARG A O 1
ATOM 2569 N N . VAL A 1 322 ? 17.873 20.384 -1.556 1.00 45.47 322 VAL A N 1
ATOM 2570 C CA . VAL A 1 322 ? 16.998 19.221 -1.728 1.00 45.47 322 VAL A CA 1
ATOM 2571 C C . VAL A 1 322 ? 16.192 19.276 -3.019 1.00 45.47 322 VAL A C 1
ATOM 2573 O O . VAL A 1 322 ? 16.071 18.250 -3.662 1.00 45.47 322 VAL A O 1
ATOM 2576 N N . LEU A 1 323 ? 15.712 20.440 -3.453 1.00 44.81 323 LEU A N 1
ATOM 2577 C CA . LEU A 1 323 ? 15.037 20.631 -4.736 1.00 44.81 323 LEU A CA 1
ATOM 2578 C C . LEU A 1 323 ? 16.001 20.451 -5.897 1.00 44.81 323 LEU A C 1
ATOM 2580 O O . LEU A 1 323 ? 15.660 19.802 -6.879 1.00 44.81 323 LEU A O 1
ATOM 2584 N N . ARG A 1 324 ? 17.236 20.944 -5.756 1.00 45.31 324 ARG A N 1
ATOM 2585 C CA . ARG A 1 324 ? 18.305 20.637 -6.711 1.00 45.31 324 ARG A CA 1
ATOM 2586 C C . ARG A 1 324 ? 18.679 19.158 -6.695 1.00 45.31 324 ARG A C 1
ATOM 2588 O O . ARG A 1 324 ? 18.990 18.647 -7.751 1.00 45.31 324 ARG A O 1
ATOM 2595 N N . GLN A 1 325 ? 18.633 18.473 -5.551 1.00 43.88 325 GLN A N 1
ATOM 2596 C CA . GLN A 1 325 ? 18.924 17.036 -5.439 1.00 43.88 325 GLN A CA 1
ATOM 2597 C C . GLN A 1 325 ? 17.761 16.133 -5.887 1.00 43.88 325 GLN A C 1
ATOM 2599 O O . GLN A 1 325 ? 18.017 15.048 -6.381 1.00 43.88 325 GLN A O 1
ATOM 2604 N N . ALA A 1 326 ? 16.505 16.557 -5.722 1.00 40.62 326 ALA A N 1
ATOM 2605 C CA . ALA A 1 326 ? 15.303 15.812 -6.103 1.00 40.62 326 ALA A CA 1
ATOM 2606 C C . ALA A 1 326 ? 14.929 16.015 -7.579 1.00 40.62 326 ALA A C 1
ATOM 2608 O O . ALA A 1 326 ? 14.348 15.120 -8.180 1.00 40.62 326 ALA A O 1
ATOM 2609 N N . ALA A 1 327 ? 15.268 17.173 -8.159 1.00 38.94 327 ALA A N 1
ATOM 2610 C CA . ALA A 1 327 ? 15.159 17.435 -9.595 1.00 38.94 327 ALA A CA 1
ATOM 2611 C C . ALA A 1 327 ? 16.449 17.099 -10.367 1.00 38.94 327 ALA A C 1
ATOM 2613 O O . ALA A 1 327 ? 16.441 17.110 -11.598 1.00 38.94 327 ALA A O 1
ATOM 2614 N N . ALA A 1 328 ? 17.562 16.835 -9.671 1.00 41.12 328 ALA A N 1
ATOM 2615 C CA . ALA A 1 328 ? 18.749 16.286 -10.309 1.00 41.12 328 ALA A CA 1
ATOM 2616 C C . ALA A 1 328 ? 18.548 14.785 -10.528 1.00 41.12 328 ALA A C 1
ATOM 2618 O O . ALA A 1 328 ? 18.065 14.097 -9.627 1.00 41.12 328 ALA A O 1
ATOM 2619 N N . PRO A 1 329 ? 18.974 14.257 -11.681 1.00 53.19 329 PRO A N 1
ATOM 2620 C CA . PRO A 1 329 ? 19.098 12.825 -11.855 1.00 53.19 329 PRO A CA 1
ATOM 2621 C C . PRO A 1 329 ? 20.067 12.300 -10.804 1.00 53.19 329 PRO A C 1
ATOM 2623 O O . PRO A 1 329 ? 21.257 12.610 -10.833 1.00 53.19 329 PRO A O 1
ATOM 2626 N N . THR A 1 330 ? 19.545 11.564 -9.829 1.00 58.56 330 THR A N 1
ATOM 2627 C CA . THR A 1 330 ? 20.357 10.963 -8.764 1.00 58.56 330 THR A CA 1
ATOM 2628 C C . THR A 1 330 ? 20.959 9.636 -9.191 1.00 58.56 330 THR A C 1
ATOM 2630 O O . THR A 1 330 ? 21.837 9.113 -8.511 1.00 58.56 330 THR A O 1
ATOM 2633 N N . GLN A 1 331 ? 20.489 9.097 -10.313 1.00 71.81 331 GLN A N 1
ATOM 2634 C CA . GLN A 1 331 ? 20.873 7.802 -10.826 1.00 71.81 331 GLN A CA 1
ATOM 2635 C C . GLN A 1 331 ? 21.192 7.906 -12.317 1.00 71.81 331 GLN A C 1
ATOM 2637 O O . GLN A 1 331 ? 20.581 8.692 -13.043 1.00 71.81 331 GLN A O 1
ATOM 2642 N N . VAL A 1 332 ? 22.169 7.123 -12.766 1.00 82.56 332 VAL A N 1
ATOM 2643 C CA . VAL A 1 332 ? 22.653 7.132 -14.146 1.00 82.56 332 VAL A CA 1
ATOM 2644 C C . VAL A 1 332 ? 22.567 5.713 -14.678 1.00 82.56 332 VAL A C 1
ATOM 2646 O O . VAL A 1 332 ? 23.170 4.808 -14.109 1.00 82.56 332 VAL A O 1
ATOM 2649 N N . LEU A 1 333 ? 21.816 5.533 -15.758 1.00 88.56 333 LEU A N 1
ATOM 2650 C CA . LEU A 1 333 ? 21.854 4.321 -16.565 1.00 88.56 333 LEU A CA 1
ATOM 2651 C C . LEU A 1 333 ? 23.018 4.429 -17.536 1.00 88.56 333 LEU A C 1
ATOM 2653 O O . LEU A 1 333 ? 23.246 5.497 -18.108 1.00 88.56 333 LEU A O 1
ATOM 2657 N N . LYS A 1 334 ? 23.732 3.331 -17.754 1.00 89.75 334 LYS A N 1
ATOM 2658 C CA . LYS A 1 334 ? 24.815 3.298 -18.734 1.00 89.75 334 LYS A CA 1
ATOM 2659 C C . LYS A 1 334 ? 24.525 2.292 -19.837 1.00 89.75 334 LYS A C 1
ATOM 2661 O O . LYS A 1 334 ? 23.959 1.230 -19.597 1.00 89.75 334 LYS A O 1
ATOM 2666 N N . VAL A 1 335 ? 24.915 2.642 -21.056 1.00 91.06 335 VAL A N 1
ATOM 2667 C CA . VAL A 1 335 ? 24.824 1.774 -22.233 1.00 91.06 335 VAL A CA 1
ATOM 2668 C C . VAL A 1 335 ? 26.222 1.537 -22.772 1.00 91.06 335 VAL A C 1
ATOM 2670 O O . VAL A 1 335 ? 26.985 2.486 -22.952 1.00 91.06 335 VAL A O 1
ATOM 2673 N N . TYR A 1 336 ? 26.530 0.279 -23.058 1.00 89.94 336 TYR A N 1
ATOM 2674 C CA . TYR A 1 336 ? 27.804 -0.174 -23.596 1.00 89.94 336 TYR A CA 1
ATOM 2675 C C . TYR A 1 336 ? 27.579 -1.066 -24.817 1.00 89.94 336 TYR A C 1
ATOM 2677 O O . TYR A 1 336 ? 26.526 -1.686 -24.977 1.00 89.94 336 TYR A O 1
ATOM 2685 N N . ALA A 1 337 ? 28.619 -1.206 -25.632 1.00 86.00 337 ALA A N 1
ATOM 2686 C CA . ALA A 1 337 ? 28.740 -2.285 -26.606 1.00 86.00 337 ALA A CA 1
ATOM 2687 C C . ALA A 1 337 ? 29.970 -3.138 -26.268 1.00 86.00 337 ALA A C 1
ATOM 2689 O O . ALA A 1 337 ? 30.975 -2.607 -25.788 1.00 86.00 337 ALA A O 1
ATOM 2690 N N . ASP A 1 338 ? 29.897 -4.446 -26.505 1.00 80.69 338 ASP A N 1
ATOM 2691 C CA . ASP A 1 338 ? 31.052 -5.341 -26.359 1.00 80.69 338 ASP A CA 1
ATOM 2692 C C . ASP A 1 338 ? 32.113 -5.029 -27.430 1.00 80.69 338 ASP A C 1
ATOM 2694 O O . ASP A 1 338 ? 31.816 -4.963 -28.625 1.00 80.69 338 ASP A O 1
ATOM 2698 N N . GLN A 1 339 ? 33.351 -4.821 -26.980 1.00 77.38 339 GLN A N 1
ATOM 2699 C CA . GLN A 1 339 ? 34.498 -4.430 -27.801 1.00 77.38 339 GLN A CA 1
ATOM 2700 C C . GLN A 1 339 ? 35.325 -5.631 -28.294 1.00 77.38 339 GLN A C 1
ATOM 2702 O O . GLN A 1 339 ? 36.322 -5.457 -28.988 1.00 77.38 339 GLN A O 1
ATOM 2707 N N . GLY A 1 340 ? 34.950 -6.862 -27.930 1.00 65.56 340 GLY A N 1
ATOM 2708 C CA . GLY A 1 340 ? 35.669 -8.091 -28.278 1.00 65.56 340 GLY A CA 1
ATOM 2709 C C . GLY A 1 340 ? 36.643 -8.580 -27.202 1.00 65.56 340 GLY A C 1
ATOM 2710 O O . GLY A 1 340 ? 36.793 -9.791 -27.059 1.00 65.56 340 GLY A O 1
ATOM 2711 N N . GLU A 1 341 ? 37.226 -7.672 -26.411 1.00 66.19 341 GLU A N 1
ATOM 2712 C CA . GLU A 1 341 ? 38.005 -7.975 -25.190 1.00 66.19 341 GLU A CA 1
ATOM 2713 C C . GLU A 1 341 ? 37.223 -7.671 -23.895 1.00 66.19 341 GLU A C 1
ATOM 2715 O O . GLU A 1 341 ? 37.764 -7.744 -22.793 1.00 66.19 341 GLU A O 1
ATOM 2720 N N . GLY A 1 342 ? 35.936 -7.329 -24.020 1.00 70.31 342 GLY A N 1
ATOM 2721 C CA . GLY A 1 342 ? 35.061 -6.940 -22.916 1.00 70.31 342 GLY A CA 1
ATOM 2722 C C . GLY A 1 342 ? 34.458 -5.546 -23.098 1.00 70.31 342 GLY A C 1
ATOM 2723 O O . GLY A 1 342 ? 34.363 -5.020 -24.207 1.00 70.31 342 GLY A O 1
ATOM 2724 N N . TYR A 1 343 ? 34.025 -4.949 -21.988 1.00 74.44 343 TYR A N 1
ATOM 2725 C CA . TYR A 1 343 ? 33.347 -3.650 -21.952 1.00 74.44 343 TYR A CA 1
ATOM 2726 C C . TYR A 1 343 ? 34.282 -2.562 -21.415 1.00 74.44 343 TYR A C 1
ATOM 2728 O O . TYR A 1 343 ? 35.044 -2.803 -20.481 1.00 74.44 343 TYR A O 1
ATOM 2736 N N . SER A 1 344 ? 34.207 -1.356 -21.986 1.00 71.62 344 SER A N 1
ATOM 2737 C CA . SER A 1 344 ? 35.046 -0.214 -21.602 1.00 71.62 344 SER A CA 1
ATOM 2738 C C . SER A 1 344 ? 34.205 0.926 -21.036 1.00 71.62 344 SER A C 1
ATOM 2740 O O . SER A 1 344 ? 33.284 1.404 -21.692 1.00 71.62 344 SER A O 1
ATOM 2742 N N . GLU A 1 345 ? 34.568 1.419 -19.850 1.00 72.19 345 GLU A N 1
ATOM 2743 C CA . GLU A 1 345 ? 33.964 2.619 -19.244 1.00 72.19 345 GLU A CA 1
ATOM 2744 C C . GLU A 1 345 ? 34.099 3.862 -20.132 1.00 72.19 345 GLU A C 1
ATOM 2746 O O . GLU A 1 345 ? 33.179 4.676 -20.201 1.00 72.19 345 GLU A O 1
ATOM 2751 N N . ALA A 1 346 ? 35.216 3.985 -20.858 1.00 72.25 346 ALA A N 1
ATOM 2752 C CA . ALA A 1 346 ? 35.470 5.107 -21.760 1.00 72.25 346 ALA A CA 1
ATOM 2753 C C . ALA A 1 346 ? 34.575 5.089 -23.015 1.00 72.25 346 ALA A C 1
ATOM 2755 O O . ALA A 1 346 ? 34.436 6.115 -23.677 1.00 72.25 346 ALA A O 1
ATOM 2756 N N . LEU A 1 347 ? 33.969 3.940 -23.335 1.00 81.81 347 LEU A N 1
ATOM 2757 C CA . LEU A 1 347 ? 33.058 3.742 -24.463 1.00 81.81 347 LEU A CA 1
ATOM 2758 C C . LEU A 1 347 ? 31.671 3.367 -23.936 1.00 81.81 347 LEU A C 1
ATOM 2760 O O . LEU A 1 347 ? 31.165 2.267 -24.165 1.00 81.81 347 LEU A O 1
ATOM 2764 N N . SER A 1 348 ? 31.068 4.308 -23.212 1.00 88.00 348 SER A N 1
ATOM 2765 C CA . SER A 1 348 ? 29.715 4.190 -22.679 1.00 88.00 348 SER A CA 1
ATOM 2766 C C . SER A 1 348 ? 28.914 5.470 -22.898 1.00 88.00 348 SER A C 1
ATOM 2768 O O . SER A 1 348 ? 29.467 6.570 -22.965 1.00 88.00 348 SER A O 1
ATOM 2770 N N . ILE A 1 349 ? 27.592 5.334 -23.003 1.00 89.19 349 ILE A N 1
ATOM 2771 C CA . ILE A 1 349 ? 26.666 6.468 -22.960 1.00 89.19 349 ILE A CA 1
ATOM 2772 C C . ILE A 1 349 ? 25.987 6.460 -21.597 1.00 89.19 349 ILE A C 1
ATOM 2774 O O . ILE A 1 349 ? 25.334 5.488 -21.226 1.00 89.19 349 ILE A O 1
ATOM 2778 N N . SER A 1 350 ? 26.152 7.550 -20.853 1.00 88.44 350 SER A N 1
ATOM 2779 C CA . SER A 1 350 ? 25.525 7.756 -19.549 1.00 88.44 350 SER A CA 1
ATOM 2780 C C . SER A 1 350 ? 24.252 8.576 -19.703 1.00 88.44 350 SER A C 1
ATOM 2782 O O . SER A 1 350 ? 24.286 9.687 -20.232 1.00 88.44 350 SER A O 1
ATOM 2784 N N . VAL A 1 351 ? 23.137 8.041 -19.214 1.00 87.44 351 VAL A N 1
ATOM 2785 C CA . VAL A 1 351 ? 21.819 8.661 -19.311 1.00 87.44 351 VAL A CA 1
ATOM 2786 C C . VAL A 1 351 ? 21.262 8.901 -17.911 1.00 87.44 351 VAL A C 1
ATOM 2788 O O . VAL A 1 351 ? 21.118 7.955 -17.133 1.00 87.44 351 VAL A O 1
ATOM 2791 N N . PRO A 1 352 ? 20.945 10.155 -17.563 1.00 81.50 352 PRO A N 1
ATOM 2792 C CA . PRO A 1 352 ? 20.322 10.469 -16.289 1.00 81.50 352 PRO A CA 1
ATOM 2793 C C . PRO A 1 352 ? 18.926 9.851 -16.164 1.00 81.50 352 PRO A C 1
ATOM 2795 O O . PRO A 1 352 ? 18.133 9.915 -17.101 1.00 81.50 352 PRO A O 1
ATOM 2798 N N . LEU A 1 353 ? 18.600 9.326 -14.984 1.00 77.38 353 LEU A N 1
ATOM 2799 C CA . LEU A 1 353 ? 17.282 8.784 -14.665 1.00 77.38 353 LEU A CA 1
ATOM 2800 C C . LEU A 1 353 ? 16.600 9.581 -13.563 1.00 77.38 353 LEU A C 1
ATOM 2802 O O . LEU A 1 353 ? 17.214 9.925 -12.549 1.00 77.38 353 LEU A O 1
ATOM 2806 N N . MET A 1 354 ? 15.300 9.813 -13.742 1.00 71.00 354 MET A N 1
ATOM 2807 C CA . MET A 1 354 ? 14.430 10.238 -12.652 1.00 71.00 354 MET A CA 1
ATOM 2808 C C . MET A 1 354 ? 13.928 9.006 -11.887 1.00 71.00 354 MET A C 1
ATOM 2810 O O . MET A 1 354 ? 13.363 8.103 -12.516 1.00 71.00 354 MET A O 1
ATOM 2814 N N . PRO A 1 355 ? 14.116 8.937 -10.558 1.00 69.38 355 PRO A N 1
ATOM 2815 C CA . PRO A 1 355 ? 13.514 7.889 -9.748 1.00 69.38 355 PRO A CA 1
ATOM 2816 C C . PRO A 1 355 ? 11.989 8.047 -9.689 1.00 69.38 355 PRO A C 1
ATOM 2818 O O . PRO A 1 355 ? 11.452 9.150 -9.721 1.00 69.38 355 PRO A O 1
ATOM 2821 N N . ASP A 1 356 ? 11.304 6.915 -9.576 1.00 63.75 356 ASP A N 1
ATOM 2822 C CA . ASP A 1 356 ? 9.864 6.735 -9.398 1.00 63.75 356 ASP A CA 1
ATOM 2823 C C . ASP A 1 356 ? 8.960 7.249 -10.536 1.00 63.75 356 ASP A C 1
ATOM 2825 O O . ASP A 1 356 ? 7.737 7.127 -10.455 1.00 63.75 356 ASP A O 1
ATOM 2829 N N . VAL A 1 357 ? 9.533 7.721 -11.644 1.00 69.44 357 VAL A N 1
ATOM 2830 C CA . VAL A 1 357 ? 8.804 8.204 -12.826 1.00 69.44 357 VAL A CA 1
ATOM 2831 C C . VAL A 1 357 ? 8.924 7.196 -13.968 1.00 69.44 357 VAL A C 1
ATOM 2833 O O . VAL A 1 357 ? 10.021 6.731 -14.281 1.00 69.44 357 VAL A O 1
ATOM 2836 N N . LEU A 1 358 ? 7.797 6.851 -14.602 1.00 76.50 358 LEU A N 1
ATOM 2837 C CA . LEU A 1 358 ? 7.823 6.125 -15.871 1.00 76.50 358 LEU A CA 1
ATOM 2838 C C . LEU A 1 358 ? 8.337 7.075 -16.953 1.00 76.50 358 LEU A C 1
ATOM 2840 O O . LEU A 1 358 ? 7.711 8.094 -17.237 1.00 76.50 358 LEU A O 1
ATOM 2844 N N . GLN A 1 359 ? 9.476 6.743 -17.547 1.00 83.62 359 GLN A N 1
ATOM 2845 C CA . GLN A 1 359 ? 10.150 7.592 -18.522 1.00 83.62 359 GLN A CA 1
ATOM 2846 C C . GLN A 1 359 ? 10.556 6.784 -19.749 1.00 83.62 359 GLN A C 1
ATOM 2848 O O . GLN A 1 359 ? 10.914 5.610 -19.645 1.00 83.62 359 GLN A O 1
ATOM 2853 N N . THR A 1 360 ? 10.494 7.428 -20.915 1.00 90.88 360 THR A N 1
ATOM 2854 C CA . THR A 1 360 ? 11.050 6.887 -22.157 1.00 90.88 360 THR A CA 1
ATOM 2855 C C . THR A 1 360 ? 12.323 7.647 -22.484 1.00 90.88 360 THR A C 1
ATOM 2857 O O . THR A 1 360 ? 12.286 8.845 -22.759 1.00 90.88 360 THR A O 1
ATOM 2860 N N . LEU A 1 361 ? 13.448 6.949 -22.412 1.00 91.38 361 LEU A N 1
ATOM 2861 C CA . LEU A 1 361 ? 14.769 7.471 -22.722 1.00 91.38 361 LEU A CA 1
ATOM 2862 C C . LEU A 1 361 ? 15.029 7.255 -24.205 1.00 91.38 361 LEU A C 1
ATOM 2864 O O . LEU A 1 361 ? 14.898 6.130 -24.681 1.00 91.38 361 LEU A O 1
ATOM 2868 N N . LYS A 1 362 ? 15.422 8.312 -24.912 1.00 93.19 362 LYS A N 1
ATOM 2869 C CA . LYS A 1 362 ? 15.911 8.233 -26.289 1.00 93.19 362 LYS A CA 1
ATOM 2870 C C . LYS A 1 362 ? 17.416 8.445 -26.267 1.00 93.19 362 LYS A C 1
ATOM 2872 O O . LYS A 1 362 ? 17.878 9.516 -25.885 1.00 93.19 362 LYS A O 1
ATOM 2877 N N . ILE A 1 363 ? 18.163 7.402 -26.605 1.00 93.38 363 ILE A N 1
ATOM 2878 C CA . ILE A 1 363 ? 19.621 7.368 -26.507 1.00 93.38 363 ILE A CA 1
ATOM 2879 C C . ILE A 1 363 ? 20.174 7.311 -27.926 1.00 93.38 363 ILE A C 1
ATOM 2881 O O . ILE A 1 363 ? 20.176 6.256 -28.557 1.00 93.38 363 ILE A O 1
ATOM 2885 N N . GLU A 1 364 ? 20.585 8.464 -28.437 1.00 91.62 364 GLU A N 1
ATOM 2886 C CA . GLU A 1 364 ? 21.138 8.624 -29.786 1.00 91.62 364 GLU A CA 1
ATOM 2887 C C . GLU A 1 364 ? 22.620 8.240 -29.836 1.00 91.62 364 GLU A C 1
ATOM 2889 O O . GLU A 1 364 ? 23.320 8.224 -28.819 1.00 91.62 364 GLU A O 1
ATOM 2894 N N . GLY A 1 365 ? 23.120 7.935 -31.035 1.00 86.56 365 GLY A N 1
ATOM 2895 C CA . GLY A 1 365 ? 24.546 7.667 -31.243 1.00 86.56 365 GLY A CA 1
ATOM 2896 C C . GLY A 1 365 ? 25.054 6.362 -30.621 1.00 86.56 365 GLY A C 1
ATOM 2897 O O . GLY A 1 365 ? 26.265 6.176 -30.494 1.00 86.56 365 GLY A O 1
ATOM 2898 N N . VAL A 1 366 ? 24.156 5.438 -30.262 1.00 87.81 366 VAL A N 1
ATOM 2899 C CA . VAL A 1 366 ? 24.500 4.103 -29.729 1.00 87.81 366 VAL A CA 1
ATOM 2900 C C . VAL A 1 366 ? 25.318 3.311 -30.743 1.00 87.81 366 VAL A C 1
ATOM 2902 O O . VAL A 1 366 ? 26.210 2.544 -30.377 1.00 87.81 366 VAL A O 1
ATOM 2905 N N . ASN A 1 367 ? 25.096 3.561 -32.034 1.00 85.19 367 ASN A N 1
ATOM 2906 C CA . ASN A 1 367 ? 25.906 2.995 -33.097 1.00 85.19 367 ASN A CA 1
ATOM 2907 C C . ASN A 1 367 ? 27.408 3.320 -32.938 1.00 85.19 367 ASN A C 1
ATOM 2909 O O . ASN A 1 367 ? 28.241 2.495 -33.299 1.00 85.19 367 ASN A O 1
ATOM 2913 N N . ARG A 1 368 ? 27.794 4.452 -32.342 1.00 85.62 368 ARG A N 1
ATOM 2914 C CA . ARG A 1 368 ? 29.210 4.813 -32.140 1.00 85.62 368 ARG A CA 1
ATOM 2915 C C . ARG A 1 368 ? 29.916 3.950 -31.092 1.00 85.62 368 ARG A C 1
ATOM 2917 O O . ARG A 1 368 ? 31.141 3.947 -31.051 1.00 85.62 368 ARG A O 1
ATOM 2924 N N . LEU A 1 369 ? 29.165 3.225 -30.258 1.00 84.44 369 LEU A N 1
ATOM 2925 C CA . LEU A 1 369 ? 29.735 2.350 -29.233 1.00 84.44 369 LEU A CA 1
ATOM 2926 C C . LEU A 1 369 ? 30.265 1.034 -29.807 1.00 84.44 369 LEU A C 1
ATOM 2928 O O . LEU A 1 369 ? 31.215 0.480 -29.258 1.00 84.44 369 LEU A O 1
ATOM 2932 N N . HIS A 1 370 ? 29.676 0.510 -30.886 1.00 77.38 370 HIS A N 1
ATOM 2933 C CA . HIS A 1 370 ? 30.154 -0.748 -31.455 1.00 77.38 370 HIS A CA 1
ATOM 2934 C C . HIS A 1 370 ? 31.410 -0.523 -32.285 1.00 77.38 370 HIS A C 1
ATOM 2936 O O . HIS A 1 370 ? 31.369 0.093 -33.349 1.00 77.38 370 HIS A O 1
ATOM 2942 N N . THR A 1 371 ? 32.497 -1.139 -31.848 1.00 72.50 371 THR A N 1
ATOM 2943 C CA . THR A 1 371 ? 33.669 -1.401 -32.688 1.00 72.50 371 THR A CA 1
ATOM 2944 C C . THR A 1 371 ? 33.478 -2.651 -33.553 1.00 72.50 371 THR A C 1
ATOM 2946 O O . THR A 1 371 ? 34.100 -2.769 -34.604 1.00 72.50 371 THR A O 1
ATOM 2949 N N . ASN A 1 372 ? 32.571 -3.558 -33.160 1.00 72.56 372 ASN A N 1
ATOM 2950 C CA . ASN A 1 372 ? 32.140 -4.715 -33.945 1.00 72.56 372 ASN A CA 1
ATOM 2951 C C . ASN A 1 372 ? 30.616 -4.941 -33.801 1.00 72.56 372 ASN A C 1
ATOM 2953 O O . ASN A 1 372 ? 30.099 -5.113 -32.696 1.00 72.56 372 ASN A O 1
ATOM 2957 N N . ARG A 1 373 ? 29.880 -4.932 -34.921 1.00 66.06 373 ARG A N 1
ATOM 2958 C CA . ARG A 1 373 ? 28.402 -4.984 -34.965 1.00 66.06 373 ARG A CA 1
ATOM 2959 C C . ARG A 1 373 ? 27.809 -6.355 -34.638 1.00 66.06 373 ARG A C 1
ATOM 2961 O O . ARG A 1 373 ? 26.649 -6.430 -34.258 1.00 66.06 373 ARG A O 1
ATOM 2968 N N . THR A 1 374 ? 28.598 -7.430 -34.700 1.00 68.31 374 THR A N 1
ATOM 2969 C CA . THR A 1 374 ? 28.145 -8.772 -34.286 1.00 68.31 374 THR A CA 1
ATOM 2970 C C . THR A 1 374 ? 28.174 -8.957 -32.765 1.00 68.31 374 THR A C 1
ATOM 2972 O O . THR A 1 374 ? 27.950 -10.060 -32.264 1.00 68.31 374 THR A O 1
ATOM 2975 N N . ARG A 1 375 ? 28.526 -7.906 -32.017 1.00 77.19 375 ARG A N 1
ATOM 2976 C CA . ARG A 1 375 ? 28.683 -7.921 -30.564 1.00 77.19 375 ARG A CA 1
ATOM 2977 C C . ARG A 1 375 ? 27.489 -7.285 -29.872 1.00 77.19 375 ARG A C 1
ATOM 2979 O O . ARG A 1 375 ? 26.805 -6.426 -30.423 1.00 77.19 375 ARG A O 1
ATOM 2986 N N . ARG A 1 376 ? 27.221 -7.751 -28.656 1.00 86.81 376 ARG A N 1
ATOM 2987 C CA . ARG A 1 376 ? 25.999 -7.426 -27.919 1.00 86.81 376 ARG A C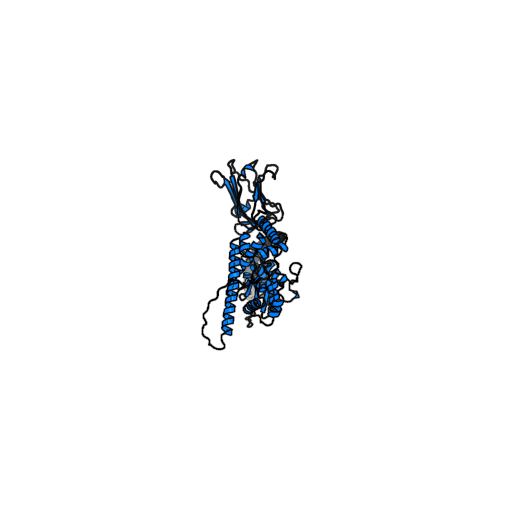A 1
ATOM 2988 C C . ARG A 1 376 ? 26.058 -6.027 -27.317 1.00 86.81 376 ARG A C 1
ATOM 2990 O O . ARG A 1 376 ? 27.114 -5.574 -26.868 1.00 86.81 376 ARG A O 1
ATOM 2997 N N . LEU A 1 377 ? 24.894 -5.392 -27.241 1.00 89.62 377 LEU A N 1
ATOM 2998 C CA . LEU A 1 377 ? 24.683 -4.230 -26.386 1.00 89.62 377 LEU A CA 1
ATOM 2999 C C . LEU A 1 377 ? 24.457 -4.684 -24.945 1.00 89.62 377 LEU A C 1
ATOM 3001 O O . LEU A 1 377 ? 23.794 -5.695 -24.696 1.00 89.62 377 LEU A O 1
ATOM 3005 N N . ARG A 1 378 ? 24.993 -3.908 -24.006 1.00 91.12 378 ARG A N 1
ATOM 3006 C CA . ARG A 1 378 ? 24.786 -4.079 -22.570 1.00 91.12 378 ARG A CA 1
ATOM 3007 C C . ARG A 1 378 ? 24.183 -2.803 -22.002 1.00 91.12 378 ARG A C 1
ATOM 3009 O O . ARG A 1 378 ? 24.654 -1.706 -22.294 1.00 91.12 378 ARG A O 1
ATOM 3016 N N . ILE A 1 379 ? 23.132 -2.958 -21.214 1.00 91.31 379 ILE A N 1
ATOM 3017 C CA . ILE A 1 379 ? 22.488 -1.886 -20.467 1.00 91.31 379 ILE A CA 1
ATOM 3018 C C . ILE A 1 379 ? 22.739 -2.165 -18.994 1.00 91.31 379 ILE A C 1
ATOM 3020 O O . ILE A 1 379 ? 22.347 -3.220 -18.496 1.00 91.31 379 ILE A O 1
ATOM 3024 N N . ASP A 1 380 ? 23.332 -1.201 -18.308 1.00 88.69 380 ASP A N 1
ATOM 3025 C CA . ASP A 1 380 ? 23.564 -1.255 -16.872 1.00 88.69 380 ASP A CA 1
ATOM 3026 C C . ASP A 1 380 ? 22.508 -0.352 -16.224 1.00 88.69 380 ASP A C 1
ATOM 3028 O O . ASP A 1 380 ? 22.640 0.883 -16.248 1.00 88.69 380 ASP A O 1
ATOM 3032 N N . PRO A 1 381 ? 21.382 -0.925 -15.752 1.00 81.69 381 PRO A N 1
ATOM 3033 C CA . PRO A 1 381 ? 20.376 -0.166 -15.031 1.00 81.69 381 PRO A CA 1
ATOM 3034 C C . PRO A 1 381 ? 20.895 0.234 -13.642 1.00 81.69 381 PRO A C 1
ATOM 3036 O O . PRO A 1 381 ? 22.033 -0.024 -13.263 1.00 81.69 381 PRO A O 1
ATOM 3039 N N . VAL A 1 382 ? 20.049 0.884 -12.851 1.00 76.56 382 VAL A N 1
ATOM 3040 C CA . VAL A 1 382 ? 20.454 1.352 -11.524 1.00 76.56 382 VAL A CA 1
ATOM 3041 C C . VAL A 1 382 ? 20.287 0.246 -10.496 1.00 76.56 382 VAL A C 1
ATOM 3043 O O . VAL A 1 382 ? 19.259 -0.432 -10.477 1.00 76.56 382 VAL A O 1
ATOM 3046 N N . GLY A 1 383 ? 21.264 0.122 -9.600 1.00 64.56 383 GLY A N 1
ATOM 3047 C CA . GLY A 1 383 ? 21.182 -0.733 -8.427 1.00 64.56 383 GLY A CA 1
ATOM 3048 C C . GLY A 1 383 ? 21.850 -0.111 -7.191 1.00 64.56 383 GLY A C 1
ATOM 3049 O O . GLY A 1 383 ? 22.729 0.745 -7.339 1.00 64.56 383 GLY A O 1
ATOM 3050 N N . PRO A 1 384 ? 21.438 -0.510 -5.974 1.00 65.25 384 PRO A N 1
ATOM 3051 C CA . PRO A 1 384 ? 20.333 -1.428 -5.683 1.00 65.25 384 PRO A CA 1
ATOM 3052 C C . PRO A 1 384 ? 18.953 -0.765 -5.869 1.00 65.25 384 PRO A C 1
ATOM 3054 O O . PRO A 1 384 ? 18.766 0.408 -5.546 1.00 65.25 384 PRO A O 1
ATOM 3057 N N . GLY A 1 385 ? 17.971 -1.505 -6.391 1.00 71.94 385 GLY A N 1
ATOM 3058 C CA . GLY A 1 385 ? 16.631 -0.970 -6.657 1.00 71.94 385 GLY A CA 1
ATOM 3059 C C . GLY A 1 385 ? 15.746 -1.871 -7.518 1.00 71.94 385 GLY A C 1
ATOM 3060 O O . GLY A 1 385 ? 16.161 -2.935 -7.977 1.00 71.94 385 GLY A O 1
ATOM 3061 N N . PHE A 1 386 ? 14.504 -1.436 -7.739 1.00 75.31 386 PHE A N 1
ATOM 3062 C CA . PHE A 1 386 ? 13.555 -2.126 -8.614 1.00 75.31 386 PHE A CA 1
ATOM 3063 C C . PHE A 1 386 ? 13.461 -1.388 -9.941 1.00 75.31 386 PHE A C 1
ATOM 3065 O O . PHE A 1 386 ? 13.177 -0.192 -9.974 1.00 75.31 386 PHE A O 1
ATOM 3072 N N . VAL A 1 387 ? 13.650 -2.098 -11.044 1.00 81.38 387 VAL A N 1
ATOM 3073 C CA . VAL A 1 387 ? 13.577 -1.534 -12.390 1.00 81.38 387 VAL A CA 1
ATOM 3074 C C . VAL A 1 387 ? 12.452 -2.236 -13.131 1.00 81.38 387 VAL A C 1
ATOM 3076 O O . VAL A 1 387 ? 12.546 -3.413 -13.463 1.00 81.38 387 VAL A O 1
ATOM 3079 N N . SER A 1 388 ? 11.356 -1.519 -13.365 1.00 80.94 388 SER A N 1
ATOM 3080 C CA . SER A 1 388 ? 10.245 -2.004 -14.182 1.00 80.94 388 SER A CA 1
ATOM 3081 C C . SER A 1 388 ? 10.495 -1.600 -15.627 1.00 80.94 388 SER A C 1
ATOM 3083 O O . SER A 1 388 ? 10.339 -0.432 -15.984 1.00 80.94 388 SER A O 1
ATOM 3085 N N . LEU A 1 389 ? 10.878 -2.562 -16.458 1.00 86.38 389 LEU A N 1
ATOM 3086 C CA . LEU A 1 389 ? 11.139 -2.365 -17.875 1.00 86.38 389 LEU A CA 1
ATOM 3087 C C . LEU A 1 389 ? 9.888 -2.726 -18.686 1.00 86.38 389 LEU A C 1
ATOM 3089 O O . LEU A 1 389 ? 9.337 -3.821 -18.557 1.00 86.38 389 LEU A O 1
ATOM 3093 N N . SER A 1 390 ? 9.426 -1.779 -19.501 1.00 87.00 390 SER A N 1
ATOM 3094 C CA . SER A 1 390 ? 8.207 -1.925 -20.309 1.00 87.00 390 SER A CA 1
ATOM 3095 C C . SER A 1 390 ? 8.497 -2.074 -21.795 1.00 87.00 390 SER A C 1
ATOM 3097 O O . SER A 1 390 ? 7.745 -2.751 -22.484 1.00 87.00 390 SER A O 1
ATOM 3099 N N . ARG A 1 391 ? 9.576 -1.456 -22.287 1.00 91.75 391 ARG A N 1
ATOM 3100 C CA . ARG A 1 391 ? 9.969 -1.535 -23.694 1.00 91.75 391 ARG A CA 1
ATOM 3101 C C . ARG A 1 391 ? 11.464 -1.314 -23.862 1.00 91.75 391 ARG A C 1
ATOM 3103 O O . ARG A 1 391 ? 12.022 -0.398 -23.257 1.00 91.75 391 ARG A O 1
ATOM 3110 N N . ILE A 1 392 ? 12.074 -2.119 -24.724 1.00 94.69 392 ILE A N 1
ATOM 3111 C CA . ILE A 1 392 ? 13.370 -1.842 -25.349 1.00 94.69 392 ILE A CA 1
ATOM 3112 C C . ILE A 1 392 ? 13.137 -1.807 -26.853 1.00 94.69 392 ILE A C 1
ATOM 3114 O O . ILE A 1 392 ? 12.599 -2.768 -27.389 1.00 94.69 392 ILE A O 1
ATOM 3118 N N . ALA A 1 393 ? 13.565 -0.754 -27.539 1.00 94.75 393 ALA A N 1
ATOM 3119 C CA . ALA A 1 393 ? 13.522 -0.693 -28.994 1.00 94.75 393 ALA A CA 1
ATOM 3120 C C . ALA A 1 393 ? 14.819 -0.117 -29.564 1.00 94.75 393 ALA A C 1
ATOM 3122 O O . ALA A 1 393 ? 15.410 0.784 -28.978 1.00 94.75 393 ALA A O 1
ATOM 3123 N N . ILE A 1 394 ? 15.249 -0.619 -30.720 1.00 93.25 394 ILE A N 1
ATOM 3124 C CA . ILE A 1 394 ? 16.312 -0.001 -31.517 1.00 93.25 394 ILE A CA 1
ATOM 3125 C C . ILE A 1 394 ? 15.695 0.489 -32.816 1.00 93.25 394 ILE A C 1
ATOM 3127 O O . ILE A 1 394 ? 15.042 -0.282 -33.520 1.00 93.25 394 ILE A O 1
ATOM 3131 N N . ILE A 1 395 ? 15.888 1.771 -33.107 1.00 93.38 395 ILE A N 1
ATOM 3132 C CA . ILE A 1 395 ? 15.247 2.463 -34.224 1.00 93.38 395 ILE A CA 1
ATOM 3133 C C . ILE A 1 395 ? 16.326 3.157 -35.048 1.00 93.38 395 ILE A C 1
ATOM 3135 O O . ILE A 1 395 ? 17.160 3.874 -34.490 1.00 93.38 395 ILE A O 1
ATOM 3139 N N . ARG A 1 396 ? 16.316 2.946 -36.365 1.00 92.25 396 ARG A N 1
ATOM 3140 C CA . ARG A 1 396 ? 17.191 3.662 -37.297 1.00 92.25 396 ARG A CA 1
ATOM 3141 C C . ARG A 1 396 ? 16.751 5.121 -37.409 1.00 92.25 396 ARG A C 1
ATOM 3143 O O . ARG A 1 396 ? 15.566 5.402 -37.545 1.00 92.25 396 ARG A O 1
ATOM 3150 N N . GLU A 1 397 ? 17.701 6.046 -37.334 1.00 90.94 397 GLU A N 1
ATOM 3151 C CA . GLU A 1 397 ? 17.407 7.483 -37.253 1.00 90.94 397 GLU A CA 1
ATOM 3152 C C . GLU A 1 397 ? 16.990 8.095 -38.600 1.00 90.94 397 GLU A C 1
ATOM 3154 O O . GLU A 1 397 ? 16.270 9.086 -38.609 1.00 90.94 397 GLU A O 1
ATOM 3159 N N . GLU A 1 398 ? 17.413 7.519 -39.729 1.00 89.75 398 GLU A N 1
ATOM 3160 C CA . GLU A 1 398 ? 17.126 8.073 -41.061 1.00 89.75 398 GLU A CA 1
ATOM 3161 C C . GLU A 1 398 ? 15.650 7.936 -41.466 1.00 89.75 398 GLU A C 1
ATOM 3163 O O . GLU A 1 398 ? 15.052 8.886 -41.970 1.00 89.75 398 GLU A O 1
ATOM 3168 N N . ASP A 1 399 ? 15.064 6.757 -41.253 1.00 91.50 399 ASP A N 1
ATOM 3169 C CA . ASP A 1 399 ? 13.737 6.391 -41.759 1.00 91.50 399 ASP A CA 1
ATOM 3170 C C . ASP A 1 399 ? 12.777 5.887 -40.673 1.00 91.50 399 ASP A C 1
ATOM 3172 O O . ASP A 1 399 ? 11.689 5.406 -40.989 1.00 91.50 399 ASP A O 1
ATOM 3176 N N . GLU A 1 400 ? 13.168 5.989 -39.399 1.00 92.62 400 GLU A N 1
ATOM 3177 C CA . GLU A 1 400 ? 12.395 5.508 -38.247 1.00 92.62 400 GLU A CA 1
ATOM 3178 C C . GLU A 1 400 ? 12.095 3.993 -38.294 1.00 92.62 400 GLU A C 1
ATOM 3180 O O . GLU A 1 400 ? 11.173 3.506 -37.631 1.00 92.62 400 GLU A O 1
ATOM 3185 N N . ALA A 1 401 ? 12.878 3.211 -39.052 1.00 92.12 401 ALA A N 1
ATOM 3186 C CA . ALA A 1 401 ? 12.694 1.767 -39.131 1.00 92.12 401 ALA A CA 1
ATOM 3187 C C . ALA A 1 401 ? 13.022 1.081 -37.794 1.00 92.12 401 ALA A C 1
ATOM 3189 O O . ALA A 1 401 ? 14.099 1.260 -37.216 1.00 92.12 401 ALA A O 1
ATOM 3190 N N . LEU A 1 402 ? 12.099 0.241 -37.320 1.00 92.81 402 LEU A N 1
ATOM 3191 C CA . LEU A 1 402 ? 12.274 -0.567 -36.115 1.00 92.81 402 LEU A CA 1
ATOM 3192 C C . LEU A 1 402 ? 13.203 -1.756 -36.405 1.00 92.81 402 LEU A C 1
ATOM 3194 O O . LEU A 1 402 ? 12.808 -2.709 -37.073 1.00 92.81 402 LEU A O 1
ATOM 3198 N N . LEU A 1 403 ? 14.428 -1.709 -35.881 1.00 90.69 403 LEU A N 1
ATOM 3199 C CA . LEU A 1 403 ? 15.443 -2.754 -36.065 1.00 90.69 403 LEU A CA 1
ATOM 3200 C C . LEU A 1 403 ? 15.309 -3.885 -35.036 1.00 90.69 403 LEU A C 1
ATOM 3202 O O . LEU A 1 403 ? 15.638 -5.034 -35.328 1.00 90.69 403 LEU A O 1
ATOM 3206 N N . TYR A 1 404 ? 14.829 -3.560 -33.833 1.00 92.75 404 TYR A N 1
ATOM 3207 C CA . TYR A 1 404 ? 14.582 -4.506 -32.744 1.00 92.75 404 TYR A CA 1
ATOM 3208 C C . TYR A 1 404 ? 13.518 -3.962 -31.789 1.00 92.75 404 TYR A C 1
ATOM 3210 O O . TYR A 1 404 ? 13.490 -2.759 -31.531 1.00 92.75 404 TYR A O 1
ATOM 3218 N N . SER A 1 405 ? 12.694 -4.843 -31.216 1.00 93.25 405 SER A N 1
ATOM 3219 C CA . SER A 1 405 ? 11.821 -4.505 -30.089 1.00 93.25 405 SER A CA 1
ATOM 3220 C C . SER A 1 405 ? 11.667 -5.667 -29.108 1.00 93.25 405 SER A C 1
ATOM 3222 O O . SER A 1 405 ? 11.658 -6.833 -29.505 1.00 93.25 405 SER A O 1
ATOM 3224 N N . ALA A 1 406 ? 11.523 -5.328 -27.830 1.00 91.50 406 ALA A N 1
ATOM 3225 C CA . ALA A 1 406 ? 11.046 -6.203 -26.774 1.00 91.50 406 ALA A CA 1
ATOM 3226 C C . ALA A 1 406 ? 10.002 -5.460 -25.931 1.00 91.50 406 ALA A C 1
ATOM 3228 O O . ALA A 1 406 ? 10.335 -4.495 -25.238 1.00 91.50 406 ALA A O 1
ATOM 3229 N N . GLU A 1 407 ? 8.749 -5.914 -26.002 1.00 89.06 407 GLU A N 1
ATOM 3230 C CA . GLU A 1 407 ? 7.580 -5.275 -25.360 1.00 89.06 407 GLU A CA 1
ATOM 3231 C C . GLU A 1 407 ? 6.712 -6.268 -24.571 1.00 89.06 407 GLU A C 1
ATOM 3233 O O . GLU A 1 407 ? 5.743 -5.879 -23.924 1.00 89.06 407 GLU A O 1
ATOM 3238 N N . CYS A 1 408 ? 7.050 -7.560 -24.602 1.00 82.25 408 CYS A N 1
ATOM 3239 C CA . CYS A 1 408 ? 6.317 -8.604 -23.895 1.00 82.25 408 CYS A CA 1
ATOM 3240 C C . CYS A 1 408 ? 7.259 -9.614 -23.226 1.00 82.25 408 CYS A C 1
ATOM 3242 O O . CYS A 1 408 ? 8.447 -9.694 -23.544 1.00 82.25 408 CYS A O 1
ATOM 3244 N N . LEU A 1 409 ? 6.722 -10.437 -22.319 1.00 75.88 409 LEU A N 1
ATOM 3245 C CA . LEU A 1 409 ? 7.502 -11.429 -21.566 1.00 75.88 409 LEU A CA 1
ATOM 3246 C C . LEU A 1 409 ? 8.271 -12.417 -22.459 1.00 75.88 409 LEU A C 1
ATOM 3248 O O . LEU A 1 409 ? 9.400 -12.776 -22.130 1.00 75.88 409 LEU A O 1
ATOM 3252 N N . ALA A 1 410 ? 7.695 -12.818 -23.598 1.00 83.44 410 ALA A N 1
ATOM 3253 C CA . ALA A 1 410 ? 8.354 -13.715 -24.547 1.00 83.44 410 ALA A CA 1
ATOM 3254 C C . ALA A 1 410 ? 9.581 -13.066 -25.211 1.00 83.44 410 ALA A C 1
ATOM 3256 O O . ALA A 1 410 ? 10.572 -13.746 -25.474 1.00 83.44 410 ALA A O 1
ATOM 3257 N N . ASP A 1 411 ? 9.548 -11.752 -25.440 1.00 87.12 411 ASP A N 1
ATOM 3258 C CA . ASP A 1 411 ? 10.703 -11.018 -25.957 1.00 87.12 411 ASP A CA 1
ATOM 3259 C C . ASP A 1 411 ? 11.736 -10.769 -24.865 1.00 87.12 411 ASP A C 1
ATOM 3261 O O . ASP A 1 411 ? 12.925 -10.996 -25.077 1.00 87.12 411 ASP A O 1
ATOM 3265 N N . PHE A 1 412 ? 11.288 -10.389 -23.666 1.00 86.19 412 PHE A N 1
ATOM 3266 C CA . PHE A 1 412 ? 12.169 -10.206 -22.515 1.00 86.19 412 PHE A CA 1
ATOM 3267 C C . PHE A 1 412 ? 12.882 -11.497 -22.096 1.00 86.19 412 PHE A C 1
ATOM 3269 O O . PHE A 1 412 ? 13.968 -11.431 -21.530 1.00 86.19 412 PHE A O 1
ATOM 3276 N N . ALA A 1 413 ? 12.322 -12.674 -22.391 1.00 83.56 413 ALA A N 1
ATOM 3277 C CA . ALA A 1 413 ? 12.984 -13.960 -22.173 1.00 83.56 413 ALA A CA 1
ATOM 3278 C C . ALA A 1 413 ? 14.234 -14.173 -23.050 1.00 83.56 413 ALA A C 1
ATOM 3280 O O . ALA A 1 413 ? 15.050 -15.032 -22.730 1.00 83.56 413 ALA A O 1
ATOM 3281 N N . LYS A 1 414 ? 14.400 -13.399 -24.131 1.00 86.81 414 LYS A N 1
ATOM 3282 C CA . LYS A 1 414 ? 15.589 -13.433 -25.000 1.00 86.81 414 LYS A CA 1
ATOM 3283 C C . LYS A 1 414 ? 16.750 -12.599 -24.444 1.00 86.81 414 LYS A C 1
ATOM 3285 O O . LYS A 1 414 ? 17.846 -12.654 -24.996 1.00 86.81 414 LYS A O 1
ATOM 3290 N N . LEU A 1 415 ? 16.508 -11.803 -23.400 1.00 88.44 415 LEU A N 1
ATOM 3291 C CA . LEU A 1 415 ? 17.541 -11.026 -22.723 1.00 88.44 415 LEU A CA 1
ATOM 3292 C C . LEU A 1 415 ? 18.341 -11.931 -21.788 1.00 88.44 415 LEU A C 1
ATOM 3294 O O . LEU A 1 415 ? 17.769 -12.731 -21.048 1.00 88.44 415 LEU A O 1
ATOM 3298 N N . GLU A 1 416 ? 19.657 -11.757 -21.780 1.00 87.62 416 GLU A N 1
ATOM 3299 C CA . GLU A 1 416 ? 20.521 -12.388 -20.786 1.00 87.62 416 GLU A CA 1
ATOM 3300 C C . GLU A 1 416 ? 20.766 -11.392 -19.648 1.00 87.62 416 GLU A C 1
ATOM 3302 O O . GLU A 1 416 ? 21.018 -10.212 -19.882 1.00 87.62 416 GLU A O 1
ATOM 3307 N N . LEU A 1 417 ? 20.634 -11.845 -18.403 1.00 85.69 417 LEU A N 1
ATOM 3308 C CA . LEU A 1 417 ? 20.754 -11.008 -17.209 1.00 85.69 417 LEU A CA 1
ATOM 3309 C C . LEU A 1 417 ? 21.940 -11.496 -16.381 1.00 85.69 417 LEU A C 1
ATOM 3311 O O . LEU A 1 417 ? 22.158 -12.705 -16.273 1.00 85.69 417 LEU A O 1
ATOM 3315 N N . SER A 1 418 ? 22.691 -10.580 -15.765 1.00 82.06 418 SER A N 1
ATOM 3316 C CA . SER A 1 418 ? 23.707 -10.986 -14.792 1.00 82.06 418 SER A CA 1
ATOM 3317 C C . SER A 1 418 ? 23.063 -11.719 -13.612 1.00 82.06 418 SER A C 1
ATOM 3319 O O . SER A 1 418 ? 21.913 -11.471 -13.253 1.00 82.06 418 SER A O 1
ATOM 3321 N N . ALA A 1 419 ? 23.822 -12.597 -12.947 1.00 69.75 419 ALA A N 1
ATOM 3322 C CA . ALA A 1 419 ? 23.341 -13.378 -11.797 1.00 69.75 419 ALA A CA 1
ATOM 3323 C C . ALA A 1 419 ? 22.814 -12.527 -10.619 1.00 69.75 419 ALA A C 1
ATOM 3325 O O . ALA A 1 419 ? 22.244 -13.063 -9.674 1.00 69.75 419 ALA A O 1
ATOM 3326 N N . ARG A 1 420 ? 23.035 -11.209 -10.662 1.00 69.94 420 ARG A N 1
ATOM 3327 C CA . ARG A 1 420 ? 22.686 -10.228 -9.627 1.00 69.94 420 ARG A CA 1
ATOM 3328 C C . ARG A 1 420 ? 21.416 -9.435 -9.955 1.00 69.94 420 ARG A C 1
ATOM 3330 O O . ARG A 1 420 ? 21.030 -8.534 -9.213 1.00 69.94 420 ARG A O 1
ATOM 3337 N N . LEU A 1 421 ? 20.767 -9.787 -11.065 1.00 72.06 421 LEU A N 1
ATOM 3338 C CA . LEU A 1 421 ? 19.444 -9.331 -11.454 1.00 72.06 421 LEU A CA 1
ATOM 3339 C C . LEU A 1 421 ? 18.460 -10.486 -11.315 1.00 72.06 421 LEU A C 1
ATOM 3341 O O . LEU A 1 421 ? 18.471 -11.422 -12.116 1.00 72.06 421 LEU A O 1
ATOM 3345 N N . LEU A 1 422 ? 17.570 -10.411 -10.324 1.00 67.94 422 LEU A N 1
ATOM 3346 C CA . LEU A 1 422 ? 16.433 -11.327 -10.300 1.00 67.94 422 LEU A CA 1
ATOM 3347 C C . LEU A 1 422 ? 15.340 -10.812 -11.229 1.00 67.94 422 LEU A C 1
ATOM 3349 O O . LEU A 1 422 ? 14.930 -9.651 -11.160 1.00 67.94 422 LEU A O 1
ATOM 3353 N N . LYS A 1 423 ? 14.847 -11.711 -12.076 1.00 73.12 423 LYS A N 1
ATOM 3354 C CA . LYS A 1 423 ? 13.691 -11.488 -12.935 1.00 73.12 423 LYS A CA 1
ATOM 3355 C C . LYS A 1 423 ? 12.422 -11.901 -12.197 1.00 73.12 423 LYS A C 1
ATOM 3357 O O . LYS A 1 423 ? 12.314 -13.035 -11.736 1.00 73.12 423 LYS A O 1
ATOM 3362 N N . HIS A 1 424 ? 11.440 -11.008 -12.162 1.00 66.62 424 HIS A N 1
ATOM 3363 C CA . HIS A 1 424 ? 10.076 -11.332 -11.771 1.00 66.62 424 HIS A CA 1
ATOM 3364 C C . HIS A 1 424 ? 9.096 -10.871 -12.856 1.00 66.62 424 HIS A C 1
ATOM 3366 O O . HIS A 1 424 ? 9.176 -9.751 -13.364 1.00 66.62 424 HIS A O 1
ATOM 3372 N N . GLU A 1 425 ? 8.188 -11.758 -13.253 1.00 64.31 425 GLU A N 1
ATOM 3373 C CA . GLU A 1 425 ? 7.211 -11.486 -14.308 1.00 64.31 425 GLU A CA 1
ATOM 3374 C C . GLU A 1 425 ? 5.909 -10.991 -13.671 1.00 64.31 425 GLU A C 1
ATOM 3376 O O . GLU A 1 425 ? 5.229 -11.743 -12.975 1.00 64.31 425 GLU A O 1
ATOM 3381 N N . VAL A 1 426 ? 5.561 -9.719 -13.896 1.00 52.50 426 VAL A N 1
ATOM 3382 C CA . VAL A 1 426 ? 4.338 -9.107 -13.348 1.00 52.50 426 VAL A CA 1
ATOM 3383 C C . VAL A 1 426 ? 3.512 -8.516 -14.486 1.00 52.50 426 VAL A C 1
ATOM 3385 O O . VAL A 1 426 ? 3.797 -7.424 -14.986 1.00 52.50 426 VAL A O 1
ATOM 3388 N N . GLY A 1 427 ? 2.458 -9.228 -14.889 1.00 61.09 427 GLY A N 1
ATOM 3389 C CA . GLY A 1 427 ? 1.622 -8.829 -16.023 1.00 61.09 427 GLY A CA 1
ATOM 3390 C C . GLY A 1 427 ? 2.391 -8.922 -17.345 1.00 61.09 427 GLY A C 1
ATOM 3391 O O . GLY A 1 427 ? 2.876 -9.993 -17.687 1.00 61.09 427 GLY A O 1
ATOM 3392 N N . GLN A 1 428 ? 2.498 -7.815 -18.091 1.00 58.06 428 GLN A N 1
ATOM 3393 C CA . GLN A 1 428 ? 3.269 -7.741 -19.347 1.00 58.06 428 GLN A CA 1
ATOM 3394 C C . GLN A 1 428 ? 4.663 -7.107 -19.190 1.00 58.06 428 GLN A C 1
ATOM 3396 O O . GLN A 1 428 ? 5.420 -7.050 -20.155 1.00 58.06 428 GLN A O 1
ATOM 3401 N N . HIS A 1 429 ? 5.019 -6.643 -17.989 1.00 66.19 429 HIS A N 1
ATOM 3402 C CA . HIS A 1 429 ? 6.275 -5.935 -17.737 1.00 66.19 429 HIS A CA 1
ATOM 3403 C C . HIS A 1 429 ? 7.338 -6.855 -17.136 1.00 66.19 429 HIS A C 1
ATOM 3405 O O . HIS A 1 429 ? 7.025 -7.777 -16.375 1.00 66.19 429 HIS A O 1
ATOM 3411 N N . LEU A 1 430 ? 8.604 -6.551 -17.425 1.00 75.69 430 LEU A N 1
ATOM 3412 C CA . LEU A 1 430 ? 9.745 -7.198 -16.790 1.00 75.69 430 LEU A CA 1
ATOM 3413 C C . LEU A 1 430 ? 10.134 -6.412 -15.534 1.00 75.69 430 LEU A C 1
ATOM 3415 O O . LEU A 1 430 ? 10.650 -5.298 -15.636 1.00 75.69 430 LEU A O 1
ATOM 3419 N N . LEU A 1 431 ? 9.895 -6.985 -14.353 1.00 73.88 431 LEU A N 1
ATOM 3420 C CA . LEU A 1 431 ? 10.400 -6.428 -13.103 1.00 73.88 431 LEU A CA 1
ATOM 3421 C C . LEU A 1 431 ? 11.782 -7.016 -12.822 1.00 73.88 431 LEU A C 1
ATOM 3423 O O . LEU A 1 431 ? 11.948 -8.229 -12.697 1.00 73.88 431 LEU A O 1
ATOM 3427 N N . LEU A 1 432 ? 12.768 -6.136 -12.725 1.00 76.75 432 LEU A N 1
ATOM 3428 C CA . LEU A 1 432 ? 14.146 -6.469 -12.417 1.00 76.75 432 LEU A CA 1
ATOM 3429 C C . LEU A 1 432 ? 14.482 -6.002 -11.005 1.00 76.75 432 LEU A C 1
ATOM 3431 O O . LEU A 1 432 ? 14.298 -4.830 -10.671 1.00 76.75 432 LEU A O 1
ATOM 3435 N N . LEU A 1 433 ? 14.991 -6.917 -10.187 1.00 71.94 433 LEU A N 1
ATOM 3436 C CA . LEU A 1 433 ? 15.525 -6.611 -8.867 1.00 71.94 433 LEU A CA 1
ATOM 3437 C C . LEU A 1 433 ? 17.047 -6.529 -8.957 1.00 71.94 433 LEU A C 1
ATOM 3439 O O . LEU A 1 433 ? 17.712 -7.559 -9.067 1.00 71.94 433 LEU A O 1
ATOM 3443 N N . ALA A 1 434 ? 17.585 -5.314 -8.904 1.00 73.38 434 ALA A N 1
ATOM 3444 C CA . ALA A 1 434 ? 19.018 -5.089 -8.790 1.00 73.38 434 ALA A CA 1
ATOM 3445 C C . ALA A 1 434 ? 19.407 -5.142 -7.310 1.00 73.38 434 ALA A C 1
ATOM 3447 O O . ALA A 1 434 ? 19.024 -4.265 -6.533 1.00 73.38 434 ALA A O 1
ATOM 3448 N N . THR A 1 435 ? 20.127 -6.188 -6.905 1.00 63.78 435 THR A N 1
ATOM 3449 C CA . THR A 1 435 ? 20.483 -6.410 -5.493 1.00 63.78 435 THR A CA 1
ATOM 3450 C C . THR A 1 435 ? 21.796 -5.760 -5.067 1.00 63.78 435 THR A C 1
ATOM 3452 O O . THR A 1 435 ? 22.068 -5.670 -3.874 1.00 63.78 435 THR A O 1
ATOM 3455 N N . ASP A 1 436 ? 22.612 -5.315 -6.019 1.00 63.44 436 ASP A N 1
ATOM 3456 C CA . ASP A 1 436 ? 23.898 -4.661 -5.793 1.00 63.44 436 ASP A CA 1
ATOM 3457 C C . ASP A 1 436 ? 24.099 -3.487 -6.768 1.00 63.44 436 ASP A C 1
ATOM 3459 O O . ASP A 1 436 ? 23.169 -3.066 -7.455 1.00 63.44 436 ASP A O 1
ATOM 3463 N N . SER A 1 437 ? 25.303 -2.918 -6.792 1.00 61.34 437 SER A N 1
ATOM 3464 C CA . SER A 1 437 ? 25.636 -1.718 -7.564 1.00 61.34 437 SER A CA 1
ATOM 3465 C C . SER A 1 437 ? 26.040 -1.969 -9.027 1.00 61.34 437 SER A C 1
ATOM 3467 O O . SER A 1 437 ? 26.464 -1.018 -9.676 1.00 61.34 437 SER A O 1
ATOM 3469 N N . ASP A 1 438 ? 25.953 -3.202 -9.548 1.00 69.56 438 ASP A N 1
ATOM 3470 C CA . ASP A 1 438 ? 26.350 -3.522 -10.937 1.00 69.56 438 ASP A CA 1
ATOM 3471 C C . ASP A 1 438 ? 25.387 -4.513 -11.641 1.00 69.56 438 ASP A C 1
ATOM 3473 O O . ASP A 1 438 ? 25.786 -5.602 -12.077 1.00 69.56 438 ASP A O 1
ATOM 3477 N N . PRO A 1 439 ? 24.081 -4.192 -11.727 1.00 80.94 439 PRO A N 1
ATOM 3478 C CA . PRO A 1 439 ? 23.138 -4.977 -12.519 1.00 80.94 439 PRO A CA 1
ATOM 3479 C C . PRO A 1 439 ? 23.426 -4.812 -14.021 1.00 80.94 439 PRO A C 1
ATOM 3481 O O . PRO A 1 439 ? 23.680 -3.705 -14.483 1.00 80.94 439 PRO A O 1
ATOM 3484 N N . GLN A 1 440 ? 23.348 -5.896 -14.805 1.00 88.19 440 GLN A N 1
ATOM 3485 C CA . GLN A 1 440 ? 23.672 -5.876 -16.241 1.00 88.19 440 GLN A CA 1
ATOM 3486 C C . GLN A 1 440 ? 22.638 -6.650 -17.070 1.00 88.19 440 GLN A C 1
ATOM 3488 O O . GLN A 1 440 ? 22.360 -7.823 -16.809 1.00 88.19 440 GLN A O 1
ATOM 3493 N N . ILE A 1 441 ? 22.086 -5.991 -18.089 1.00 89.94 441 ILE A N 1
ATOM 3494 C CA . ILE A 1 441 ? 21.143 -6.548 -19.064 1.00 89.94 441 ILE A CA 1
ATOM 3495 C C . ILE A 1 441 ? 21.854 -6.638 -20.413 1.00 89.94 441 ILE A C 1
ATOM 3497 O O . ILE A 1 441 ? 22.297 -5.627 -20.955 1.00 89.94 441 ILE A O 1
ATOM 3501 N N . TYR A 1 442 ? 21.914 -7.827 -20.993 1.00 90.38 442 TYR A N 1
ATOM 3502 C CA . TYR A 1 442 ? 22.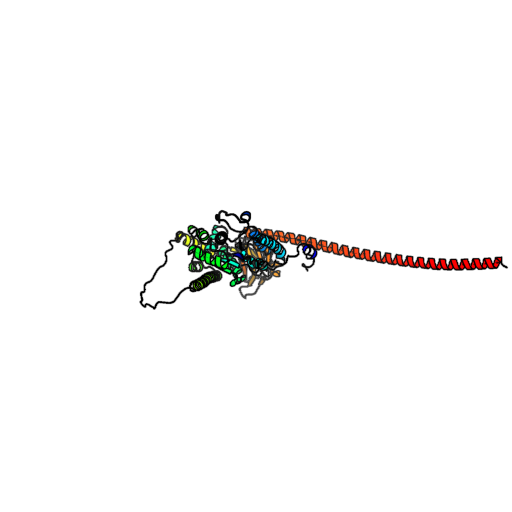507 -8.068 -22.300 1.00 90.38 442 TYR A CA 1
ATOM 3503 C C . TYR A 1 442 ? 21.415 -8.286 -23.341 1.00 90.38 442 TYR A C 1
ATOM 3505 O O . TYR A 1 442 ? 20.563 -9.171 -23.208 1.00 90.38 442 TYR A O 1
ATOM 3513 N N . LEU A 1 443 ? 21.459 -7.485 -24.403 1.00 90.94 443 LEU A N 1
ATOM 3514 C CA . LEU A 1 443 ? 20.603 -7.687 -25.565 1.00 90.94 443 LEU A CA 1
ATOM 3515 C C . LEU A 1 443 ? 21.134 -8.865 -26.400 1.00 90.94 443 LEU A C 1
ATOM 3517 O O . LEU A 1 443 ? 22.348 -9.109 -26.422 1.00 90.94 443 LEU A O 1
ATOM 3521 N N . PRO A 1 444 ? 20.255 -9.584 -27.122 1.00 88.25 444 PRO A N 1
ATOM 3522 C CA . PRO A 1 444 ? 20.696 -10.564 -28.106 1.00 88.25 444 PRO A CA 1
ATOM 3523 C C . PRO A 1 444 ? 21.538 -9.892 -29.200 1.00 88.25 444 PRO A C 1
ATOM 3525 O O . PRO A 1 444 ? 21.517 -8.672 -29.374 1.00 88.25 444 PRO A O 1
ATOM 3528 N N . VAL A 1 445 ? 22.287 -10.692 -29.959 1.00 86.56 445 VAL A N 1
ATOM 3529 C CA . VAL A 1 445 ? 22.946 -10.190 -31.172 1.00 86.56 445 VAL A CA 1
ATOM 3530 C C . VAL A 1 445 ? 21.861 -9.868 -32.198 1.00 86.56 445 VAL A C 1
ATOM 3532 O O . VAL A 1 445 ? 21.010 -10.710 -32.478 1.00 86.56 445 VAL A O 1
ATOM 3535 N N . ILE A 1 446 ? 21.877 -8.647 -32.731 1.00 84.25 446 ILE A N 1
ATOM 3536 C CA . ILE A 1 446 ? 20.885 -8.159 -33.693 1.00 84.25 446 ILE A CA 1
ATOM 3537 C C . ILE A 1 446 ? 21.592 -8.009 -35.040 1.00 84.25 446 ILE A C 1
ATOM 3539 O O . ILE A 1 446 ? 22.319 -7.046 -35.269 1.00 84.25 446 ILE A O 1
ATOM 3543 N N . GLU A 1 447 ? 21.400 -8.987 -35.923 1.00 80.88 447 GLU A N 1
ATOM 3544 C CA . GLU A 1 447 ? 22.090 -9.069 -37.221 1.00 80.88 447 GLU A CA 1
ATOM 3545 C C . GLU A 1 447 ? 21.703 -7.941 -38.189 1.00 80.88 447 GLU A C 1
ATOM 3547 O O . GLU A 1 447 ? 22.457 -7.612 -39.098 1.00 80.88 447 GLU A O 1
ATOM 3552 N N . THR A 1 448 ? 20.538 -7.324 -37.982 1.00 78.25 448 THR A N 1
ATOM 3553 C CA . THR A 1 448 ? 20.005 -6.233 -38.809 1.00 78.25 448 THR A CA 1
ATOM 3554 C C . THR A 1 448 ? 20.625 -4.867 -38.504 1.00 78.25 448 THR A C 1
ATOM 3556 O O . THR A 1 448 ? 20.281 -3.888 -39.168 1.00 78.25 448 THR A O 1
ATOM 3559 N N . LEU A 1 449 ? 21.525 -4.762 -37.517 1.00 80.50 449 LEU A N 1
ATOM 3560 C CA . LEU A 1 449 ? 22.213 -3.508 -37.202 1.00 80.50 449 LEU A CA 1
ATOM 3561 C C . LEU A 1 449 ? 23.253 -3.178 -38.286 1.00 80.50 449 LEU A C 1
ATOM 3563 O O . LEU A 1 449 ? 24.352 -3.733 -38.299 1.00 80.50 449 LEU A O 1
ATOM 3567 N N . GLY A 1 450 ? 22.892 -2.261 -39.185 1.00 73.69 450 GLY A N 1
ATOM 3568 C CA . GLY A 1 450 ? 23.773 -1.716 -40.221 1.00 73.69 450 GLY A CA 1
ATOM 3569 C C . GLY A 1 450 ? 24.755 -0.648 -39.717 1.00 73.69 450 GLY A C 1
ATOM 3570 O O . GLY A 1 450 ? 24.927 -0.440 -38.512 1.00 73.69 450 GLY A O 1
ATOM 3571 N N . GLU A 1 451 ? 25.415 0.042 -40.655 1.00 76.56 451 GLU A N 1
ATOM 3572 C CA . GLU A 1 451 ? 26.274 1.201 -40.344 1.00 76.56 451 GLU A CA 1
ATOM 3573 C C . GLU A 1 451 ? 25.482 2.495 -40.121 1.00 76.56 451 GLU A C 1
ATOM 3575 O O . GLU A 1 451 ? 25.982 3.411 -39.458 1.00 76.56 451 GLU A O 1
ATOM 3580 N N . ASP A 1 452 ? 24.247 2.540 -40.625 1.00 84.44 452 ASP A N 1
ATOM 3581 C CA . ASP A 1 452 ? 23.345 3.678 -40.484 1.00 84.44 452 ASP A CA 1
ATOM 3582 C C . ASP A 1 452 ? 23.165 4.059 -39.001 1.00 84.44 452 ASP A C 1
ATOM 3584 O O . ASP A 1 452 ? 23.094 3.181 -38.131 1.00 84.44 452 ASP A O 1
ATOM 3588 N N . PRO A 1 453 ? 23.072 5.359 -38.671 1.00 89.69 453 PRO A N 1
ATOM 3589 C CA . PRO A 1 453 ? 22.788 5.805 -37.313 1.00 89.69 453 PRO A CA 1
ATOM 3590 C C . PRO A 1 453 ? 21.488 5.215 -36.759 1.00 89.69 453 PRO A C 1
ATOM 3592 O O . PRO A 1 453 ? 20.449 5.209 -37.421 1.00 89.69 453 PRO A O 1
ATOM 3595 N N . TYR A 1 454 ? 21.541 4.738 -35.517 1.00 91.44 454 TYR A N 1
ATOM 3596 C CA . TYR A 1 454 ? 20.383 4.229 -34.792 1.00 91.44 454 TYR A CA 1
ATOM 3597 C C . TYR A 1 454 ? 20.431 4.646 -33.325 1.00 91.44 454 TYR A C 1
ATOM 3599 O O . TYR A 1 454 ? 21.504 4.770 -32.718 1.00 91.44 454 TYR A O 1
ATOM 3607 N N . ARG A 1 455 ? 19.239 4.777 -32.744 1.00 93.69 455 ARG A N 1
ATOM 3608 C CA . ARG A 1 455 ? 19.023 5.098 -31.336 1.00 93.69 455 ARG A CA 1
ATOM 3609 C C . ARG A 1 455 ? 18.422 3.921 -30.580 1.00 93.69 455 ARG A C 1
ATOM 3611 O O . ARG A 1 455 ? 17.684 3.109 -31.140 1.00 93.69 455 ARG A O 1
ATOM 3618 N N . LEU A 1 456 ? 18.720 3.861 -29.289 1.00 94.50 456 LEU A N 1
ATOM 3619 C CA . LEU A 1 456 ? 18.087 2.951 -28.339 1.00 94.50 456 LEU A CA 1
ATOM 3620 C C . LEU A 1 456 ? 16.986 3.712 -27.597 1.00 94.50 456 LEU A C 1
ATOM 3622 O O . LEU A 1 456 ? 17.249 4.736 -26.967 1.00 94.50 456 LEU A O 1
ATOM 3626 N N . GLU A 1 457 ? 15.761 3.205 -27.653 1.00 95.62 457 GLU A N 1
ATOM 3627 C CA . GLU A 1 457 ? 14.643 3.694 -26.854 1.00 95.62 457 GLU A CA 1
ATOM 3628 C C . GLU A 1 457 ? 14.338 2.724 -25.709 1.00 95.62 457 GLU A C 1
ATOM 3630 O O . GLU A 1 457 ? 14.133 1.528 -25.924 1.00 95.62 457 GLU A O 1
ATOM 3635 N N . LEU A 1 458 ? 14.304 3.244 -24.480 1.00 93.12 458 LEU A N 1
ATOM 3636 C CA . LEU A 1 458 ? 14.029 2.469 -23.269 1.00 93.12 458 LEU A CA 1
ATOM 3637 C C . LEU A 1 458 ? 12.870 3.092 -22.505 1.00 93.12 458 LEU A C 1
ATOM 3639 O O . LEU A 1 458 ? 12.998 4.209 -22.008 1.00 93.12 458 LEU A O 1
ATOM 3643 N N . THR A 1 459 ? 11.770 2.360 -22.346 1.00 91.38 459 THR A N 1
ATOM 3644 C CA . THR A 1 459 ? 10.676 2.763 -21.455 1.00 91.38 459 THR A CA 1
ATOM 3645 C C . THR A 1 459 ? 10.787 1.995 -20.150 1.00 91.38 459 THR A C 1
ATOM 3647 O O . THR A 1 459 ? 10.557 0.781 -20.109 1.00 91.38 459 THR A O 1
ATOM 3650 N N . LEU A 1 460 ? 11.137 2.699 -19.075 1.00 88.75 460 LEU A N 1
ATOM 3651 C CA . LEU A 1 460 ? 11.367 2.104 -17.763 1.00 88.75 460 LEU A CA 1
ATOM 3652 C C . LEU A 1 460 ? 10.915 3.015 -16.623 1.00 88.75 460 LEU A C 1
ATOM 3654 O O . LEU A 1 460 ? 10.824 4.232 -16.768 1.00 88.75 460 LEU A O 1
ATOM 3658 N N . GLN A 1 461 ? 10.673 2.410 -15.467 1.00 81.81 461 GLN A N 1
ATOM 3659 C CA . GLN A 1 461 ? 10.502 3.101 -14.195 1.00 81.81 461 GLN A CA 1
ATOM 3660 C C . GLN A 1 461 ? 11.483 2.498 -13.192 1.00 81.81 461 GLN A C 1
ATOM 3662 O O . GLN A 1 461 ? 11.438 1.292 -12.942 1.00 81.81 461 GLN A O 1
ATOM 3667 N N . VAL A 1 462 ? 12.346 3.324 -12.599 1.00 77.69 462 VAL A N 1
ATOM 3668 C CA . VAL A 1 462 ? 13.185 2.892 -11.474 1.00 77.69 462 VAL A CA 1
ATOM 3669 C C . VAL A 1 462 ? 12.478 3.263 -10.192 1.00 77.69 462 VAL A C 1
ATOM 3671 O O . VAL A 1 462 ? 12.304 4.441 -9.915 1.00 77.69 462 VAL A O 1
ATOM 3674 N N . GLN A 1 463 ? 12.036 2.285 -9.419 1.00 71.25 463 GLN A N 1
ATOM 3675 C CA . GLN A 1 463 ? 11.395 2.550 -8.144 1.00 71.25 463 GLN A CA 1
ATOM 3676 C C . GLN A 1 463 ? 12.451 2.655 -7.053 1.00 71.25 463 GLN A C 1
ATOM 3678 O O . GLN A 1 463 ? 13.225 1.720 -6.825 1.00 71.25 463 GLN A O 1
ATOM 3683 N N . SER A 1 464 ? 12.448 3.790 -6.357 1.00 63.28 464 SER A N 1
ATOM 3684 C CA . SER A 1 464 ? 13.229 3.930 -5.138 1.00 63.28 464 SER A CA 1
ATOM 3685 C C . SER A 1 464 ? 12.626 2.987 -4.101 1.00 63.28 464 SER A C 1
ATOM 3687 O O . SER A 1 464 ? 11.432 3.054 -3.813 1.00 63.28 464 SER A O 1
ATOM 3689 N N . ALA A 1 465 ? 13.440 2.111 -3.530 1.00 63.53 465 ALA A N 1
ATOM 3690 C CA . ALA A 1 465 ? 13.073 1.285 -2.391 1.00 63.53 465 ALA A CA 1
ATOM 3691 C C . ALA A 1 465 ? 14.234 1.305 -1.400 1.00 63.53 465 ALA A C 1
ATOM 3693 O O . ALA A 1 465 ? 15.372 1.585 -1.778 1.00 63.53 465 ALA A O 1
ATOM 3694 N N . THR A 1 466 ? 13.965 1.032 -0.124 1.00 64.69 466 THR A N 1
ATOM 3695 C CA . THR A 1 466 ? 15.069 0.900 0.834 1.00 64.69 466 THR A CA 1
ATOM 3696 C C . THR A 1 466 ? 15.896 -0.340 0.490 1.00 64.69 466 THR A C 1
ATOM 3698 O O . THR A 1 466 ? 15.351 -1.324 -0.015 1.00 64.69 466 THR A O 1
ATOM 3701 N N . GLN A 1 467 ? 17.195 -0.337 0.801 1.00 64.56 467 GLN A N 1
ATOM 3702 C CA . GLN A 1 467 ? 18.046 -1.516 0.608 1.00 64.56 467 GLN A CA 1
ATOM 3703 C C . GLN A 1 467 ? 17.453 -2.756 1.302 1.00 64.56 467 GLN A C 1
ATOM 3705 O O . GLN A 1 467 ? 17.365 -3.829 0.711 1.00 64.56 467 GLN A O 1
ATOM 3710 N N . GLY A 1 468 ? 16.918 -2.584 2.515 1.00 65.44 468 GLY A N 1
ATOM 3711 C CA . GLY A 1 468 ? 16.236 -3.663 3.226 1.00 65.44 468 GLY A CA 1
ATOM 3712 C C . GLY A 1 468 ? 14.983 -4.186 2.507 1.00 65.44 468 GLY A C 1
ATOM 3713 O O . GLY A 1 468 ? 14.643 -5.354 2.669 1.00 65.44 468 GLY A O 1
ATOM 3714 N N . ALA A 1 469 ? 14.280 -3.365 1.718 1.00 66.44 469 ALA A N 1
ATOM 3715 C CA . ALA A 1 469 ? 13.158 -3.821 0.889 1.00 66.44 469 ALA A CA 1
ATOM 3716 C C . ALA A 1 469 ? 13.626 -4.757 -0.226 1.00 66.44 469 ALA A C 1
ATOM 3718 O O . ALA A 1 469 ? 13.035 -5.816 -0.436 1.00 66.44 469 ALA A O 1
ATOM 3719 N N . VAL A 1 470 ? 14.707 -4.363 -0.904 1.00 67.00 470 VAL A N 1
ATOM 3720 C CA . VAL A 1 470 ? 15.338 -5.130 -1.982 1.00 67.00 470 VAL A CA 1
ATOM 3721 C C . VAL A 1 470 ? 15.820 -6.480 -1.446 1.00 67.00 470 VAL A C 1
ATOM 3723 O O . VAL A 1 470 ? 15.485 -7.519 -2.008 1.00 67.00 470 VAL A O 1
ATOM 3726 N N . GLU A 1 471 ? 16.514 -6.489 -0.306 1.00 69.31 471 GLU A N 1
ATOM 3727 C CA . GLU A 1 471 ? 16.999 -7.714 0.346 1.00 69.31 471 GLU A CA 1
ATOM 3728 C C . GLU A 1 471 ? 15.860 -8.649 0.785 1.00 69.31 471 GLU A C 1
ATOM 3730 O O . GLU A 1 471 ? 15.939 -9.864 0.580 1.00 69.31 471 GLU A O 1
ATOM 3735 N N . ARG A 1 472 ? 14.777 -8.101 1.360 1.00 71.69 472 ARG A N 1
ATOM 3736 C CA . ARG A 1 472 ? 13.595 -8.890 1.748 1.00 71.69 472 ARG A CA 1
ATOM 3737 C C . ARG A 1 472 ? 12.946 -9.557 0.541 1.00 71.69 472 ARG A C 1
ATOM 3739 O O . ARG A 1 472 ? 12.672 -10.753 0.602 1.00 71.69 472 ARG A O 1
ATOM 3746 N N . GLN A 1 473 ? 12.735 -8.812 -0.545 1.00 68.44 473 GLN A N 1
ATOM 3747 C CA . GLN A 1 473 ? 12.140 -9.366 -1.761 1.00 68.44 473 GLN A CA 1
ATOM 3748 C C . GLN A 1 473 ? 13.057 -10.382 -2.443 1.00 68.44 473 GLN A C 1
ATOM 3750 O O . GLN A 1 473 ? 12.587 -11.437 -2.858 1.00 68.44 473 GLN A O 1
ATOM 3755 N N . HIS A 1 474 ? 14.371 -10.140 -2.466 1.00 70.56 474 HIS A N 1
ATOM 3756 C CA . HIS A 1 474 ? 15.340 -11.126 -2.944 1.00 70.56 474 HIS A CA 1
ATOM 3757 C C . HIS A 1 474 ? 15.215 -12.450 -2.176 1.00 70.56 474 HIS A C 1
ATOM 3759 O O . HIS A 1 474 ? 15.103 -13.518 -2.777 1.00 70.56 474 HIS A O 1
ATOM 3765 N N . LYS A 1 475 ? 15.186 -12.383 -0.838 1.00 70.31 475 LYS A N 1
ATOM 3766 C CA . LYS A 1 475 ? 15.042 -13.570 0.010 1.00 70.31 475 LYS A CA 1
ATOM 3767 C C . LYS A 1 475 ? 13.706 -14.285 -0.222 1.00 70.31 475 LYS A C 1
ATOM 3769 O O . LYS A 1 475 ? 13.706 -15.503 -0.377 1.00 70.31 475 LYS A O 1
ATOM 3774 N N . ALA A 1 476 ? 12.600 -13.543 -0.280 1.00 67.69 476 ALA A N 1
ATOM 3775 C CA . ALA A 1 476 ? 11.270 -14.104 -0.506 1.00 67.69 476 ALA A CA 1
ATOM 3776 C C . ALA A 1 476 ? 11.174 -14.821 -1.864 1.00 67.69 476 ALA A C 1
ATOM 3778 O O . ALA A 1 476 ? 10.731 -15.967 -1.928 1.00 67.69 476 ALA A O 1
ATOM 3779 N N . LEU A 1 477 ? 11.670 -14.198 -2.937 1.00 66.44 477 LEU A N 1
ATOM 3780 C CA . LEU A 1 477 ? 11.703 -14.790 -4.278 1.00 66.44 477 LEU A CA 1
ATOM 3781 C C . LEU A 1 477 ? 12.603 -16.033 -4.345 1.00 66.44 477 LEU A C 1
ATOM 3783 O O . LEU A 1 477 ? 12.251 -17.021 -4.997 1.00 66.44 477 LEU A O 1
ATOM 3787 N N . ALA A 1 478 ? 13.747 -16.018 -3.656 1.00 67.56 478 ALA A N 1
ATOM 3788 C CA . ALA A 1 478 ? 14.637 -17.173 -3.571 1.00 67.56 478 ALA A CA 1
ATOM 3789 C C . ALA A 1 478 ? 13.972 -18.354 -2.838 1.00 67.56 478 ALA A C 1
ATOM 3791 O O . ALA A 1 478 ? 14.039 -19.496 -3.303 1.00 67.56 478 ALA A O 1
ATOM 3792 N N . GLU A 1 479 ? 13.288 -18.089 -1.722 1.00 69.12 479 GLU A N 1
ATOM 3793 C CA . GLU A 1 479 ? 12.520 -19.099 -0.987 1.00 69.12 479 GLU A CA 1
ATOM 3794 C C . GLU A 1 479 ? 11.367 -19.649 -1.834 1.00 69.12 479 GLU A C 1
ATOM 3796 O O . GLU A 1 479 ? 11.230 -20.868 -1.958 1.00 69.12 479 GLU A O 1
ATOM 3801 N N . GLN A 1 480 ? 10.598 -18.779 -2.495 1.00 65.75 480 GLN A N 1
ATOM 3802 C CA . GLN A 1 480 ? 9.503 -19.178 -3.378 1.00 65.75 480 GLN A CA 1
ATOM 3803 C C . GLN A 1 480 ? 9.992 -20.057 -4.535 1.00 65.75 480 GLN A C 1
ATOM 3805 O O . GLN A 1 480 ? 9.377 -21.082 -4.832 1.00 65.75 480 GLN A O 1
ATOM 3810 N N . SER A 1 481 ? 11.127 -19.710 -5.145 1.00 65.88 481 SER A N 1
ATOM 3811 C CA . SER A 1 481 ? 11.741 -20.506 -6.216 1.00 65.88 481 SER A CA 1
ATOM 3812 C C . SER A 1 481 ? 12.125 -21.905 -5.723 1.00 65.88 481 SER A C 1
ATOM 3814 O O . SER A 1 481 ? 11.850 -22.903 -6.391 1.00 65.88 481 SER A O 1
ATOM 3816 N N . LYS A 1 482 ? 12.693 -22.003 -4.512 1.00 70.75 482 LYS A N 1
ATOM 3817 C CA . LYS A 1 482 ? 13.032 -23.286 -3.881 1.00 70.75 482 LYS A CA 1
ATOM 3818 C C . LYS A 1 482 ? 11.787 -24.127 -3.586 1.00 70.75 482 LYS A C 1
ATOM 3820 O O . LYS A 1 482 ? 11.779 -25.323 -3.872 1.00 70.75 482 LYS A O 1
ATOM 3825 N N . LEU A 1 483 ? 10.739 -23.515 -3.032 1.00 70.44 483 LEU A N 1
ATOM 3826 C CA . LEU A 1 483 ? 9.461 -24.180 -2.764 1.00 70.44 483 LEU A CA 1
ATOM 3827 C C . LEU A 1 483 ? 8.789 -24.665 -4.054 1.00 70.44 483 LEU A C 1
ATOM 3829 O O . LEU A 1 483 ? 8.309 -25.796 -4.090 1.00 70.44 483 LEU A O 1
ATOM 3833 N N . SER A 1 484 ? 8.809 -23.861 -5.120 1.00 64.19 484 SER A N 1
ATOM 3834 C CA . SER A 1 484 ? 8.270 -24.245 -6.430 1.00 64.19 484 SER A CA 1
ATOM 3835 C C . SER A 1 484 ? 8.992 -25.468 -6.999 1.00 64.19 484 SER A C 1
ATOM 3837 O O . SER A 1 484 ? 8.345 -26.416 -7.436 1.00 64.19 484 SER A O 1
ATOM 3839 N N . ALA A 1 485 ? 10.327 -25.498 -6.923 1.00 69.25 485 ALA A N 1
ATOM 3840 C CA . ALA A 1 485 ? 11.117 -26.642 -7.375 1.00 69.25 485 ALA A CA 1
ATOM 3841 C C . ALA A 1 485 ? 10.812 -27.925 -6.576 1.00 69.25 485 ALA A C 1
ATOM 3843 O O . ALA A 1 485 ? 10.689 -29.005 -7.156 1.00 69.25 485 ALA A O 1
ATOM 3844 N N . LEU A 1 486 ? 10.650 -27.814 -5.252 1.00 74.88 486 LEU A N 1
ATOM 3845 C CA . LEU A 1 486 ? 10.255 -28.942 -4.399 1.00 74.88 486 LEU A CA 1
ATOM 3846 C C . LEU A 1 486 ? 8.841 -29.439 -4.722 1.00 74.88 486 LEU A C 1
ATOM 3848 O O . LEU A 1 486 ? 8.615 -30.647 -4.769 1.00 74.88 486 LEU A O 1
ATOM 3852 N N . LEU A 1 487 ? 7.901 -28.527 -4.975 1.00 67.56 487 LEU A N 1
ATOM 3853 C CA . LEU A 1 487 ? 6.534 -28.878 -5.347 1.00 67.56 487 LEU A CA 1
ATOM 3854 C C . LEU A 1 487 ? 6.489 -29.597 -6.699 1.00 67.56 487 LEU A C 1
ATOM 3856 O O . LEU A 1 487 ? 5.821 -30.620 -6.819 1.00 67.56 487 LEU A O 1
ATOM 3860 N N . GLU A 1 488 ? 7.219 -29.110 -7.703 1.00 72.69 488 GLU A N 1
ATOM 3861 C CA . GLU A 1 488 ? 7.334 -29.797 -8.992 1.00 72.69 488 GLU A CA 1
ATOM 3862 C C . GLU A 1 488 ? 7.930 -31.198 -8.844 1.00 72.69 488 GLU A C 1
ATOM 3864 O O . GLU A 1 488 ? 7.442 -32.141 -9.469 1.00 72.69 488 GLU A O 1
ATOM 3869 N N . ALA A 1 489 ? 8.959 -31.355 -8.006 1.00 76.81 489 ALA A N 1
ATOM 3870 C CA . ALA A 1 489 ? 9.530 -32.663 -7.708 1.00 76.81 489 ALA A CA 1
ATOM 3871 C C . ALA A 1 489 ? 8.488 -33.595 -7.063 1.00 76.81 489 ALA A C 1
ATOM 3873 O O . ALA A 1 489 ? 8.320 -34.726 -7.523 1.00 76.81 489 ALA A O 1
ATOM 3874 N N . GLY A 1 490 ? 7.728 -33.097 -6.082 1.00 73.69 490 GLY A N 1
ATOM 3875 C CA . GLY A 1 490 ? 6.651 -33.842 -5.427 1.00 73.69 490 GLY A CA 1
ATOM 3876 C C . GLY A 1 490 ? 5.513 -34.226 -6.378 1.00 73.69 490 GLY A C 1
ATOM 3877 O O . GLY A 1 490 ? 5.064 -35.367 -6.365 1.00 73.69 490 GLY A O 1
ATOM 3878 N N . LEU A 1 491 ? 5.088 -33.325 -7.270 1.00 73.06 491 LEU A N 1
ATOM 3879 C CA . LEU A 1 491 ? 4.065 -33.611 -8.287 1.00 73.06 491 LEU A CA 1
ATOM 3880 C C . LEU A 1 491 ? 4.533 -34.667 -9.300 1.00 73.06 491 LEU A C 1
ATOM 3882 O O . LEU A 1 491 ? 3.748 -35.526 -9.714 1.00 73.06 491 LEU A O 1
ATOM 3886 N N . ARG A 1 492 ? 5.817 -34.641 -9.686 1.00 78.06 492 ARG A N 1
ATOM 3887 C CA . ARG A 1 492 ? 6.417 -35.685 -10.533 1.00 78.06 492 ARG A CA 1
ATOM 3888 C C . ARG A 1 492 ? 6.430 -37.034 -9.817 1.00 78.06 492 ARG A C 1
ATOM 3890 O O . ARG A 1 492 ? 6.129 -38.047 -10.442 1.00 78.06 492 ARG A O 1
ATOM 3897 N N . GLU A 1 493 ? 6.763 -37.061 -8.531 1.00 77.94 493 GLU A N 1
ATOM 3898 C CA . GLU A 1 493 ? 6.760 -38.284 -7.723 1.00 77.94 493 GLU A CA 1
ATOM 3899 C C . GLU A 1 493 ? 5.344 -38.836 -7.512 1.00 77.94 493 GLU A C 1
ATOM 3901 O O . GLU A 1 493 ? 5.109 -40.023 -7.735 1.00 77.94 493 GLU A O 1
ATOM 3906 N N . GLN A 1 494 ? 4.372 -37.971 -7.214 1.00 73.75 494 GLN A N 1
ATOM 3907 C CA . GLN A 1 494 ? 2.960 -38.338 -7.119 1.00 73.75 494 GLN A CA 1
ATOM 3908 C C . GLN A 1 494 ? 2.441 -38.932 -8.436 1.00 73.75 494 GLN A C 1
ATOM 3910 O O . GLN A 1 494 ? 1.765 -39.958 -8.422 1.00 73.75 494 GLN A O 1
ATOM 3915 N N . SER A 1 495 ? 2.793 -38.331 -9.578 1.00 76.19 495 SER A N 1
ATOM 3916 C CA . SER A 1 495 ? 2.408 -38.853 -10.897 1.00 76.19 495 SER A CA 1
ATOM 3917 C C . SER A 1 495 ? 3.004 -40.242 -11.156 1.00 76.19 495 SER A C 1
ATOM 3919 O O . SER A 1 495 ? 2.314 -41.117 -11.674 1.00 76.19 495 SER A O 1
ATOM 3921 N N . LYS A 1 496 ? 4.259 -40.485 -10.742 1.00 80.19 496 LYS A N 1
ATOM 3922 C CA . LYS A 1 496 ? 4.891 -41.814 -10.825 1.00 80.19 496 LYS A CA 1
ATOM 3923 C C . LYS A 1 496 ? 4.178 -42.845 -9.949 1.00 80.19 496 LYS A C 1
ATOM 3925 O O . LYS A 1 496 ? 3.904 -43.944 -10.418 1.00 80.19 496 LYS A O 1
ATOM 3930 N N . LEU A 1 497 ? 3.867 -42.496 -8.699 1.00 79.88 497 LEU A N 1
ATOM 3931 C CA . LEU A 1 497 ? 3.145 -43.376 -7.773 1.00 79.88 497 LEU A CA 1
ATOM 3932 C C . LEU A 1 497 ? 1.738 -43.709 -8.286 1.00 79.88 497 LEU A C 1
ATOM 3934 O O . LEU A 1 497 ? 1.323 -44.861 -8.202 1.00 79.88 497 LEU A O 1
ATOM 3938 N N . SER A 1 498 ? 1.036 -42.733 -8.871 1.00 74.00 498 SER A N 1
ATOM 3939 C CA . SER A 1 498 ? -0.275 -42.952 -9.492 1.00 74.00 498 SER A CA 1
ATOM 3940 C C . SER A 1 498 ? -0.195 -43.943 -10.656 1.00 74.00 498 SER A C 1
ATOM 3942 O O . SER A 1 498 ? -1.000 -44.864 -10.723 1.00 74.00 498 SER A O 1
ATOM 3944 N N . ALA A 1 499 ? 0.809 -43.810 -11.530 1.00 78.44 499 ALA A N 1
ATOM 3945 C CA . ALA A 1 499 ? 1.010 -44.733 -12.648 1.00 78.44 499 ALA A CA 1
ATOM 3946 C C . ALA A 1 499 ? 1.355 -46.163 -12.183 1.00 78.44 499 ALA A C 1
ATOM 3948 O O . ALA A 1 499 ? 0.867 -47.135 -12.755 1.00 78.44 499 ALA A O 1
ATOM 3949 N N . LEU A 1 500 ? 2.163 -46.305 -11.124 1.00 83.44 500 LEU A N 1
ATOM 3950 C CA . LEU A 1 500 ? 2.462 -47.611 -10.521 1.00 83.44 500 LEU A CA 1
ATOM 3951 C C . LEU A 1 500 ? 1.220 -48.251 -9.889 1.00 83.44 500 LEU A C 1
ATOM 3953 O O . LEU A 1 500 ? 1.028 -49.458 -10.015 1.00 83.44 500 LEU A O 1
ATOM 3957 N N . LEU A 1 501 ? 0.373 -47.454 -9.230 1.00 79.69 501 LEU A N 1
ATOM 3958 C CA . LEU A 1 501 ? -0.880 -47.936 -8.654 1.00 79.69 501 LEU A CA 1
ATOM 3959 C C . LEU A 1 501 ? -1.843 -48.428 -9.743 1.00 79.69 501 LEU A C 1
ATOM 3961 O O . LEU A 1 501 ? -2.415 -49.504 -9.591 1.00 79.69 501 LEU A O 1
ATOM 3965 N N . GLU A 1 502 ? -1.989 -47.684 -10.842 1.00 81.19 502 GLU A N 1
ATOM 3966 C CA . GLU A 1 502 ? -2.802 -48.103 -11.994 1.00 81.19 502 GLU A CA 1
ATOM 3967 C C . GLU A 1 502 ? -2.269 -49.396 -12.629 1.00 81.19 502 GLU A C 1
ATOM 3969 O O . GLU A 1 502 ? -3.048 -50.305 -12.921 1.00 81.19 502 GLU A O 1
ATOM 3974 N N . ALA A 1 503 ? -0.946 -49.527 -12.783 1.00 82.00 503 ALA A N 1
ATOM 3975 C CA . ALA A 1 503 ? -0.326 -50.749 -13.293 1.00 82.00 503 ALA A CA 1
ATOM 3976 C C . ALA A 1 503 ? -0.593 -51.957 -12.376 1.00 82.00 503 ALA A C 1
ATOM 3978 O O . ALA A 1 503 ? -1.038 -53.002 -12.851 1.00 82.00 503 ALA A O 1
ATOM 3979 N N . ALA A 1 504 ? -0.409 -51.797 -11.061 1.00 76.44 504 ALA A N 1
ATOM 3980 C CA . ALA A 1 504 ? -0.682 -52.847 -10.081 1.00 76.44 504 ALA A CA 1
ATOM 3981 C C . ALA A 1 504 ? -2.171 -53.238 -10.047 1.00 76.44 504 ALA A C 1
ATOM 3983 O O . ALA A 1 504 ? -2.501 -54.419 -9.957 1.00 76.44 504 ALA A O 1
ATOM 3984 N N . GLN A 1 505 ? -3.085 -52.268 -10.166 1.00 79.81 505 GLN A N 1
ATOM 3985 C CA . GLN A 1 505 ? -4.521 -52.540 -10.295 1.00 79.81 505 GLN A CA 1
ATOM 3986 C C . GLN A 1 505 ? -4.837 -53.340 -11.567 1.00 79.81 505 GLN A C 1
ATOM 3988 O O . GLN A 1 505 ? -5.661 -54.255 -11.520 1.00 79.81 505 GLN A O 1
ATOM 3993 N N . GLY A 1 506 ? -4.159 -53.038 -12.678 1.00 79.88 506 GLY A N 1
ATOM 3994 C CA . GLY A 1 506 ? -4.242 -53.815 -13.914 1.00 79.88 506 GLY A CA 1
ATOM 3995 C C . GLY A 1 506 ? -3.772 -55.262 -13.738 1.00 79.88 506 GLY A C 1
ATOM 3996 O O . GLY A 1 506 ? -4.482 -56.187 -14.129 1.00 79.88 506 GLY A O 1
ATOM 3997 N N . GLU A 1 507 ? -2.621 -55.476 -13.096 1.00 83.38 507 GLU A N 1
ATOM 3998 C CA . GLU A 1 507 ? -2.095 -56.820 -12.805 1.00 83.38 507 GLU A CA 1
ATOM 3999 C C . GLU A 1 507 ? -3.032 -57.626 -11.895 1.00 83.38 507 GLU A C 1
ATOM 4001 O O . GLU A 1 507 ? -3.340 -58.782 -12.193 1.00 83.38 507 GLU A O 1
ATOM 4006 N N . ILE A 1 508 ? -3.555 -57.007 -10.830 1.00 78.69 508 ILE A N 1
ATOM 4007 C CA . ILE A 1 508 ? -4.540 -57.632 -9.935 1.00 78.69 508 ILE A CA 1
ATOM 4008 C C . ILE A 1 508 ? -5.803 -58.024 -10.711 1.00 78.69 508 ILE A C 1
ATOM 4010 O O . ILE A 1 508 ? -6.318 -59.125 -10.521 1.00 78.69 508 ILE A O 1
ATOM 4014 N N . ALA A 1 509 ? -6.294 -57.168 -11.614 1.00 80.31 509 ALA A N 1
ATOM 4015 C CA . ALA A 1 509 ? -7.468 -57.474 -12.428 1.00 80.31 509 ALA A CA 1
ATOM 4016 C C . ALA A 1 509 ? -7.235 -58.682 -13.355 1.00 80.31 509 ALA A C 1
ATOM 4018 O O . ALA A 1 509 ? -8.121 -59.531 -13.493 1.00 80.31 509 ALA A O 1
ATOM 4019 N N . VAL A 1 510 ? -6.039 -58.800 -13.945 1.00 84.06 510 VAL A N 1
ATOM 4020 C CA . VAL A 1 510 ? -5.652 -59.961 -14.761 1.00 84.06 510 VAL A CA 1
ATOM 4021 C C . VAL A 1 510 ? -5.607 -61.230 -13.908 1.00 84.06 510 VAL A C 1
ATOM 4023 O O . VAL A 1 510 ? -6.227 -62.227 -14.285 1.00 84.06 510 VAL A O 1
ATOM 4026 N N . LEU A 1 511 ? -4.956 -61.191 -12.742 1.00 79.00 511 LEU A N 1
ATOM 4027 C CA . LEU A 1 511 ? -4.884 -62.328 -11.816 1.00 79.00 511 LEU A CA 1
ATOM 4028 C C . LEU A 1 511 ? -6.275 -62.780 -11.352 1.00 79.00 511 LEU A C 1
ATOM 4030 O O . LEU A 1 511 ? -6.607 -63.957 -11.487 1.00 79.00 511 LEU A O 1
ATOM 4034 N N . HIS A 1 512 ? -7.123 -61.845 -10.913 1.00 80.44 512 HIS A N 1
ATOM 4035 C CA . HIS A 1 512 ? -8.511 -62.131 -10.536 1.00 80.44 512 HIS A CA 1
ATOM 4036 C C . HIS A 1 512 ? -9.297 -62.772 -11.687 1.00 80.44 512 HIS A C 1
ATOM 4038 O O . HIS A 1 512 ? -10.050 -63.721 -11.473 1.00 80.44 512 HIS A O 1
ATOM 4044 N N . SER A 1 513 ? -9.128 -62.289 -12.924 1.00 77.38 513 SER A N 1
ATOM 4045 C CA . SER A 1 513 ? -9.804 -62.886 -14.082 1.00 77.38 513 SER A CA 1
ATOM 4046 C C . SER A 1 513 ? -9.357 -64.333 -14.340 1.00 77.38 513 SER A C 1
ATOM 4048 O O . SER A 1 513 ? -10.191 -65.186 -14.655 1.00 77.38 513 SER A O 1
ATOM 4050 N N . GLY A 1 514 ? -8.068 -64.626 -14.132 1.00 81.00 514 GLY A N 1
ATOM 4051 C CA . GLY A 1 514 ? -7.501 -65.969 -14.222 1.00 81.00 514 GLY A CA 1
ATOM 4052 C C . GLY A 1 514 ? -8.029 -66.905 -13.133 1.00 81.00 514 GLY A C 1
ATOM 4053 O O . GLY A 1 514 ? -8.471 -68.012 -13.440 1.00 81.00 514 GLY A O 1
ATOM 4054 N N . GLU A 1 515 ? -8.068 -66.457 -11.877 1.00 77.44 515 GLU A N 1
ATOM 4055 C CA . GLU A 1 515 ? -8.629 -67.237 -10.763 1.00 77.44 515 GLU A CA 1
ATOM 4056 C C . GLU A 1 515 ? -10.114 -67.555 -10.973 1.00 77.44 515 GLU A C 1
ATOM 4058 O O . GLU A 1 515 ? -10.540 -68.698 -10.795 1.00 77.44 515 GLU A O 1
ATOM 4063 N N . VAL A 1 516 ? -10.904 -66.582 -11.438 1.00 75.44 516 VAL A N 1
ATOM 4064 C CA . VAL A 1 516 ? -12.319 -66.800 -11.777 1.00 75.44 516 VAL A CA 1
ATOM 4065 C C . VAL A 1 516 ? -12.470 -67.828 -12.903 1.00 75.44 516 VAL A C 1
ATOM 4067 O O . VAL A 1 516 ? -13.384 -68.656 -12.860 1.00 75.44 516 VAL A O 1
ATOM 4070 N N . ALA A 1 517 ? -11.583 -67.819 -13.904 1.00 76.12 517 ALA A N 1
ATOM 4071 C CA . ALA A 1 517 ? -11.579 -68.828 -14.962 1.00 76.12 517 ALA A CA 1
ATOM 4072 C C . ALA A 1 517 ? -11.233 -70.230 -14.422 1.00 76.12 517 ALA A C 1
ATOM 4074 O O . ALA A 1 517 ? -11.911 -71.202 -14.768 1.00 76.12 517 ALA A O 1
ATOM 4075 N N . HIS A 1 518 ? -10.247 -70.337 -13.526 1.00 78.88 518 HIS A N 1
ATOM 4076 C CA . HIS A 1 518 ? -9.900 -71.594 -12.857 1.00 78.88 518 HIS A CA 1
ATOM 4077 C C . HIS A 1 518 ? -11.059 -72.145 -12.016 1.00 78.88 518 HIS A C 1
ATOM 4079 O O . HIS A 1 518 ? -11.393 -73.324 -12.146 1.00 78.88 518 HIS A O 1
ATOM 4085 N N . LEU A 1 519 ? -11.726 -71.304 -11.219 1.00 74.94 519 LEU A N 1
ATOM 4086 C CA . LEU A 1 519 ? -12.882 -71.705 -10.407 1.00 74.94 519 LEU A CA 1
ATOM 4087 C C . LEU A 1 519 ? -14.045 -72.221 -11.264 1.00 74.94 519 LEU A C 1
ATOM 4089 O O . LEU A 1 519 ? -14.657 -73.235 -10.929 1.00 74.94 519 LEU A O 1
ATOM 4093 N N . LYS A 1 520 ? -14.325 -71.576 -12.405 1.00 78.88 520 LYS A N 1
ATOM 4094 C CA . LYS A 1 520 ? -15.338 -72.062 -13.359 1.00 78.88 520 LYS A CA 1
ATOM 4095 C C . LYS A 1 520 ? -14.989 -73.444 -13.920 1.00 78.88 520 LYS A C 1
ATOM 4097 O O . LYS A 1 520 ? -15.877 -74.284 -14.048 1.00 78.88 520 LYS A O 1
ATOM 4102 N N . SER A 1 521 ? -13.713 -73.690 -14.225 1.00 79.19 521 SER A N 1
ATOM 4103 C CA . SER A 1 521 ? -13.237 -74.995 -14.703 1.00 79.19 521 SER A CA 1
ATOM 4104 C C . SER A 1 521 ? -13.403 -76.092 -13.642 1.00 79.19 521 SER A C 1
ATOM 4106 O O . SER A 1 521 ? -13.926 -77.164 -13.943 1.00 79.19 521 SER A O 1
ATOM 4108 N N . ILE A 1 522 ? -13.065 -75.802 -12.378 1.00 79.38 522 ILE A N 1
ATOM 4109 C CA . ILE A 1 522 ? -13.279 -76.728 -11.250 1.00 79.38 522 ILE A CA 1
ATOM 4110 C C . ILE A 1 522 ? -14.766 -77.068 -11.098 1.00 79.38 522 ILE A C 1
ATOM 4112 O O . ILE A 1 522 ? -15.109 -78.244 -11.013 1.00 79.38 522 ILE A O 1
ATOM 4116 N N . GLY A 1 523 ? -15.657 -76.073 -11.147 1.00 81.25 523 GLY A N 1
ATOM 4117 C CA . GLY A 1 523 ? -17.103 -76.315 -11.082 1.00 81.25 523 GLY A CA 1
ATOM 4118 C C . GLY A 1 523 ? -17.613 -77.218 -12.214 1.00 81.25 523 GLY A C 1
ATOM 4119 O O . GLY A 1 523 ? -18.472 -78.071 -11.987 1.00 81.25 523 GLY A O 1
ATOM 4120 N N . SER A 1 524 ? -17.048 -77.087 -13.420 1.00 80.94 524 SER A N 1
ATOM 4121 C CA . SER A 1 524 ? -17.350 -77.985 -14.544 1.00 80.94 524 SER A CA 1
ATOM 4122 C C . SER A 1 524 ? -16.883 -79.421 -14.280 1.00 80.94 524 SER A C 1
ATOM 4124 O O . SER A 1 524 ? -17.613 -80.364 -14.584 1.00 80.94 524 SER A O 1
ATOM 4126 N N . LEU A 1 525 ? -15.690 -79.602 -13.706 1.00 82.69 525 LEU A N 1
ATOM 4127 C CA . LEU A 1 525 ? -15.159 -80.921 -13.340 1.00 82.69 525 LEU A CA 1
ATOM 4128 C C . LEU A 1 525 ? -15.970 -81.575 -12.212 1.00 82.69 525 LEU A C 1
ATOM 4130 O O . LEU A 1 525 ? -16.236 -82.774 -12.261 1.00 82.69 525 LEU A O 1
ATOM 4134 N N . GLU A 1 526 ? -16.416 -80.803 -11.220 1.00 82.56 526 GLU A N 1
ATOM 4135 C CA . GLU A 1 526 ? -17.300 -81.301 -10.160 1.00 82.56 526 GLU A CA 1
ATOM 4136 C C .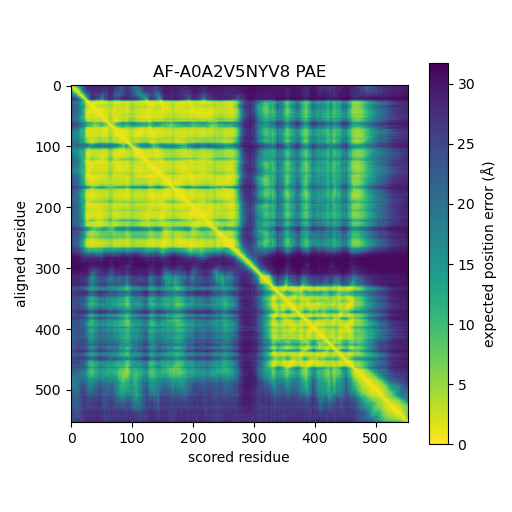 GLU A 1 526 ? -18.653 -81.760 -10.705 1.00 82.56 526 GLU A C 1
ATOM 4138 O O . GLU A 1 526 ? -19.198 -82.760 -10.235 1.00 82.56 526 GLU A O 1
ATOM 4143 N N . GLN A 1 527 ? -19.193 -81.063 -11.709 1.00 85.12 527 GLN A N 1
ATOM 4144 C CA . GLN A 1 527 ? -20.421 -81.495 -12.369 1.00 85.12 527 GLN A CA 1
ATOM 4145 C C . GLN A 1 527 ? -20.216 -82.809 -13.127 1.00 85.12 527 GLN A C 1
ATOM 4147 O O . GLN A 1 527 ? -20.988 -83.740 -12.922 1.00 85.12 527 GLN A O 1
ATOM 4152 N N . GLN A 1 528 ? -19.138 -82.928 -13.909 1.00 84.62 528 GLN A N 1
ATOM 4153 C CA . GLN A 1 528 ? -18.796 -84.184 -14.588 1.00 84.62 528 GLN A CA 1
ATOM 4154 C C . GLN A 1 528 ? -18.612 -85.342 -13.601 1.00 84.62 528 GLN A C 1
ATOM 4156 O O . GLN A 1 528 ? -19.065 -86.453 -13.862 1.00 84.62 528 GLN A O 1
ATOM 4161 N N . LYS A 1 529 ? -17.987 -85.086 -12.444 1.00 85.25 529 LYS A N 1
ATOM 4162 C CA . LYS A 1 529 ? -17.865 -86.078 -11.373 1.00 85.25 529 LYS A CA 1
ATOM 4163 C C . LYS A 1 529 ? -19.241 -86.537 -10.875 1.00 85.25 529 LYS A C 1
ATOM 4165 O O . LYS A 1 529 ? -19.454 -87.739 -10.770 1.00 85.25 529 LYS A O 1
ATOM 4170 N N . ARG A 1 530 ? -20.168 -85.610 -10.596 1.00 87.12 530 ARG A N 1
ATOM 4171 C CA . ARG A 1 530 ? -21.537 -85.950 -10.159 1.00 87.12 530 ARG A CA 1
ATOM 4172 C C . ARG A 1 530 ? -22.286 -86.773 -11.205 1.00 87.12 530 ARG A C 1
ATOM 4174 O O . ARG A 1 530 ? -22.964 -87.732 -10.846 1.00 87.12 530 ARG A O 1
ATOM 4181 N N . ASP A 1 531 ? -22.144 -86.419 -12.479 1.00 88.50 531 ASP A N 1
ATOM 4182 C CA . ASP A 1 531 ? -22.789 -87.138 -13.580 1.00 88.50 531 ASP A CA 1
ATOM 4183 C C . ASP A 1 531 ? -22.243 -88.576 -13.687 1.00 88.50 531 ASP A C 1
ATOM 4185 O O . ASP A 1 531 ? -23.021 -89.527 -13.785 1.00 88.50 531 ASP A O 1
ATOM 4189 N N . LEU A 1 532 ? -20.921 -88.755 -13.558 1.00 87.75 532 LEU A N 1
ATOM 4190 C CA . LEU A 1 532 ? -20.273 -90.073 -13.522 1.00 87.75 532 LEU A CA 1
ATOM 4191 C C . LEU A 1 532 ? -20.672 -90.902 -12.292 1.00 87.75 532 LEU A C 1
ATOM 4193 O O . LEU A 1 532 ? -20.904 -92.102 -12.416 1.00 87.75 532 LEU A O 1
ATOM 4197 N N . GLU A 1 533 ? -20.777 -90.291 -11.109 1.00 87.94 533 GLU A N 1
ATOM 4198 C CA . GLU A 1 533 ? -21.253 -90.969 -9.893 1.00 87.94 533 GLU A CA 1
ATOM 4199 C C . GLU A 1 533 ? -22.709 -91.438 -10.044 1.00 87.94 533 GLU A C 1
ATOM 4201 O O . GLU A 1 533 ? -23.049 -92.547 -9.627 1.00 87.94 533 GLU A O 1
ATOM 4206 N N . ALA A 1 534 ? -23.561 -90.628 -10.680 1.00 86.62 534 ALA A N 1
ATOM 4207 C CA . ALA A 1 534 ? -24.949 -90.983 -10.958 1.00 86.62 534 ALA A CA 1
ATOM 4208 C C . ALA A 1 534 ? -25.065 -92.126 -11.977 1.00 86.62 534 ALA A C 1
ATOM 4210 O O . ALA A 1 534 ? -25.902 -93.014 -11.801 1.00 86.62 534 ALA A O 1
ATOM 4211 N N . GLU A 1 535 ? -24.233 -92.133 -13.024 1.00 87.00 535 GLU A N 1
ATOM 4212 C CA . GLU A 1 535 ? -24.153 -93.273 -13.938 1.00 87.00 535 GLU A CA 1
ATOM 4213 C C . GLU A 1 535 ? -23.685 -94.529 -13.214 1.00 87.00 535 GLU A C 1
ATOM 4215 O O . GLU A 1 535 ? -24.371 -95.541 -13.299 1.00 87.00 535 GLU A O 1
ATOM 4220 N N . LEU A 1 536 ? -22.600 -94.453 -12.437 1.00 85.56 536 LEU A N 1
ATOM 4221 C CA . LEU A 1 536 ? -22.056 -95.592 -11.697 1.00 85.56 536 LEU A CA 1
ATOM 4222 C C . LEU A 1 536 ? -23.072 -96.184 -10.711 1.00 85.56 536 LEU A C 1
ATOM 4224 O O . LEU A 1 536 ? -23.160 -97.404 -10.569 1.00 85.56 536 LEU A O 1
ATOM 4228 N N . TYR A 1 537 ? -23.876 -95.338 -10.060 1.00 81.44 537 TYR A N 1
ATOM 4229 C CA . TYR A 1 537 ? -24.976 -95.783 -9.205 1.00 81.44 537 TYR A CA 1
ATOM 4230 C C . TYR A 1 537 ? -26.061 -96.526 -9.997 1.00 81.44 537 TYR A C 1
ATOM 4232 O O . TYR A 1 537 ? -26.510 -97.588 -9.570 1.00 81.44 537 TYR A O 1
ATOM 4240 N N . LYS A 1 538 ? -26.443 -96.025 -11.180 1.00 82.62 538 LYS A N 1
ATOM 4241 C CA . LYS A 1 538 ? -27.391 -96.724 -12.064 1.00 82.62 538 LYS A CA 1
ATOM 4242 C C . LYS A 1 538 ? -26.845 -98.069 -12.532 1.00 82.62 538 LYS A C 1
ATOM 4244 O O . LYS A 1 538 ? -27.580 -99.051 -12.493 1.00 82.62 538 LYS A O 1
ATOM 4249 N N . THR A 1 539 ? -25.578 -98.137 -12.949 1.00 81.31 539 THR A N 1
ATOM 4250 C CA . THR A 1 539 ? -24.960 -99.403 -13.374 1.00 81.31 539 THR A CA 1
ATOM 4251 C C . THR A 1 539 ? -24.871 -100.389 -12.222 1.00 81.31 539 THR A C 1
ATOM 4253 O O . THR A 1 539 ? -25.132 -101.569 -12.427 1.00 81.31 539 THR A O 1
ATOM 4256 N N . LYS A 1 540 ? -24.545 -99.918 -11.012 1.00 77.56 540 LYS A N 1
ATOM 4257 C CA . LYS A 1 540 ? -24.522 -100.755 -9.812 1.00 77.56 540 LYS A CA 1
ATOM 4258 C C . LYS A 1 540 ? -25.905 -101.332 -9.504 1.00 77.56 540 LYS A C 1
ATOM 4260 O O . LYS A 1 540 ? -26.003 -102.540 -9.325 1.00 77.56 540 LYS A O 1
ATOM 4265 N N . ASN A 1 541 ? -26.954 -100.508 -9.505 1.00 76.50 541 ASN A N 1
ATOM 4266 C CA . ASN A 1 541 ? -28.320 -100.983 -9.266 1.00 76.50 541 ASN A CA 1
ATOM 4267 C C . ASN A 1 541 ? -28.768 -101.992 -10.333 1.00 76.50 541 ASN A C 1
ATOM 4269 O O . ASN A 1 541 ? -29.324 -103.024 -9.986 1.00 76.50 541 ASN A O 1
ATOM 4273 N N . ALA A 1 542 ? -28.464 -101.750 -11.613 1.00 74.75 542 ALA A N 1
ATOM 4274 C 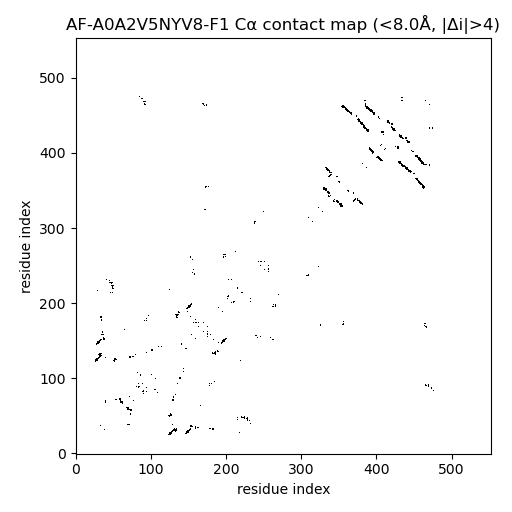CA . ALA A 1 542 ? -28.778 -102.696 -12.687 1.00 74.75 542 ALA A CA 1
ATOM 4275 C C . ALA A 1 542 ? -28.029 -104.037 -12.531 1.00 74.75 542 ALA A C 1
ATOM 4277 O O . ALA A 1 542 ? -28.564 -105.094 -12.858 1.00 74.75 542 ALA A O 1
ATOM 4278 N N . LEU A 1 543 ? -26.794 -104.006 -12.017 1.00 72.88 543 LEU A N 1
ATOM 4279 C CA . LEU A 1 543 ? -26.026 -105.208 -11.680 1.00 72.88 543 LEU A CA 1
ATOM 4280 C C . LEU A 1 543 ? -26.610 -105.951 -10.472 1.00 72.88 543 LEU A C 1
ATOM 4282 O O . LEU A 1 543 ? -26.665 -107.176 -10.496 1.00 72.88 543 LEU A O 1
ATOM 4286 N N . GLU A 1 544 ? -27.048 -105.233 -9.436 1.00 73.06 544 GLU A N 1
ATOM 4287 C CA . GLU A 1 544 ? -27.715 -105.818 -8.265 1.00 73.06 544 GLU A CA 1
ATOM 4288 C C . GLU A 1 544 ? -29.073 -106.436 -8.639 1.00 73.06 544 GLU A C 1
ATOM 4290 O O . GLU A 1 544 ? -29.367 -107.549 -8.210 1.00 73.06 544 GLU A O 1
ATOM 4295 N N . GLU A 1 545 ? -29.859 -105.778 -9.498 1.00 73.19 545 GLU A N 1
ATOM 4296 C CA . GLU A 1 545 ? -31.106 -106.322 -10.056 1.00 73.19 545 GLU A CA 1
ATOM 4297 C C . GLU A 1 545 ? -30.838 -107.577 -10.896 1.00 73.19 545 GLU A C 1
ATOM 4299 O O . GLU A 1 545 ? -31.459 -108.612 -10.667 1.00 73.19 545 GLU A O 1
ATOM 4304 N N . SER A 1 546 ? -29.844 -107.539 -11.792 1.00 69.00 546 SER A N 1
ATOM 4305 C CA . SER A 1 546 ? -29.452 -108.709 -12.588 1.00 69.00 546 SER A CA 1
ATOM 4306 C C . SER A 1 546 ? -28.926 -109.868 -11.729 1.00 69.00 546 SER A C 1
ATOM 4308 O O . SER A 1 546 ? -29.135 -111.027 -12.086 1.00 69.00 546 SER A O 1
ATOM 4310 N N . HIS A 1 547 ? -28.252 -109.586 -10.610 1.00 62.47 547 HIS A N 1
ATOM 4311 C CA . HIS A 1 547 ? -27.791 -110.610 -9.669 1.00 62.47 547 HIS A CA 1
ATOM 4312 C C . HIS A 1 547 ? -28.956 -111.211 -8.870 1.00 62.47 547 HIS A C 1
ATOM 4314 O O . HIS A 1 547 ? -29.008 -112.424 -8.689 1.00 62.47 547 HIS A O 1
ATOM 4320 N N . ALA A 1 548 ? -29.918 -110.392 -8.437 1.00 63.03 548 ALA A N 1
ATOM 4321 C CA . ALA A 1 548 ? -31.123 -110.861 -7.753 1.00 63.03 548 ALA A CA 1
ATOM 4322 C C . ALA A 1 548 ? -32.021 -111.714 -8.671 1.00 63.03 548 ALA A C 1
ATOM 4324 O O . ALA A 1 548 ? -32.571 -112.726 -8.232 1.00 63.03 548 ALA A O 1
ATOM 4325 N N . GLU A 1 549 ? -32.134 -111.352 -9.953 1.00 62.16 549 GLU A N 1
ATOM 4326 C CA . GLU A 1 549 ? -32.814 -112.168 -10.970 1.00 62.16 549 GLU A CA 1
ATOM 4327 C C . GLU A 1 549 ? -32.098 -113.506 -11.209 1.00 62.16 549 GLU A C 1
ATOM 4329 O O . GLU A 1 549 ? -32.753 -114.531 -11.385 1.00 62.16 549 GLU A O 1
ATOM 4334 N N . ALA A 1 550 ? -30.762 -113.530 -11.157 1.00 59.31 550 ALA A N 1
ATOM 4335 C CA . ALA A 1 550 ? -29.976 -114.755 -11.307 1.00 59.31 550 ALA A CA 1
ATOM 4336 C C . ALA A 1 550 ? -30.018 -115.684 -10.075 1.00 59.31 550 ALA A C 1
ATOM 4338 O O . ALA A 1 550 ? -29.817 -116.884 -10.226 1.00 59.31 550 ALA A O 1
ATOM 4339 N N . GLU A 1 551 ? -30.272 -115.163 -8.868 1.00 57.34 551 GLU A N 1
ATOM 4340 C CA . GLU A 1 551 ? -30.436 -115.963 -7.638 1.00 57.34 551 GLU A CA 1
ATOM 4341 C C . GLU A 1 551 ? -31.866 -116.500 -7.432 1.00 57.34 551 GLU A C 1
ATOM 4343 O O . GLU A 1 551 ? -32.079 -117.376 -6.591 1.00 57.34 551 GLU A O 1
ATOM 4348 N N . THR A 1 552 ? -32.854 -115.983 -8.173 1.00 57.44 552 THR A N 1
ATOM 4349 C CA . THR A 1 552 ? -34.275 -116.374 -8.064 1.00 57.44 552 THR A CA 1
ATOM 4350 C C . THR A 1 552 ? -34.788 -117.247 -9.217 1.00 57.44 552 THR A C 1
ATOM 4352 O O . THR A 1 552 ? -35.935 -117.703 -9.156 1.00 57.44 552 THR A O 1
ATOM 4355 N N . GLY A 1 553 ? -33.954 -117.516 -10.228 1.00 47.31 553 GLY A N 1
ATOM 4356 C CA . GLY A 1 553 ? -34.182 -118.512 -11.286 1.00 47.31 553 GLY A CA 1
ATOM 4357 C C . GLY A 1 553 ? -33.389 -119.789 -11.047 1.00 47.31 553 GLY A C 1
ATOM 4358 O O . GLY A 1 553 ? -33.911 -120.865 -11.424 1.00 47.31 553 GLY A O 1
#

Radius of gyration: 38.11 Å; Cα contacts (8 Å, |Δi|>4): 766; chains: 1; bounding box: 75×169×72 Å

pLDDT: mean 75.93, std 19.61, range [22.69, 98.31]

Nearest PDB structures (foldseek):
  3ap3-assembly2_C  TM=5.812E-01  e=2.981E-06  Homo sapiens
  3ap3-assembly1_B  TM=5.887E-01  e=6.411E-06  Homo sapiens
  8fk7-assembly1_B  TM=4.001E-01  e=3.260E-02  Pyrobaculum calidifontis
  8b7d-assembly1_A  TM=2.460E-01  e=2.094E-01  Homo sapiens
  2ouq-assembly2_B  TM=1.766E-01  e=3.228E+00  Homo sapiens

Mean predicted aligned error: 16.07 Å

Solvent-accessible surface area (backbone atoms only — not comparable to full-atom values): 31020 Å² total; per-residue (Å²): 141,87,74,74,78,68,53,73,79,53,63,78,80,60,73,78,71,72,80,73,88,61,96,58,87,58,40,40,40,43,35,21,20,30,71,78,20,49,52,38,59,51,43,50,36,41,37,59,32,62,42,39,56,70,60,73,91,45,37,40,72,43,45,94,96,42,69,89,30,46,51,25,28,50,66,62,49,52,50,52,51,50,56,30,44,77,60,76,17,41,93,65,44,68,52,64,89,85,61,62,72,84,42,81,85,46,50,72,55,49,56,52,49,51,62,56,54,61,75,48,70,91,45,60,41,29,38,49,36,43,45,60,43,16,76,44,44,67,52,50,36,76,78,41,76,80,47,33,34,40,36,30,42,49,58,51,66,53,24,8,53,52,47,25,76,72,37,83,88,47,47,56,64,47,30,38,49,50,39,38,53,27,49,51,46,34,55,78,72,47,58,72,94,43,47,46,53,40,53,48,66,45,51,77,76,42,26,50,64,49,44,51,56,49,24,63,77,64,72,44,60,73,88,31,37,67,67,28,33,69,68,62,62,65,76,81,70,54,74,87,76,57,70,65,56,42,54,76,58,65,54,53,68,67,52,54,52,53,50,52,51,50,53,49,52,23,51,52,55,51,53,58,49,53,57,51,54,53,57,67,64,62,77,68,84,81,95,83,84,84,91,85,86,82,90,80,91,84,82,86,80,82,79,78,74,88,65,72,65,60,59,64,65,59,53,49,47,53,44,52,51,43,45,53,53,67,73,35,57,81,42,59,31,37,36,37,22,31,61,84,90,48,74,50,83,92,46,53,51,78,42,74,34,62,72,67,40,81,44,75,47,79,41,71,63,52,54,75,40,42,82,41,64,85,41,33,42,36,38,30,57,65,35,62,24,40,38,42,41,49,33,42,35,32,31,31,66,89,80,68,47,77,70,44,75,30,63,38,62,80,46,54,66,59,44,49,62,40,95,51,39,49,81,44,85,56,91,58,32,46,35,34,39,15,74,42,79,77,23,43,39,32,48,59,69,54,88,75,61,68,90,66,60,28,26,43,36,38,32,36,26,38,39,66,47,48,70,70,52,48,53,51,50,52,51,51,53,52,50,50,52,52,51,51,54,51,48,53,51,50,54,53,50,51,52,50,53,52,52,52,51,56,50,52,53,51,52,50,52,52,50,52,53,50,50,53,52,50,53,53,51,50,56,52,52,54,49,54,50,52,54,50,52,54,48,51,50,51,55,48,51,53,51,52,51,53,48,54,56,64,74,75,109

Foldseek 3Di:
DPPDPVCPPPVPPDDPDPDPPPPQQQAEEEEEEFPPLCSQLVLLLVVLLVAAAADPVQFAAADDLGNVGSQARNLVVVLLQVLQVLLLHGLLRGHDLPRDLPDPSCVVSLVSVVVVVVSCVVHSHYYGDDNSCLRCVVNVCVVVVLHAYEYRYEQQQSQLVSVCVVPVQGASLSSLVSNLSSLVSNPVNDDLLRYAQHYSCVLLVPQLLSQVLVCVVRVGDSPRSVVSSVPPDNLVPADDDDLVNCVVLVRDPSSSVSNVVSVVSNVVSSVVVVVVVVVVVVPDDDDDDDDDDDDDDDDDDPPDPPRPHPVVVVVVVVSVVSSCVLPFQPFWKKKAWQAPVGTDPVLIDIDRDHAQDFDKDKAWPSLVRDPDLQTKMKIWGAPQFKKKWQKKWKAFPPPRDTQDIDHFPVSLVQKDWPPQWDWDDDPGITITHRLDGTTMIIHHRRPSDDSGIMIIITGMHTHDGDSVRSVSSVVSVVVVVVVVVVVVVVVVVVVVVVVVVVVVVVVVVVVVVVVVVVVVVVVVVVVVVVVVVVVVVVVVVVVVVVVVVVVVD

Sequence (553 aa):
MICIQFDILFAGLLKPKPLKDSSMDNTILYIAGAHRSGTSMLARLLHTCGLYLGPESDLVPGRGDNPDGFWENRWFVALNDEVLNELGGAWDLPPKAEEILNHRRLEPLRVKAQLLIEGFDSASIWGWKDPRNCLTLPFWRDLLPELKVLLIVRNPLEVAYSLRNRNEDTSYAFGLRLWEIYNRRLIETTKAKKRLVIQYDAFFKDAESELRRIACFAGLADANIKSAAALVKREKRHIHFTIEQLIDARASTDVIELYRALISEASQGAEALATKGYKEEIAKTPQNAKPRDGSDMLPGSISRLNVSIPNSETVRRDFNRVLRQAAAPTQVLKVYADQGEGYSEALSISVPLMPDVLQTLKIEGVNRLHTNRTRRLRIDPVGPGFVSLSRIAIIREEDEALLYSAECLADFAKLELSARLLKHEVGQHLLLLATDSDPQIYLPVIETLGEDPYRLELTLQVQSATQGAVERQHKALAEQSKLSALLEAGLREQSKLSALLEAAQGEIAVLHSGEVAHLKSIGSLEQQKRDLEAELYKTKNALEESHAEAETG

Secondary structure (DSSP, 8-state):
--SSSSHHHHTTT-PPPP----SS--EEEEEE--TTSSHHHHHHHHHHTT-B-S-GGGBPPPBTTBTT----BHHHHHHHHHHHHHTT--SSSPPPTTS-TT-GGGHHHHHHHHHHHHTTTT-SEEEEE-TTHHHHHHHHHHH-TTPEEEEEE--HHHHHHHHHHH-TT--HHHHHHHHHHHHHHHHHHS-GGGEEEEETTHHHHHHHHHHHHHHHHHT--GGGHHHHHTT--GGG------HHHHHHTT--HHHHHHHHHHHHHHHHHHHHHHHHHHHHHTTS-------------------------S-HHHHHHHHHHHHHHHSS--EEEEEEE--SS---TTSEEEEEE-BTSEEEEEETTGGGG-SSTTSPEEEE--SSEEEEEEEEEEEETTT--EEEEE-SHHHHTTSEE-TTEEEEEETTEEEEEE-SS---EEPPP-TT--SS-EEEEEEEEEE---HHHHHHHHHHHHHHHHHHHHHHHHHHHHHHHHHHHHHHHHHHHHHHHHHHHHHHHHHHHHHHHHHHHHHHHHHHHHHHHHHHHHHH-